Protein AF-A0A7X8VIE4-F1 (afdb_monomer_lite)

Secondary structure (DSSP, 8-state):
-HHHHHHHHHHHHHHHHHHHHHHHHHHTTSHHHH--TTTHHHHHHHHHHHHHHHHHHHHHHHHHHTSTHHHHHHHHHHHHHHHHHHHHTT-HHHHHHHHHHHHHHHHHHHHHHHHHHHHHHHHHHHHHHHHHHTTTS-SSHHHHHHHHHHHHHHHHHHHHHHTT--EEEEE--SS--GGGTTTS--EEEEEEP-HHHHHHHH-TTSTT-SSEEEEETTEEEEEEE--PPPSTTTT-TT--HHHHHHHHHHHHSSPEEEEE-TTT--EEEEETTEEEEESSHHHHHHHHHHHH-TT---------HHHHHHHHHHHHHHTTS--HHHHHHHHHHHHHHHHT--------------S----------------HHHHHHHHHHHHHHHHHHHHHHHHHHHHHHHHHHHHHHHHHHHHHHHHHHHHHHHHHHHHHHHS-EEEEEEEEE-EE---HHHHHTTTEEEEE----EEEEEEEEHHHHHHHHH-GGGEEEEEE--SS--SEEEEEEEEEEE-SS-GGGEEEEEEE-SEEEEEEEEPPTT-TTS-------

Sequence (552 aa):
MFLAYLFTLTSLSDRVVEFFRSLWREIGSGLLLLGGMDGWQEIVTNTLDIIVTAVAFYFLLKVLSDTRAWQLIKGLLFIALFAVVCSLLGMQTINYILVNSISVLAIGVVVLFQPELRRALEAVGRSSFSLVNNVADSASGTDALNIAMIEAIAVACENMTRSMTGALIIIERRTPLGELLDGGTPVILDANLTAPMLEQIFYKNSPLHDGAVLIRNGRIHAARCHIPLSDTFYLRKDFGTRHRAAIGASEIGDAIGIVCSEERGSISVTREGKIYTLHNADALRTVLLQILGGGEDKKETKKSGWSRFWSRFRKSIAAGQGGDKIEEMLMREAEQARQAAAPSPVISEAVVDDPAAVAASVAPGMDDLDDPEVQEILAHSTQRVGSRARRRRLERSRVNLQDAVERRKRRRWGLKIASLALAVLVWFFVQLRLNPIVNHTFSGLQVRRGNIEELTRRGMTLTISEQLMTVTIRARSSTINKMREHPDWVVATMTLPENLEPGNHSVELSFTVQNINPSAWQLQSQSPRRTIATIAKISDDDDKNSYPGQVD

Foldseek 3Di:
DVVVVLVVLVCPLVVVVVVVVVLVVVVVLLQLQQLDQVGVVVNVVLVVLLVVLLVVLLVVCVVCVPDPNVVVVVVVVVLVVVLVVCVVVVVVVVVVVSSVVVVVVVVVVCVVCVVVVVVVVVVVVLVVVVVVVVVPPPDDDQLVLLLQLLVQVLLLLQVCLVVLFKAKEKEDDSDDPVVLVPPVQKDFDQAQRGSVVRNQQRPPPDSQNQDHFYDYSRTRGITRRHADFDPVPPPDPPDDRSRRRQLRSQCVDQMKMWIQHSVNSWIWIYHNSDIDIDDGSVSSSVVSCVVRVVPDPPPPPPPDVVNVVVVVVVVVVVVPDDDPVVVVVVVVVVVVVVVVDDDDDDDDDDDDDDDDDDDDDDDDDDDDDDDVVVVVVVVVPPPPPVVVVVVVVVVVVVVVVVVVVVVVVVVSVVSSVVSSVVSVVVSSVVCCVPWNWDKDKDWQADEDEPPVVVCVVQQKDKDWDPDIKIWIKIFIPVVVVVCVVVVVQWHWYWDDDPDDDAAKDWIAIDIGGPSGDPSGMDTDDIPPGTTIMGMDGHDPPPPDDDDDDDDD

pLDDT: mean 70.94, std 20.23, range [24.78, 97.31]

Radius of gyration: 41.74 Å; chains: 1; bounding box: 133×92×103 Å

Structure (mmCIF, N/CA/C/O backbone):
data_AF-A0A7X8VIE4-F1
#
_entry.id   AF-A0A7X8VIE4-F1
#
loop_
_atom_site.group_PDB
_atom_site.id
_atom_site.type_symbol
_atom_site.label_atom_id
_atom_site.label_alt_id
_atom_site.label_comp_id
_atom_site.label_asym_id
_atom_site.label_entity_id
_atom_site.label_seq_id
_atom_site.pdbx_PDB_ins_code
_atom_site.Cartn_x
_atom_site.Cartn_y
_atom_site.Cartn_z
_atom_site.occupancy
_atom_site.B_iso_or_equiv
_atom_site.auth_seq_id
_atom_site.auth_comp_id
_atom_site.auth_asym_id
_atom_site.auth_atom_id
_atom_site.pdbx_PDB_model_num
ATOM 1 N N . MET A 1 1 ? 17.583 30.303 -10.423 1.00 40.94 1 MET A N 1
ATOM 2 C CA . MET A 1 1 ? 17.248 28.900 -10.078 1.00 40.94 1 MET A CA 1
ATOM 3 C C . MET A 1 1 ? 15.777 28.572 -10.355 1.00 40.94 1 MET A C 1
ATOM 5 O O . MET A 1 1 ? 15.533 27.762 -11.236 1.00 40.94 1 MET A O 1
ATOM 9 N N . PHE A 1 2 ? 14.803 29.241 -9.720 1.00 33.94 2 PHE A N 1
ATOM 10 C CA . PHE A 1 2 ? 13.361 28.972 -9.917 1.00 33.94 2 PHE A CA 1
ATOM 11 C C . PHE A 1 2 ? 12.897 29.049 -11.391 1.00 33.94 2 PHE A C 1
ATOM 13 O O . PHE A 1 2 ? 12.253 28.132 -11.882 1.00 33.94 2 PHE A O 1
ATOM 20 N N . LEU A 1 3 ? 13.321 30.076 -12.141 1.00 33.62 3 LEU A N 1
ATOM 21 C CA . LEU A 1 3 ? 13.029 30.210 -13.582 1.00 33.62 3 LEU A CA 1
ATOM 22 C C . LEU A 1 3 ? 13.607 29.074 -14.450 1.00 33.62 3 LEU A C 1
ATOM 24 O O . LEU A 1 3 ? 12.978 28.670 -15.423 1.00 33.62 3 LEU A O 1
ATOM 28 N N . ALA A 1 4 ? 14.761 28.510 -14.079 1.00 42.09 4 ALA A N 1
ATOM 29 C CA . ALA A 1 4 ? 15.320 27.344 -14.769 1.00 42.09 4 ALA A CA 1
ATOM 30 C C . ALA A 1 4 ? 14.492 26.075 -14.487 1.00 42.09 4 ALA A C 1
ATOM 32 O O . ALA A 1 4 ? 14.311 25.245 -15.373 1.00 42.09 4 ALA A O 1
ATOM 33 N N . TYR A 1 5 ? 13.925 25.970 -13.279 1.00 50.16 5 TYR A N 1
ATOM 34 C CA . TYR A 1 5 ? 13.006 24.896 -12.897 1.00 50.16 5 TYR A CA 1
ATOM 35 C C . TYR A 1 5 ? 11.654 25.001 -13.635 1.00 50.16 5 TYR A C 1
ATOM 37 O O . TYR A 1 5 ? 11.119 23.989 -14.091 1.00 50.16 5 TYR A O 1
ATOM 45 N N . LEU A 1 6 ? 11.143 26.222 -13.856 1.00 42.03 6 LEU A N 1
ATOM 46 C CA . LEU A 1 6 ? 9.985 26.462 -14.733 1.00 42.03 6 LEU A CA 1
ATOM 47 C C . LEU A 1 6 ? 10.256 26.032 -16.184 1.00 42.03 6 LEU A C 1
ATOM 49 O O . LEU A 1 6 ? 9.421 25.357 -16.780 1.00 42.03 6 LEU A O 1
ATOM 53 N N . PHE A 1 7 ? 11.430 26.349 -16.740 1.00 41.34 7 PHE A N 1
ATOM 54 C CA . PHE A 1 7 ? 11.780 25.950 -18.111 1.00 41.34 7 PHE A CA 1
ATOM 55 C C . PHE A 1 7 ? 11.956 24.426 -18.266 1.00 41.34 7 PHE A C 1
ATOM 57 O O . PHE A 1 7 ? 11.708 23.865 -19.332 1.00 41.34 7 PHE A O 1
ATOM 64 N N . THR A 1 8 ? 12.322 23.710 -17.194 1.00 50.97 8 THR A N 1
ATOM 65 C CA . THR A 1 8 ? 12.294 22.238 -17.210 1.00 50.97 8 THR A CA 1
ATOM 66 C C . THR A 1 8 ? 10.881 21.650 -17.153 1.00 50.97 8 THR A C 1
ATOM 68 O O . THR A 1 8 ? 10.685 20.547 -17.664 1.00 50.97 8 THR A O 1
ATOM 71 N N . LEU A 1 9 ? 9.891 22.369 -16.608 1.00 46.22 9 LEU A N 1
ATOM 72 C CA . LEU A 1 9 ? 8.503 21.900 -16.490 1.00 46.22 9 LEU A CA 1
ATOM 73 C C . LEU A 1 9 ? 7.712 21.997 -17.801 1.00 46.22 9 LEU A C 1
ATOM 75 O O . LEU A 1 9 ? 6.973 21.067 -18.113 1.00 46.22 9 LEU A O 1
ATOM 79 N N . THR A 1 10 ? 7.914 23.036 -18.618 1.00 49.12 10 THR A N 1
ATOM 80 C CA . THR A 1 10 ? 7.364 23.073 -19.990 1.00 49.12 10 THR A CA 1
ATOM 81 C C . THR A 1 10 ? 7.904 21.926 -20.841 1.00 49.12 10 THR A C 1
ATOM 83 O O . THR A 1 10 ? 7.147 21.295 -21.565 1.00 49.12 10 THR A O 1
ATOM 86 N N . SER A 1 11 ? 9.179 21.557 -20.671 1.00 57.66 11 SER A N 1
ATOM 87 C CA . SER A 1 11 ? 9.745 20.379 -21.344 1.00 57.66 11 SER A CA 1
ATOM 88 C C . SER A 1 11 ? 9.223 19.032 -20.814 1.00 57.66 11 SER A C 1
ATOM 90 O O . SER A 1 11 ? 9.602 17.991 -21.341 1.00 57.66 11 SER A O 1
ATOM 92 N N . LEU A 1 12 ? 8.404 18.998 -19.754 1.00 58.00 12 LEU A N 1
ATOM 93 C CA . LEU A 1 12 ? 7.997 17.747 -19.106 1.00 58.00 12 LEU A CA 1
ATOM 94 C C . LEU A 1 12 ? 6.869 17.040 -19.874 1.00 58.00 12 LEU A C 1
ATOM 96 O O . LEU A 1 12 ? 6.922 15.819 -20.002 1.00 58.00 12 LEU A O 1
ATOM 100 N N . SER A 1 13 ? 5.923 17.777 -20.475 1.00 59.91 13 SER A N 1
ATOM 101 C CA . SER A 1 13 ? 4.966 17.200 -21.438 1.00 59.91 13 SER A CA 1
ATOM 102 C C . SER A 1 13 ? 5.693 16.580 -22.626 1.00 59.91 13 SER A C 1
ATOM 104 O O . SER A 1 13 ? 5.422 15.441 -23.001 1.00 59.91 13 SER A O 1
ATOM 106 N N . ASP A 1 14 ? 6.671 17.304 -23.163 1.00 68.00 14 ASP A N 1
ATOM 107 C CA . ASP A 1 14 ? 7.366 16.927 -24.389 1.00 68.00 14 ASP A CA 1
ATOM 108 C C . ASP A 1 14 ? 8.272 15.719 -24.143 1.00 68.00 14 ASP A C 1
ATOM 110 O O . ASP A 1 14 ? 8.217 14.758 -24.904 1.00 68.00 14 ASP A O 1
ATOM 114 N N . ARG A 1 15 ? 8.990 15.682 -23.009 1.00 67.44 15 ARG A N 1
ATOM 115 C CA . ARG A 1 15 ? 9.735 14.496 -22.545 1.00 67.44 15 ARG A CA 1
ATOM 116 C C . ARG A 1 15 ? 8.838 13.283 -22.324 1.00 67.44 15 ARG A C 1
ATOM 118 O O . ARG A 1 15 ? 9.277 12.170 -22.588 1.00 67.44 15 ARG A O 1
ATOM 125 N N . VAL A 1 16 ? 7.611 13.457 -21.825 1.00 67.56 16 VAL A N 1
ATOM 126 C CA . VAL A 1 16 ? 6.662 12.344 -21.641 1.00 67.56 16 VAL A CA 1
ATOM 127 C C . VAL A 1 16 ? 6.166 11.831 -22.995 1.00 67.56 16 VAL A C 1
ATOM 129 O O . VAL A 1 16 ? 6.156 10.622 -23.220 1.00 67.56 16 VAL A O 1
ATOM 132 N N . VAL A 1 17 ? 5.816 12.720 -23.929 1.00 71.38 17 VAL A N 1
ATOM 133 C CA . VAL A 1 17 ? 5.428 12.341 -25.299 1.00 71.38 17 VAL A CA 1
ATOM 134 C C . VAL A 1 17 ? 6.590 11.669 -26.035 1.00 71.38 17 VAL A C 1
ATOM 136 O O . VAL A 1 17 ? 6.397 10.644 -26.688 1.00 71.38 17 VAL A O 1
ATOM 139 N N . GLU A 1 18 ? 7.803 12.201 -25.909 1.00 75.44 18 GLU A N 1
ATOM 140 C CA . GLU A 1 18 ? 9.015 11.645 -26.505 1.00 75.44 18 GLU A CA 1
ATOM 141 C C . GLU A 1 18 ? 9.394 10.296 -25.880 1.00 75.44 18 GLU A C 1
ATOM 143 O O . GLU A 1 18 ? 9.727 9.373 -26.619 1.00 75.44 18 GLU A O 1
ATOM 148 N N . PHE A 1 19 ? 9.225 10.130 -24.563 1.00 75.69 19 PHE A N 1
ATOM 149 C CA . PHE A 1 19 ? 9.341 8.842 -23.875 1.00 75.69 19 PHE A CA 1
ATOM 150 C C . PHE A 1 19 ? 8.334 7.816 -24.405 1.00 75.69 19 PHE A C 1
ATOM 152 O O . PHE A 1 19 ? 8.716 6.688 -24.695 1.00 75.69 19 PHE A O 1
ATOM 159 N N . PHE A 1 20 ? 7.060 8.176 -24.591 1.00 75.81 20 PHE A N 1
ATOM 160 C CA . PHE A 1 20 ? 6.083 7.243 -25.167 1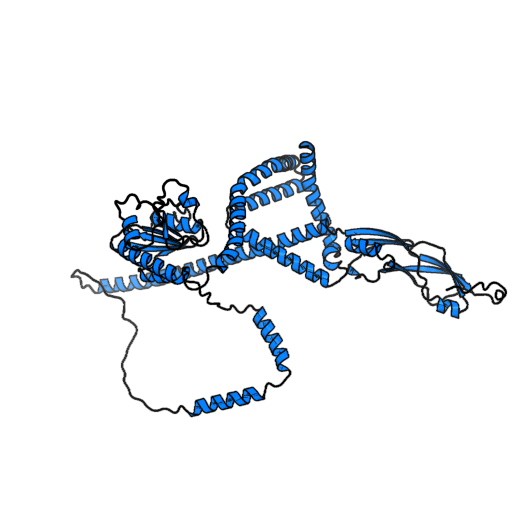.00 75.81 20 PHE A CA 1
ATOM 161 C C . PHE A 1 20 ? 6.388 6.909 -26.638 1.00 75.81 20 PHE A C 1
ATOM 163 O O . PHE A 1 20 ? 6.191 5.768 -27.060 1.00 75.81 20 PHE A O 1
ATOM 170 N N . ARG A 1 21 ? 6.928 7.859 -27.415 1.00 78.75 21 ARG A N 1
ATOM 171 C CA . ARG A 1 21 ? 7.398 7.616 -28.791 1.00 78.75 21 ARG A CA 1
ATOM 172 C C . ARG A 1 21 ? 8.641 6.722 -28.837 1.00 78.75 21 ARG A C 1
ATOM 174 O O . ARG A 1 21 ? 8.696 5.831 -29.686 1.00 78.75 21 ARG A O 1
ATOM 181 N N . SER A 1 22 ? 9.623 6.921 -27.953 1.00 75.00 22 SER A N 1
ATOM 182 C CA . SER A 1 22 ? 10.805 6.053 -27.871 1.00 75.00 22 SER A CA 1
ATOM 183 C C . SER A 1 22 ? 10.416 4.655 -27.400 1.00 75.00 22 SER A C 1
ATOM 185 O O . SER A 1 22 ? 10.789 3.683 -28.048 1.00 75.00 22 SER A O 1
ATOM 187 N N . LEU A 1 23 ? 9.561 4.558 -26.377 1.00 78.31 23 LEU A N 1
ATOM 188 C CA . LEU A 1 23 ? 8.975 3.318 -25.874 1.00 78.31 23 LEU A CA 1
ATOM 189 C C . LEU A 1 23 ? 8.296 2.521 -26.989 1.00 78.31 23 LEU A C 1
ATOM 191 O O . LEU A 1 23 ? 8.624 1.353 -27.184 1.00 78.31 23 LEU A O 1
ATOM 195 N N . TRP A 1 24 ? 7.431 3.150 -27.789 1.00 79.06 24 TRP A N 1
ATOM 196 C CA . TRP A 1 24 ? 6.781 2.475 -28.915 1.00 79.06 24 TRP A CA 1
ATOM 197 C C . TRP A 1 24 ? 7.786 1.987 -29.972 1.00 79.06 24 TRP A C 1
ATOM 199 O O . TRP A 1 24 ? 7.726 0.840 -30.420 1.00 79.06 24 TRP A O 1
ATOM 209 N N . ARG A 1 25 ? 8.756 2.837 -30.335 1.00 79.56 25 ARG A N 1
ATOM 210 C CA . ARG A 1 25 ? 9.812 2.525 -31.313 1.00 79.56 25 ARG A CA 1
ATOM 211 C C . ARG A 1 25 ? 10.747 1.405 -30.847 1.00 79.56 25 ARG A C 1
ATOM 213 O O . ARG A 1 25 ? 11.226 0.631 -31.672 1.00 79.56 25 ARG A O 1
ATOM 220 N N . GLU A 1 26 ? 11.035 1.321 -29.553 1.00 76.38 26 GLU A N 1
ATOM 221 C CA . GLU A 1 26 ? 11.948 0.322 -28.993 1.00 76.38 26 GLU A CA 1
ATOM 222 C C . GLU A 1 26 ? 11.246 -1.008 -28.694 1.00 76.38 26 GLU A C 1
ATOM 224 O O . GLU A 1 26 ? 11.820 -2.053 -29.005 1.00 76.38 26 GLU A O 1
ATOM 229 N N . ILE A 1 27 ? 9.979 -0.997 -28.253 1.00 76.19 27 ILE A N 1
ATOM 230 C CA . ILE A 1 27 ? 9.123 -2.201 -28.232 1.00 76.19 27 ILE A CA 1
ATOM 231 C C . ILE A 1 27 ? 9.052 -2.815 -29.634 1.00 76.19 27 ILE A C 1
ATOM 233 O O . ILE A 1 27 ? 9.310 -4.007 -29.793 1.00 76.19 27 ILE A O 1
ATOM 237 N N . GLY A 1 28 ? 8.793 -1.995 -30.661 1.00 70.00 28 GLY A N 1
ATOM 238 C CA . GLY A 1 28 ? 8.747 -2.444 -32.055 1.00 70.00 28 GLY A CA 1
ATOM 239 C C . GLY A 1 28 ? 10.067 -3.014 -32.589 1.00 70.00 28 GLY A C 1
ATOM 240 O O . GLY A 1 28 ? 10.053 -3.753 -33.567 1.00 70.00 28 GLY A O 1
ATOM 241 N N . SER A 1 29 ? 11.204 -2.716 -31.948 1.00 70.00 29 SER A N 1
ATOM 242 C CA . SER A 1 29 ? 12.507 -3.282 -32.324 1.00 70.00 29 SER A CA 1
ATOM 243 C C . SER A 1 29 ? 12.803 -4.649 -31.697 1.00 70.00 29 SER A C 1
ATOM 245 O O . SER A 1 29 ? 13.762 -5.298 -32.100 1.00 70.00 29 SER A O 1
ATOM 247 N N . GLY A 1 30 ? 12.034 -5.092 -30.696 1.00 69.56 30 GLY A N 1
ATOM 248 C CA . GLY A 1 30 ? 12.246 -6.364 -29.990 1.00 69.56 30 GLY A CA 1
ATOM 249 C C . GLY A 1 30 ? 13.482 -6.416 -29.074 1.00 69.56 30 GLY A C 1
ATOM 250 O O . GLY A 1 30 ? 13.456 -7.129 -28.072 1.00 69.56 30 GLY A O 1
ATOM 251 N N . LEU A 1 31 ? 14.522 -5.616 -29.340 1.00 74.25 31 LEU A N 1
ATOM 252 C CA . LEU A 1 31 ? 15.793 -5.577 -28.602 1.00 74.25 31 LEU A CA 1
ATOM 253 C C . LEU A 1 31 ? 15.658 -5.342 -27.083 1.00 74.25 31 LEU A C 1
ATOM 255 O O . LEU A 1 31 ? 16.495 -5.825 -26.327 1.00 74.25 31 LEU A O 1
ATOM 259 N N . LEU A 1 32 ? 14.624 -4.642 -26.605 1.00 72.56 32 LEU A N 1
ATOM 260 C CA . LEU A 1 32 ? 14.410 -4.470 -25.156 1.00 72.56 32 LEU A CA 1
ATOM 261 C C . LEU A 1 32 ? 13.876 -5.728 -24.455 1.00 72.56 32 LEU A C 1
ATOM 263 O O . LEU A 1 32 ? 14.146 -5.919 -23.274 1.00 72.56 32 LEU A O 1
ATOM 267 N N . LEU A 1 33 ? 13.111 -6.571 -25.157 1.00 67.19 33 LEU A N 1
ATOM 268 C CA . LEU A 1 33 ? 12.454 -7.754 -24.580 1.00 67.19 33 LEU A CA 1
ATOM 269 C C . LEU A 1 33 ? 13.197 -9.058 -24.896 1.00 67.19 33 LEU A C 1
ATOM 271 O O . LEU A 1 33 ? 13.183 -9.983 -24.090 1.00 67.19 33 LEU A O 1
ATOM 275 N N . LEU A 1 34 ? 13.832 -9.128 -26.069 1.00 66.31 34 LEU A N 1
ATOM 276 C CA . LEU A 1 34 ? 14.487 -10.322 -26.615 1.00 66.31 34 LEU A CA 1
ATOM 277 C C . LEU A 1 34 ? 15.972 -10.095 -26.935 1.00 66.31 34 LEU A C 1
ATOM 279 O O . LEU A 1 34 ? 16.652 -11.027 -27.366 1.00 66.31 34 LEU A O 1
ATOM 283 N N . GLY A 1 35 ? 16.495 -8.883 -26.722 1.00 61.41 35 GLY A N 1
ATOM 284 C CA . GLY A 1 35 ? 17.881 -8.533 -27.043 1.00 61.41 35 GLY A CA 1
ATOM 285 C C . GLY A 1 35 ? 18.916 -8.979 -26.009 1.00 61.41 35 GLY A C 1
ATOM 286 O O . GLY A 1 35 ? 19.925 -8.300 -25.799 1.00 61.41 35 GLY A O 1
ATOM 287 N N . GLY A 1 36 ? 18.635 -10.092 -25.330 1.00 64.94 36 GLY A N 1
ATOM 288 C CA . GLY A 1 36 ? 19.499 -10.703 -24.330 1.00 64.94 36 GLY A CA 1
ATOM 289 C C . GLY A 1 36 ? 20.732 -11.349 -24.954 1.00 64.94 36 GLY A C 1
ATOM 290 O O . GLY A 1 36 ? 20.599 -12.101 -25.920 1.00 64.94 36 GLY A O 1
ATOM 291 N N . MET A 1 37 ? 21.916 -11.105 -24.386 1.00 62.81 37 MET A N 1
ATOM 292 C CA . MET A 1 37 ? 23.126 -11.842 -24.773 1.00 62.81 37 MET A CA 1
ATOM 293 C C . MET A 1 37 ? 22.989 -13.310 -24.368 1.00 62.81 37 MET A C 1
ATOM 295 O O . MET A 1 37 ? 23.193 -14.195 -25.194 1.00 62.81 37 MET A O 1
ATOM 299 N N . ASP A 1 38 ? 22.509 -13.546 -23.144 1.00 64.88 38 ASP A N 1
ATOM 300 C CA . ASP A 1 38 ? 22.413 -14.874 -22.523 1.00 64.88 38 ASP A CA 1
ATOM 301 C C . ASP A 1 38 ? 21.061 -15.572 -22.813 1.00 64.88 38 ASP A C 1
ATOM 303 O O . ASP A 1 38 ? 20.610 -16.465 -22.086 1.00 64.88 38 ASP A O 1
ATOM 307 N N . GLY A 1 39 ? 20.375 -15.135 -23.879 1.00 71.31 39 GLY A N 1
ATOM 308 C CA . GLY A 1 39 ? 19.131 -15.713 -24.393 1.00 71.31 39 GLY A CA 1
ATOM 309 C C . GLY A 1 39 ? 18.031 -15.856 -23.336 1.00 71.31 39 GLY A C 1
ATOM 310 O O . GLY A 1 39 ? 17.412 -14.879 -22.916 1.00 71.31 39 GLY A O 1
ATOM 311 N N . TRP A 1 40 ? 17.768 -17.096 -22.918 1.00 75.75 40 TRP A N 1
ATOM 312 C CA . TRP A 1 40 ? 16.692 -17.437 -21.983 1.00 75.75 40 TRP A CA 1
ATOM 313 C C . TRP A 1 40 ? 16.916 -16.938 -20.551 1.00 75.75 40 TRP A C 1
ATOM 315 O O . TRP A 1 40 ? 15.936 -16.679 -19.852 1.00 75.75 40 TRP A O 1
ATOM 325 N N . GLN A 1 41 ? 18.168 -16.792 -20.101 1.00 80.50 41 GLN A N 1
ATOM 326 C CA . GLN A 1 41 ? 18.449 -16.399 -18.714 1.00 80.50 41 GLN A CA 1
ATOM 327 C C . GLN A 1 41 ? 17.958 -14.975 -18.428 1.00 80.50 41 GLN A C 1
ATOM 329 O O . GLN A 1 41 ? 17.265 -14.757 -17.435 1.00 80.50 41 GLN A O 1
ATOM 334 N N . GLU A 1 42 ? 18.217 -14.036 -19.344 1.00 77.31 42 GLU A N 1
ATOM 335 C CA . GLU A 1 42 ? 17.720 -12.659 -19.242 1.00 77.31 42 GLU A CA 1
ATOM 336 C C . GLU A 1 42 ? 16.187 -12.579 -19.291 1.00 77.31 42 GLU A C 1
ATOM 338 O O . GLU A 1 42 ? 15.583 -11.780 -18.580 1.00 77.31 42 GLU A O 1
ATOM 343 N N . ILE A 1 43 ? 15.524 -13.424 -20.088 1.00 81.25 43 ILE A N 1
ATOM 344 C CA . ILE A 1 43 ? 14.054 -13.464 -20.136 1.00 81.25 43 ILE A CA 1
ATOM 345 C C . ILE A 1 43 ? 13.493 -13.896 -18.773 1.00 81.25 43 ILE A C 1
ATOM 347 O O . ILE A 1 43 ? 12.524 -13.305 -18.288 1.00 81.25 43 ILE A O 1
ATOM 351 N N . VAL A 1 44 ? 14.114 -14.885 -18.122 1.00 86.38 44 VAL A N 1
ATOM 352 C CA . VAL A 1 44 ? 13.705 -15.359 -16.790 1.00 86.38 44 VAL A CA 1
ATOM 353 C C . VAL A 1 44 ? 13.955 -14.300 -15.714 1.00 86.38 44 VAL A C 1
ATOM 355 O O . VAL A 1 44 ? 13.049 -14.044 -14.920 1.00 86.38 44 VAL A O 1
ATOM 358 N N . THR A 1 45 ? 15.124 -13.650 -15.689 1.00 85.88 45 THR A N 1
ATOM 359 C CA . THR A 1 45 ? 15.421 -12.607 -14.689 1.00 85.88 45 THR A CA 1
ATOM 360 C C . THR A 1 45 ? 14.529 -11.381 -14.863 1.00 85.88 45 THR A C 1
ATOM 362 O O . THR A 1 45 ? 13.938 -10.933 -13.883 1.00 85.88 45 THR A O 1
ATOM 365 N N . ASN A 1 46 ? 14.322 -10.904 -16.096 1.00 85.94 46 ASN A N 1
ATOM 366 C CA . ASN A 1 46 ? 13.406 -9.798 -16.392 1.00 85.94 46 ASN A CA 1
ATOM 367 C C . ASN A 1 46 ? 11.952 -10.137 -16.019 1.00 85.94 46 ASN A C 1
ATOM 369 O O . ASN A 1 46 ? 11.247 -9.314 -15.437 1.00 85.94 46 ASN A O 1
ATOM 373 N N . THR A 1 47 ? 11.498 -11.364 -16.300 1.00 88.06 47 THR A N 1
ATOM 374 C CA . THR A 1 47 ? 10.152 -11.817 -15.907 1.00 88.06 47 THR A CA 1
ATOM 375 C C . THR A 1 47 ? 10.003 -11.866 -14.385 1.00 88.06 47 THR A C 1
ATOM 377 O O . THR A 1 47 ? 8.978 -11.438 -13.853 1.00 88.06 47 THR A O 1
ATOM 380 N N . LEU A 1 48 ? 11.019 -12.361 -13.672 1.00 91.06 48 LEU A N 1
ATOM 381 C CA . LEU A 1 48 ? 11.027 -12.417 -12.212 1.00 91.06 48 LEU A CA 1
ATOM 382 C C . LEU A 1 48 ? 11.017 -11.011 -11.600 1.00 91.06 48 LEU A C 1
ATOM 384 O O . LEU A 1 48 ? 10.226 -10.765 -10.692 1.00 91.06 48 LEU A O 1
ATOM 388 N N . ASP A 1 49 ? 11.817 -10.086 -12.129 1.00 89.81 49 ASP A N 1
ATOM 389 C CA . ASP A 1 49 ? 11.868 -8.685 -11.698 1.00 89.81 49 ASP A CA 1
ATOM 390 C C . ASP A 1 49 ? 10.511 -7.975 -11.874 1.00 89.81 49 ASP A C 1
ATOM 392 O O . ASP A 1 49 ? 9.973 -7.395 -10.926 1.00 89.81 49 ASP A O 1
ATOM 396 N N . ILE A 1 50 ? 9.868 -8.130 -13.040 1.00 91.62 50 ILE A N 1
ATOM 397 C CA . ILE A 1 50 ? 8.511 -7.610 -13.284 1.00 91.62 50 ILE A CA 1
ATOM 398 C C . ILE A 1 50 ? 7.498 -8.225 -12.305 1.00 91.62 50 ILE A C 1
ATOM 400 O O . ILE A 1 50 ? 6.640 -7.507 -11.788 1.00 91.62 50 ILE A O 1
ATOM 404 N N . ILE A 1 51 ? 7.579 -9.530 -12.011 1.00 92.75 51 ILE A N 1
ATOM 405 C CA . ILE A 1 51 ? 6.676 -10.199 -11.056 1.00 92.75 51 ILE A CA 1
ATOM 406 C C . ILE A 1 51 ? 6.889 -9.677 -9.630 1.00 92.75 51 ILE A C 1
ATOM 408 O O . ILE A 1 51 ? 5.910 -9.346 -8.958 1.00 92.75 51 ILE A O 1
ATOM 412 N N . VAL A 1 52 ? 8.136 -9.578 -9.162 1.00 93.25 52 VAL A N 1
ATOM 413 C CA . VAL A 1 52 ? 8.473 -9.063 -7.824 1.00 93.25 52 VAL A CA 1
ATOM 414 C C . VAL A 1 52 ? 8.010 -7.612 -7.686 1.00 93.25 52 VAL A C 1
ATOM 416 O O . VAL A 1 52 ? 7.304 -7.273 -6.733 1.00 93.25 52 VAL A O 1
ATOM 419 N N . THR A 1 53 ? 8.295 -6.782 -8.689 1.00 93.00 53 THR A N 1
ATOM 420 C CA . THR A 1 53 ? 7.861 -5.383 -8.757 1.00 93.00 53 THR A CA 1
ATOM 421 C C . THR A 1 53 ? 6.329 -5.262 -8.795 1.00 93.00 53 THR A C 1
ATOM 423 O O . THR A 1 53 ? 5.752 -4.441 -8.079 1.00 93.00 53 THR A O 1
ATOM 426 N N . ALA A 1 54 ? 5.624 -6.129 -9.533 1.00 93.69 54 ALA A N 1
ATOM 427 C CA . ALA A 1 54 ? 4.158 -6.171 -9.555 1.00 93.69 54 ALA A CA 1
ATOM 428 C C . ALA A 1 54 ? 3.547 -6.612 -8.218 1.00 93.69 54 ALA A C 1
ATOM 430 O O . ALA A 1 54 ? 2.485 -6.111 -7.838 1.00 93.69 54 ALA A O 1
ATOM 431 N N . VAL A 1 55 ? 4.202 -7.514 -7.479 1.00 91.44 55 VAL A N 1
ATOM 432 C CA . VAL A 1 55 ? 3.794 -7.899 -6.119 1.00 91.44 55 VAL A CA 1
ATOM 433 C C . VAL A 1 55 ? 4.004 -6.738 -5.143 1.00 91.44 55 VAL A C 1
ATOM 435 O O . VAL A 1 55 ? 3.093 -6.437 -4.368 1.00 91.44 55 VAL A O 1
ATOM 438 N N . ALA A 1 56 ? 5.136 -6.032 -5.218 1.00 89.00 56 ALA A N 1
ATOM 439 C CA . ALA A 1 56 ? 5.398 -4.842 -4.408 1.00 89.00 56 ALA A CA 1
ATOM 440 C C . ALA A 1 56 ? 4.351 -3.740 -4.661 1.00 89.00 56 ALA A C 1
ATOM 442 O O . ALA A 1 56 ? 3.698 -3.275 -3.721 1.00 89.00 56 ALA A O 1
ATOM 443 N N . PHE A 1 57 ? 4.088 -3.400 -5.930 1.00 90.94 57 PHE A N 1
ATOM 444 C CA . PHE A 1 57 ? 3.029 -2.451 -6.287 1.00 90.94 57 PHE A CA 1
ATOM 445 C C . PHE A 1 57 ? 1.630 -2.943 -5.906 1.00 90.94 57 PHE A C 1
ATOM 447 O O . PHE A 1 57 ? 0.791 -2.126 -5.534 1.00 90.94 57 PHE A O 1
ATOM 454 N N . TYR A 1 58 ? 1.352 -4.249 -5.938 1.00 90.06 58 TYR A N 1
ATOM 455 C CA . TYR A 1 58 ? 0.069 -4.784 -5.474 1.00 90.06 58 TYR A CA 1
ATOM 456 C C . TYR A 1 58 ? -0.134 -4.541 -3.976 1.00 90.06 58 TYR A C 1
ATOM 458 O O . TYR A 1 58 ? -1.219 -4.118 -3.575 1.00 90.06 58 TYR A O 1
ATOM 466 N N . PHE A 1 59 ? 0.889 -4.763 -3.143 1.00 83.38 59 PHE A N 1
ATOM 467 C CA . PHE A 1 59 ? 0.804 -4.455 -1.713 1.00 83.38 59 PHE A CA 1
ATOM 468 C C . PHE A 1 59 ? 0.671 -2.949 -1.458 1.00 83.38 59 PHE A C 1
ATOM 470 O O . PHE A 1 59 ? -0.213 -2.556 -0.695 1.00 83.38 59 PHE A O 1
ATOM 477 N N . LEU A 1 60 ? 1.456 -2.114 -2.146 1.00 82.81 60 LEU A N 1
ATOM 478 C CA . LEU A 1 60 ? 1.376 -0.654 -2.041 1.00 82.81 60 LEU A CA 1
ATOM 479 C C . LEU A 1 60 ? -0.020 -0.131 -2.423 1.00 82.81 60 LEU A C 1
ATOM 481 O O . LEU A 1 60 ? -0.672 0.553 -1.634 1.00 82.81 60 LEU A O 1
ATOM 485 N N . LEU A 1 61 ? -0.524 -0.510 -3.602 1.00 83.75 61 LEU A N 1
ATOM 486 C CA . LEU A 1 61 ? -1.853 -0.109 -4.066 1.00 83.75 61 LEU A CA 1
ATOM 487 C C . LEU A 1 61 ? -2.964 -0.676 -3.181 1.00 83.75 61 LEU A C 1
ATOM 489 O O . LEU A 1 61 ? -3.949 0.018 -2.953 1.00 83.75 61 LEU A O 1
ATOM 493 N N . LYS A 1 62 ? -2.822 -1.893 -2.638 1.00 80.56 62 LYS A N 1
ATOM 494 C CA . LYS A 1 62 ? -3.788 -2.456 -1.684 1.00 80.56 62 LYS A CA 1
ATOM 495 C C . LYS A 1 62 ? -3.905 -1.574 -0.438 1.00 80.56 62 LYS A C 1
ATOM 497 O O . LYS A 1 62 ? -5.028 -1.236 -0.075 1.00 80.56 62 LYS A O 1
ATOM 502 N N . VAL A 1 63 ? -2.782 -1.176 0.172 1.00 69.75 63 VAL A N 1
ATOM 503 C CA . VAL A 1 63 ? -2.765 -0.282 1.349 1.00 69.75 63 VAL A CA 1
ATOM 504 C C . VAL A 1 63 ? -3.402 1.072 1.023 1.00 69.75 63 VAL A C 1
ATOM 506 O O . VAL A 1 63 ? -4.208 1.568 1.803 1.00 69.75 63 VAL A O 1
ATOM 509 N N . LEU A 1 64 ? -3.110 1.644 -0.149 1.00 73.19 64 LEU A N 1
ATOM 510 C CA . LEU A 1 64 ? -3.682 2.927 -0.573 1.00 73.19 64 LEU A CA 1
ATOM 511 C C . LEU A 1 64 ? -5.172 2.842 -0.962 1.00 73.19 64 LEU A C 1
ATOM 513 O O . LEU A 1 64 ? -5.893 3.824 -0.821 1.00 73.19 64 LEU A O 1
ATOM 517 N N . SER A 1 65 ? -5.656 1.695 -1.452 1.00 71.50 65 SER A N 1
ATOM 518 C CA . SER A 1 65 ? -6.985 1.568 -2.085 1.00 71.50 65 SER A CA 1
ATOM 519 C C . SER A 1 65 ? -8.194 1.689 -1.153 1.00 71.50 65 SER A C 1
ATOM 521 O O . SER A 1 65 ? -9.314 1.916 -1.630 1.00 71.50 65 SER A O 1
ATOM 523 N N . ASP A 1 66 ? -7.962 1.548 0.151 1.00 63.94 66 ASP A N 1
ATOM 524 C CA . ASP A 1 66 ? -8.976 1.668 1.200 1.00 63.94 66 ASP A CA 1
ATOM 525 C C . ASP A 1 66 ? -8.832 2.983 2.007 1.00 63.94 66 ASP A C 1
ATOM 527 O O . ASP A 1 66 ? -9.574 3.200 2.963 1.00 63.94 66 ASP A O 1
ATOM 531 N N . THR A 1 67 ? -7.938 3.902 1.604 1.00 73.50 67 THR A N 1
ATOM 532 C CA . THR A 1 67 ? -7.781 5.236 2.222 1.00 73.50 67 THR A CA 1
ATOM 533 C C . THR A 1 67 ? -8.324 6.368 1.336 1.00 73.50 67 THR A C 1
ATOM 535 O O . THR A 1 67 ? -8.614 6.189 0.148 1.00 73.50 67 THR A O 1
ATOM 538 N N . ARG A 1 68 ? -8.438 7.581 1.905 1.00 71.25 68 ARG A N 1
ATOM 539 C CA . ARG A 1 68 ? -8.839 8.798 1.170 1.00 71.25 68 ARG A CA 1
ATOM 540 C C . ARG A 1 68 ? -7.867 9.136 0.024 1.00 71.25 68 ARG A C 1
ATOM 542 O O . ARG A 1 68 ? -8.308 9.655 -1.003 1.00 71.25 68 ARG A O 1
ATOM 549 N N . ALA A 1 69 ? -6.594 8.735 0.126 1.00 74.44 69 ALA A N 1
ATOM 550 C CA . ALA A 1 69 ? -5.595 8.890 -0.936 1.00 74.44 69 ALA A CA 1
ATOM 551 C C . ALA A 1 69 ? -6.041 8.302 -2.284 1.00 74.44 69 ALA A C 1
ATOM 553 O O . ALA A 1 69 ? -5.729 8.867 -3.329 1.00 74.44 69 ALA A O 1
ATOM 554 N N . TRP A 1 70 ? -6.818 7.211 -2.298 1.00 80.62 70 TRP A N 1
ATOM 555 C CA . TRP A 1 70 ? -7.299 6.613 -3.549 1.00 80.62 70 TRP A CA 1
ATOM 556 C C . TRP A 1 70 ? -8.239 7.530 -4.346 1.00 80.62 70 TRP A C 1
ATOM 558 O O . TRP A 1 70 ? -8.300 7.440 -5.573 1.00 80.62 70 TRP A O 1
ATOM 568 N N . GLN A 1 71 ? -8.967 8.425 -3.672 1.00 79.12 71 GLN A N 1
ATOM 569 C CA . GLN A 1 71 ? -9.785 9.442 -4.338 1.00 79.12 71 GLN A CA 1
ATOM 570 C C . GLN A 1 71 ? -8.905 10.567 -4.897 1.00 79.12 71 GLN A C 1
ATOM 572 O O . GLN A 1 71 ? -9.083 10.956 -6.051 1.00 79.12 71 GLN A O 1
ATOM 577 N N . LEU A 1 72 ? -7.902 11.016 -4.132 1.00 82.56 72 LEU A N 1
ATOM 578 C CA . LEU A 1 72 ? -6.938 12.035 -4.566 1.00 82.56 72 LEU A CA 1
ATOM 579 C C . LEU A 1 72 ? -6.120 11.575 -5.783 1.00 82.56 72 LEU A C 1
ATOM 581 O O . LEU A 1 72 ? -6.014 12.314 -6.757 1.00 82.56 72 LEU A O 1
ATOM 585 N N . ILE A 1 73 ? -5.624 10.332 -5.783 1.00 84.06 73 ILE A N 1
ATOM 586 C CA . ILE A 1 73 ? -4.892 9.732 -6.914 1.00 84.06 73 ILE A CA 1
ATOM 587 C C . ILE A 1 73 ? -5.753 9.727 -8.186 1.00 84.06 73 ILE A C 1
ATOM 589 O O . ILE A 1 73 ? -5.259 10.046 -9.265 1.00 84.06 73 ILE A O 1
ATOM 593 N N . LYS A 1 74 ? -7.052 9.419 -8.076 1.00 84.25 74 LYS A N 1
ATOM 594 C CA . LYS A 1 74 ? -7.981 9.482 -9.217 1.00 84.25 74 LYS A CA 1
ATOM 595 C C . LYS A 1 74 ? -8.216 10.906 -9.713 1.00 84.25 74 LYS A C 1
ATOM 597 O O . LYS A 1 74 ? -8.265 11.103 -10.922 1.00 84.25 74 LYS A O 1
ATOM 602 N N . GLY A 1 75 ? -8.351 11.876 -8.807 1.00 88.56 75 GLY A N 1
ATOM 603 C CA . GLY A 1 75 ? -8.469 13.291 -9.166 1.00 88.56 75 GLY A CA 1
ATOM 604 C C . GLY A 1 75 ? -7.227 13.796 -9.902 1.00 88.56 75 GLY A C 1
ATOM 605 O O . GLY A 1 75 ? -7.341 14.383 -10.974 1.00 88.56 75 GLY A O 1
ATOM 606 N N . LEU A 1 76 ? -6.036 13.476 -9.388 1.00 86.56 76 LEU A N 1
ATOM 607 C CA . LEU A 1 76 ? -4.762 13.826 -10.016 1.00 86.56 76 LEU A CA 1
ATOM 608 C C . LEU A 1 76 ? -4.599 13.163 -11.394 1.00 86.56 76 LEU A C 1
ATOM 610 O O . LEU A 1 76 ? -4.211 13.830 -12.350 1.00 86.56 76 LEU A O 1
ATOM 614 N N . LEU A 1 77 ? -4.957 11.880 -11.525 1.00 86.62 77 LEU A N 1
ATOM 615 C CA . LEU A 1 77 ? -4.940 11.163 -12.804 1.00 86.62 77 LEU A CA 1
ATOM 616 C C . LEU A 1 77 ? -5.921 11.768 -13.822 1.00 86.62 77 LEU A C 1
ATOM 618 O O . LEU A 1 77 ? -5.595 11.859 -15.002 1.00 86.62 77 LEU A O 1
ATOM 622 N N . PHE A 1 78 ? -7.104 12.203 -13.377 1.00 90.31 78 PHE A N 1
ATOM 623 C CA . PHE A 1 78 ? -8.082 12.881 -14.229 1.00 90.31 78 PHE A CA 1
ATOM 624 C C . PHE A 1 78 ? -7.557 14.233 -14.735 1.00 90.31 78 PHE A C 1
ATOM 626 O O . PHE A 1 78 ? -7.639 14.503 -15.931 1.00 90.31 78 PHE A O 1
ATOM 633 N N . ILE A 1 79 ? -6.948 15.043 -13.860 1.00 86.81 79 ILE A N 1
ATOM 634 C CA . ILE A 1 79 ? -6.311 16.318 -14.237 1.00 86.81 79 ILE A CA 1
ATOM 635 C C . ILE A 1 79 ? -5.158 16.080 -15.226 1.00 86.81 79 ILE A C 1
ATOM 637 O O . ILE A 1 79 ? -5.057 16.783 -16.229 1.00 86.81 79 ILE A O 1
ATOM 641 N N . ALA A 1 80 ? -4.323 15.062 -14.993 1.00 83.06 80 ALA A N 1
ATOM 642 C CA . ALA A 1 80 ? -3.231 14.705 -15.897 1.00 83.06 80 ALA A CA 1
ATOM 643 C C . ALA A 1 80 ? -3.738 14.255 -17.281 1.00 83.06 80 ALA A C 1
ATOM 645 O O . ALA A 1 80 ? -3.214 14.694 -18.303 1.00 83.06 80 ALA A O 1
ATOM 646 N N . LEU A 1 81 ? -4.791 13.429 -17.331 1.00 85.06 81 LEU A N 1
ATOM 647 C CA . LEU A 1 81 ? -5.415 13.009 -18.58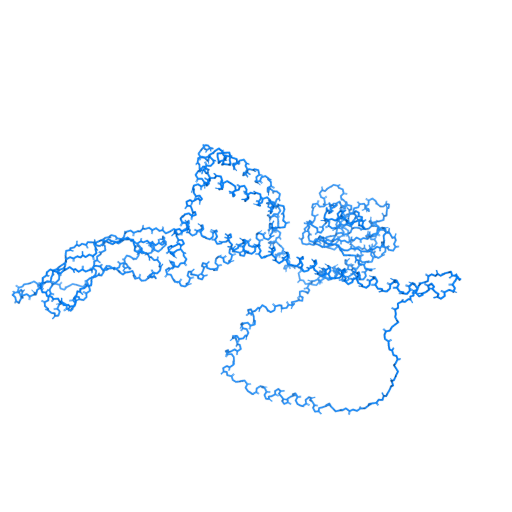9 1.00 85.06 81 LEU A CA 1
ATOM 648 C C . LEU A 1 81 ? -6.033 14.200 -19.338 1.00 85.06 81 LEU A C 1
ATOM 650 O O . LEU A 1 81 ? -5.858 14.318 -20.548 1.00 85.06 81 LEU A O 1
ATOM 654 N N . PHE A 1 82 ? -6.705 15.105 -18.622 1.00 86.25 82 PHE A N 1
ATOM 655 C CA . PHE A 1 82 ? -7.256 16.334 -19.193 1.00 86.25 82 PHE A CA 1
ATOM 656 C C . PHE A 1 82 ? -6.159 17.233 -19.787 1.00 86.25 82 PHE A C 1
ATOM 658 O O . PHE A 1 82 ? -6.311 17.715 -20.907 1.00 86.25 82 PHE A O 1
ATOM 665 N N . ALA A 1 83 ? -5.015 17.379 -19.107 1.00 81.31 83 ALA A N 1
ATOM 666 C CA . ALA A 1 83 ? -3.863 18.115 -19.632 1.00 81.31 83 ALA A CA 1
ATOM 667 C C . ALA A 1 83 ? -3.325 17.515 -20.945 1.00 81.31 83 ALA A C 1
ATOM 669 O O . ALA A 1 83 ? -3.069 18.254 -21.897 1.00 81.31 83 ALA A O 1
ATOM 670 N N . VAL A 1 84 ? -3.222 16.182 -21.035 1.00 79.75 84 VAL A N 1
ATOM 671 C CA . VAL A 1 84 ? -2.830 15.492 -22.279 1.00 79.75 84 VAL A CA 1
ATOM 672 C C . VAL A 1 84 ? -3.843 15.751 -23.398 1.00 79.75 84 VAL A C 1
ATOM 674 O O . VAL A 1 84 ? -3.439 16.075 -24.511 1.00 79.75 84 VAL A O 1
ATOM 677 N N . VAL A 1 85 ? -5.149 15.681 -23.119 1.00 84.69 85 VAL A N 1
ATOM 678 C CA . VAL A 1 85 ? -6.198 15.979 -24.113 1.00 84.69 85 VAL A CA 1
ATOM 679 C C . VAL A 1 85 ? -6.109 17.429 -24.604 1.00 84.69 85 VAL A C 1
ATOM 681 O O . VAL A 1 85 ? -6.115 17.659 -25.811 1.00 84.69 85 VAL A O 1
ATOM 684 N N . CYS A 1 86 ? -5.953 18.407 -23.709 1.00 85.19 86 CYS A N 1
ATOM 685 C CA . CYS A 1 86 ? -5.784 19.813 -24.091 1.00 85.19 86 CYS A CA 1
ATOM 686 C C . CYS A 1 86 ? -4.514 20.060 -24.920 1.00 85.19 86 CYS A C 1
ATOM 688 O O . CYS A 1 86 ? -4.543 20.873 -25.843 1.00 85.19 86 CYS A O 1
ATOM 690 N N . SER A 1 87 ? -3.421 19.347 -24.627 1.00 76.94 87 SER A N 1
ATOM 691 C CA . SER A 1 87 ? -2.183 19.395 -25.413 1.00 76.94 87 SER A CA 1
ATOM 692 C C . SER A 1 87 ? -2.378 18.813 -26.821 1.00 76.94 87 SER A C 1
ATOM 694 O O . SER A 1 87 ? -2.022 19.467 -27.801 1.00 76.94 87 SER A O 1
ATOM 696 N N . LEU A 1 88 ? -3.031 17.650 -26.945 1.00 77.38 88 LEU A N 1
ATOM 697 C CA . LEU A 1 88 ? -3.351 17.021 -28.236 1.00 77.38 88 LEU A CA 1
ATOM 698 C C . LEU A 1 88 ? -4.304 17.866 -29.098 1.00 77.38 88 LEU A C 1
ATOM 700 O O . LEU A 1 88 ? -4.181 17.869 -30.319 1.00 77.38 88 LEU A O 1
ATOM 704 N N . LEU A 1 89 ? -5.225 18.603 -28.470 1.00 86.25 89 LEU A N 1
ATOM 705 C CA . LEU A 1 89 ? -6.123 19.555 -29.134 1.00 86.25 89 LEU A CA 1
ATOM 706 C C . LEU A 1 89 ? -5.467 20.920 -29.431 1.00 86.25 89 LEU A C 1
ATOM 708 O O . LEU A 1 89 ? -6.131 21.811 -29.957 1.00 86.25 89 LEU A O 1
ATOM 712 N N . GLY A 1 90 ? -4.193 21.124 -29.076 1.00 84.94 90 GLY A N 1
ATOM 713 C CA . GLY A 1 90 ? -3.473 22.379 -29.318 1.00 84.94 90 GLY A CA 1
ATOM 714 C C . GLY A 1 90 ? -3.970 23.576 -28.495 1.00 84.94 90 GLY A C 1
ATOM 715 O O . GLY A 1 90 ? -3.730 24.722 -28.874 1.00 84.94 90 GLY A O 1
ATOM 716 N N . MET A 1 91 ? -4.663 23.350 -27.372 1.00 88.94 91 MET A N 1
ATOM 717 C CA . MET A 1 91 ? -5.292 24.405 -26.563 1.00 88.94 91 MET A CA 1
ATOM 718 C C . MET A 1 91 ? -4.261 25.193 -25.738 1.00 88.94 91 MET A C 1
ATOM 720 O O . MET A 1 91 ? -4.101 24.968 -24.536 1.00 88.94 91 MET A O 1
ATOM 724 N N . GLN A 1 92 ? -3.574 26.141 -26.380 1.00 85.56 92 GLN A N 1
ATOM 725 C CA . GLN A 1 92 ? -2.438 26.886 -25.815 1.00 85.56 92 GLN A CA 1
ATOM 726 C C . GLN A 1 92 ? -2.734 27.523 -24.445 1.00 85.56 92 GLN A C 1
ATOM 728 O O . GLN A 1 92 ? -1.976 27.307 -23.500 1.00 85.56 92 GLN A O 1
ATOM 733 N N . THR A 1 93 ? -3.854 28.241 -24.296 1.00 89.94 93 THR A N 1
ATOM 734 C CA . THR A 1 93 ? -4.212 28.935 -23.043 1.00 89.94 93 THR A CA 1
ATOM 735 C C . THR A 1 93 ? -4.449 27.972 -21.879 1.00 89.94 93 THR A C 1
ATOM 737 O O . THR A 1 93 ? -3.948 28.196 -20.778 1.00 89.94 93 THR A O 1
ATOM 740 N N . ILE A 1 94 ? -5.180 26.873 -22.110 1.00 87.88 94 ILE A N 1
ATOM 741 C CA . ILE A 1 94 ? -5.447 25.876 -21.061 1.00 87.88 94 ILE A CA 1
ATOM 742 C C . ILE A 1 94 ? -4.161 25.124 -20.712 1.00 87.88 94 ILE A C 1
ATOM 744 O O . ILE A 1 94 ? -3.879 24.932 -19.532 1.00 87.88 94 ILE A O 1
ATOM 748 N N . ASN A 1 95 ? -3.346 24.764 -21.709 1.00 83.19 95 ASN A N 1
ATOM 749 C CA . ASN A 1 95 ? -2.052 24.127 -21.478 1.00 83.19 95 ASN A CA 1
ATOM 750 C C . ASN A 1 95 ? -1.134 25.018 -20.618 1.00 83.19 95 ASN A C 1
ATOM 752 O O . ASN A 1 95 ? -0.580 24.551 -19.627 1.00 83.19 95 ASN A O 1
ATOM 756 N N . TYR A 1 96 ? -1.049 26.319 -20.921 1.00 84.75 96 TYR A N 1
ATOM 757 C CA . TYR A 1 96 ? -0.284 27.285 -20.124 1.00 84.75 96 TYR A CA 1
ATOM 758 C C . TYR A 1 96 ? -0.765 27.356 -18.664 1.00 84.75 96 TYR A C 1
ATOM 760 O O . TYR A 1 96 ? 0.050 27.298 -17.741 1.00 84.75 96 TYR A O 1
ATOM 768 N N . ILE A 1 97 ? -2.080 27.436 -18.431 1.00 89.50 97 ILE A N 1
ATOM 769 C CA . ILE A 1 97 ? -2.643 27.462 -17.071 1.00 89.50 97 ILE A CA 1
ATOM 770 C C . ILE A 1 97 ? -2.338 26.152 -16.330 1.00 89.50 97 ILE A C 1
ATOM 772 O O . ILE A 1 97 ? -1.869 26.194 -15.191 1.00 89.50 97 ILE A O 1
ATOM 776 N N . LEU A 1 98 ? -2.564 24.994 -16.962 1.00 84.94 98 LEU A N 1
ATOM 777 C CA . LEU A 1 98 ? -2.338 23.682 -16.348 1.00 84.94 98 LEU A CA 1
ATOM 778 C C . LEU A 1 98 ? -0.860 23.453 -16.010 1.00 84.94 98 LEU A C 1
ATOM 780 O O . LEU A 1 98 ? -0.563 23.114 -14.867 1.00 84.94 98 LEU A O 1
ATOM 784 N N . VAL A 1 99 ? 0.066 23.695 -16.946 1.00 77.50 99 VAL A N 1
ATOM 785 C CA . VAL A 1 99 ? 1.513 23.498 -16.729 1.00 77.50 99 VAL A CA 1
ATOM 786 C C . VAL A 1 99 ? 2.029 24.364 -15.579 1.00 77.50 99 VAL A C 1
ATOM 788 O O . VAL A 1 99 ? 2.727 23.859 -14.701 1.00 77.50 99 VAL A O 1
ATOM 791 N N . ASN A 1 100 ? 1.635 25.639 -15.515 1.00 83.81 100 ASN A N 1
ATOM 792 C CA . ASN A 1 100 ? 2.036 26.511 -14.408 1.00 83.81 100 ASN A CA 1
ATOM 793 C C . ASN A 1 100 ? 1.401 26.081 -13.071 1.00 83.81 100 ASN A C 1
ATOM 795 O O . ASN A 1 100 ? 2.077 26.073 -12.038 1.00 83.81 100 ASN A O 1
ATOM 799 N N . SER A 1 101 ? 0.137 25.642 -13.092 1.00 85.25 101 SER A N 1
ATOM 800 C CA . SER A 1 101 ? -0.587 25.178 -11.897 1.00 85.25 101 SER A CA 1
ATOM 801 C C . SER A 1 101 ? -0.020 23.888 -11.297 1.00 85.25 101 SER A C 1
ATOM 803 O O . SER A 1 101 ? -0.167 23.684 -10.093 1.00 85.25 101 SER A O 1
ATOM 805 N N . ILE A 1 102 ? 0.661 23.033 -12.077 1.00 81.38 102 ILE A N 1
ATOM 806 C CA . ILE A 1 102 ? 1.297 21.798 -11.570 1.00 81.38 102 ILE A CA 1
ATOM 807 C C . ILE A 1 102 ? 2.264 22.095 -10.414 1.00 81.38 102 ILE A C 1
ATOM 809 O O . ILE A 1 102 ? 2.323 21.319 -9.464 1.00 81.38 102 ILE A O 1
ATOM 813 N N . SER A 1 103 ? 2.983 23.221 -10.452 1.00 78.56 103 SER A N 1
ATOM 814 C CA . SER A 1 103 ? 3.931 23.601 -9.393 1.00 78.56 103 SER A CA 1
ATOM 815 C C . SER A 1 103 ? 3.244 23.836 -8.037 1.00 78.56 103 SER A C 1
ATOM 817 O O . SER A 1 103 ? 3.656 23.278 -7.020 1.00 78.56 103 SER A O 1
ATOM 819 N N . VAL A 1 104 ? 2.142 24.591 -8.035 1.00 87.00 104 VAL A N 1
ATOM 820 C CA . VAL A 1 104 ? 1.307 24.855 -6.853 1.00 87.00 104 VAL A CA 1
ATOM 821 C C . VAL A 1 104 ? 0.579 23.582 -6.410 1.00 87.00 104 VAL A C 1
ATOM 823 O O . VAL A 1 104 ? 0.535 23.269 -5.220 1.00 87.00 104 VAL A O 1
ATOM 826 N N . LEU A 1 105 ? 0.063 22.805 -7.368 1.00 85.31 105 LEU A N 1
ATOM 827 C CA . LEU A 1 105 ? -0.620 21.539 -7.111 1.00 85.31 105 LEU A CA 1
ATOM 828 C C . LEU A 1 105 ? 0.312 20.506 -6.462 1.00 85.31 105 LEU A C 1
ATOM 830 O O . LEU A 1 105 ? -0.129 19.786 -5.576 1.00 85.31 105 LEU A O 1
ATOM 834 N N . ALA A 1 106 ? 1.592 20.450 -6.843 1.00 84.06 106 ALA A N 1
ATOM 835 C CA . ALA A 1 106 ? 2.568 19.543 -6.241 1.00 84.06 106 ALA A CA 1
ATOM 836 C C . ALA A 1 106 ? 2.793 19.841 -4.749 1.00 84.06 106 ALA A C 1
ATOM 838 O O . ALA A 1 106 ? 2.784 18.919 -3.934 1.00 84.06 106 ALA A O 1
ATOM 839 N N . ILE A 1 107 ? 2.915 21.121 -4.375 1.00 87.88 107 ILE A N 1
ATOM 840 C CA . ILE A 1 107 ? 3.005 21.544 -2.967 1.00 87.88 107 ILE A CA 1
ATOM 841 C C . ILE A 1 107 ? 1.712 21.173 -2.227 1.00 87.88 107 ILE A C 1
ATOM 843 O O . ILE A 1 107 ? 1.765 20.559 -1.161 1.00 87.88 107 ILE A O 1
ATOM 847 N N . GLY A 1 108 ? 0.551 21.471 -2.823 1.00 87.69 108 GLY A N 1
ATOM 848 C CA . GLY A 1 108 ? -0.754 21.102 -2.270 1.00 87.69 108 GLY A CA 1
ATOM 849 C C . GLY A 1 108 ? -0.904 19.593 -2.048 1.00 87.69 108 GLY A C 1
ATOM 850 O O . GLY A 1 108 ? -1.380 19.178 -0.997 1.00 87.69 108 GLY A O 1
ATOM 851 N N . VAL A 1 109 ? -0.438 18.763 -2.985 1.00 86.00 109 VAL A N 1
ATOM 852 C CA . VAL A 1 109 ? -0.418 17.299 -2.854 1.00 86.00 109 VAL A CA 1
ATOM 853 C C . VAL A 1 109 ? 0.470 16.862 -1.689 1.00 86.00 109 VAL A C 1
ATOM 855 O O . VAL A 1 109 ? 0.015 16.063 -0.880 1.00 86.00 109 VAL A O 1
ATOM 858 N N . VAL A 1 110 ? 1.691 17.390 -1.539 1.00 86.56 110 VAL A N 1
ATOM 859 C CA . VAL A 1 110 ? 2.571 17.010 -0.414 1.00 86.56 110 VAL A CA 1
ATOM 860 C C . VAL A 1 110 ? 1.938 17.352 0.938 1.00 86.56 110 VAL A C 1
ATOM 862 O O . VAL A 1 110 ? 1.939 16.509 1.833 1.00 86.56 110 VAL A O 1
ATOM 865 N N . VAL A 1 111 ? 1.342 18.542 1.076 1.00 89.25 111 VAL A N 1
ATOM 866 C CA . VAL A 1 111 ? 0.650 18.959 2.310 1.00 89.25 111 VAL A CA 1
ATOM 867 C C . VAL A 1 111 ? -0.586 18.090 2.576 1.00 89.25 111 VAL A C 1
ATOM 869 O O . VAL A 1 111 ? -0.771 17.612 3.693 1.00 89.25 111 VAL A O 1
ATOM 872 N N . LEU A 1 112 ? -1.405 17.818 1.554 1.00 84.62 112 LEU A N 1
ATOM 873 C CA . LEU A 1 112 ? -2.600 16.974 1.685 1.00 84.62 112 LEU A CA 1
ATOM 874 C C . LEU A 1 112 ? -2.278 15.511 2.016 1.00 84.62 112 LEU A C 1
ATOM 876 O O . LEU A 1 112 ? -3.072 14.876 2.697 1.00 84.62 112 LEU A O 1
ATOM 880 N N . PHE A 1 113 ? -1.145 14.981 1.546 1.00 83.00 113 PHE A N 1
ATOM 881 C CA . PHE A 1 113 ? -0.698 13.607 1.811 1.00 83.00 113 PHE A CA 1
ATOM 882 C C . PHE A 1 113 ? 0.181 13.476 3.067 1.00 83.00 113 PHE A C 1
ATOM 884 O O . PHE A 1 113 ? 0.577 12.361 3.413 1.00 83.00 113 PHE A O 1
ATOM 891 N N . GLN A 1 114 ? 0.504 14.570 3.765 1.00 87.50 114 GLN A N 1
ATOM 892 C CA . GLN A 1 114 ? 1.325 14.535 4.980 1.00 87.50 114 GLN A CA 1
ATOM 893 C C . GLN A 1 114 ? 0.773 13.568 6.059 1.00 87.50 114 GLN A C 1
ATOM 895 O O . GLN A 1 114 ? 1.573 12.803 6.612 1.00 87.50 114 GLN A O 1
ATOM 900 N N . PRO A 1 115 ? -0.550 13.507 6.342 1.00 76.88 115 PRO A N 1
ATOM 901 C CA . PRO A 1 115 ? -1.108 12.544 7.297 1.00 76.88 115 PRO A CA 1
ATOM 902 C C . PRO A 1 115 ? -0.978 11.089 6.822 1.00 76.88 115 PRO A C 1
ATOM 904 O O . PRO A 1 115 ? -0.653 10.199 7.609 1.00 76.88 115 PRO A O 1
ATOM 907 N N . GLU A 1 116 ? -1.199 10.824 5.534 1.00 79.81 116 GLU A N 1
ATOM 908 C CA . GLU A 1 116 ? -1.084 9.493 4.936 1.00 79.81 116 GLU A CA 1
ATOM 909 C C . GLU A 1 116 ? 0.361 8.991 4.901 1.00 79.81 116 GLU A C 1
ATOM 911 O O . GLU A 1 116 ? 0.598 7.826 5.220 1.00 79.81 116 GLU A O 1
ATOM 916 N N . LEU A 1 117 ? 1.328 9.851 4.563 1.00 79.00 117 LEU A N 1
ATOM 917 C CA . LEU A 1 117 ? 2.756 9.518 4.591 1.00 79.00 117 LEU A CA 1
ATOM 918 C C . LEU A 1 117 ? 3.204 9.155 6.009 1.00 79.00 117 LEU A C 1
ATOM 920 O O . LEU A 1 117 ? 3.863 8.131 6.195 1.00 79.00 117 LEU A O 1
ATOM 924 N N . ARG A 1 118 ? 2.774 9.931 7.015 1.00 77.62 118 ARG A N 1
ATOM 925 C CA . ARG A 1 118 ? 2.995 9.610 8.431 1.00 77.62 118 ARG A CA 1
ATOM 926 C C . ARG A 1 118 ? 2.422 8.231 8.781 1.00 77.62 118 ARG A C 1
ATOM 928 O O . ARG A 1 118 ? 3.166 7.367 9.237 1.00 77.62 118 ARG A O 1
ATOM 935 N N . ARG A 1 119 ? 1.136 7.982 8.500 1.00 67.69 119 ARG A N 1
ATOM 936 C CA . ARG A 1 119 ? 0.478 6.690 8.791 1.00 67.69 119 ARG A CA 1
ATOM 937 C C . ARG A 1 119 ? 1.120 5.509 8.055 1.00 67.69 119 ARG A C 1
ATOM 939 O O . ARG A 1 119 ? 1.177 4.412 8.606 1.00 67.69 119 ARG A O 1
ATOM 946 N N . ALA A 1 120 ? 1.606 5.709 6.830 1.00 67.50 120 ALA A N 1
ATOM 947 C CA . ALA A 1 120 ? 2.289 4.676 6.055 1.00 67.50 120 ALA A CA 1
ATOM 948 C C . ALA A 1 120 ? 3.660 4.320 6.652 1.00 67.50 120 ALA A C 1
ATOM 950 O O . ALA A 1 120 ? 3.955 3.138 6.827 1.00 67.50 120 ALA A O 1
ATOM 951 N N . LEU A 1 121 ? 4.469 5.322 7.017 1.00 71.38 121 LEU A N 1
ATOM 952 C CA . LEU A 1 121 ? 5.759 5.115 7.685 1.00 71.38 121 LEU A CA 1
ATOM 953 C C . LEU A 1 121 ? 5.584 4.446 9.053 1.00 71.38 121 LEU A C 1
ATOM 955 O O . LEU A 1 121 ? 6.289 3.487 9.361 1.00 71.38 121 LEU A O 1
ATOM 959 N N . GLU A 1 122 ? 4.592 4.881 9.832 1.00 67.88 122 GLU A N 1
ATOM 960 C CA . GLU A 1 122 ? 4.215 4.235 11.089 1.00 67.88 122 GLU A CA 1
ATOM 961 C C . GLU A 1 122 ? 3.816 2.761 10.886 1.00 67.88 122 GLU A C 1
ATOM 963 O O . GLU A 1 122 ? 4.278 1.889 11.621 1.00 67.88 122 GLU A O 1
ATOM 968 N N . ALA A 1 123 ? 2.995 2.448 9.877 1.00 61.69 123 ALA A N 1
ATOM 969 C CA . ALA A 1 123 ? 2.584 1.074 9.579 1.00 61.69 123 ALA A CA 1
ATOM 970 C C . ALA A 1 123 ? 3.761 0.175 9.156 1.00 61.69 123 ALA A C 1
ATOM 972 O O . ALA A 1 123 ? 3.838 -0.977 9.588 1.00 61.69 123 ALA A O 1
ATOM 973 N N . VAL A 1 124 ? 4.692 0.695 8.347 1.00 63.19 124 VAL A N 1
ATOM 974 C CA . VAL A 1 124 ? 5.898 -0.038 7.932 1.00 63.19 124 VAL A CA 1
ATOM 975 C C . VAL A 1 124 ? 6.831 -0.266 9.127 1.00 63.19 124 VAL A C 1
ATOM 977 O O . VAL A 1 124 ? 7.212 -1.410 9.379 1.00 63.19 124 VAL A O 1
ATOM 980 N N . GLY A 1 125 ? 7.121 0.771 9.922 1.00 60.94 125 GLY A N 1
ATOM 981 C CA . GLY A 1 125 ? 7.965 0.665 11.119 1.00 60.94 125 GLY A CA 1
ATOM 982 C C . GLY A 1 125 ? 7.435 -0.332 12.158 1.00 60.94 125 GLY A C 1
ATOM 983 O O . GLY A 1 125 ? 8.201 -1.145 12.677 1.00 60.94 125 GLY A O 1
ATOM 984 N N . ARG A 1 126 ? 6.113 -0.353 12.390 1.00 57.75 126 ARG A N 1
ATOM 985 C CA . ARG A 1 126 ? 5.442 -1.318 13.288 1.00 57.75 126 ARG A CA 1
ATOM 986 C C . ARG A 1 126 ? 5.636 -2.777 12.846 1.00 57.75 126 ARG A C 1
ATOM 988 O O . ARG A 1 126 ? 5.753 -3.660 13.694 1.00 57.75 126 ARG A O 1
ATOM 995 N N . SER A 1 127 ? 5.699 -3.046 11.538 1.00 52.09 127 SER A N 1
ATOM 996 C CA . SER A 1 127 ? 5.811 -4.419 11.017 1.00 52.09 127 SER A CA 1
ATOM 997 C C . SER A 1 127 ? 7.180 -5.075 11.251 1.00 52.09 127 SER A C 1
ATOM 999 O O . SER A 1 127 ? 7.239 -6.289 11.438 1.00 52.09 127 SER A O 1
ATOM 1001 N N . SER A 1 128 ? 8.262 -4.288 11.301 1.00 51.25 128 SER A N 1
ATOM 1002 C CA . SER A 1 128 ? 9.629 -4.810 11.461 1.00 51.25 128 SER A CA 1
ATOM 1003 C C . SER A 1 128 ? 9.956 -5.194 12.913 1.00 51.25 128 SER A C 1
ATOM 1005 O O . SER A 1 128 ? 10.599 -6.211 13.159 1.00 51.25 128 SER A O 1
ATOM 1007 N N . PHE A 1 129 ? 9.454 -4.436 13.897 1.00 46.56 129 PHE A N 1
ATOM 1008 C CA . PHE A 1 129 ? 9.718 -4.705 15.320 1.00 46.56 129 PHE A CA 1
ATOM 1009 C C . PHE A 1 129 ? 8.868 -5.841 15.913 1.00 46.56 129 PHE A C 1
ATOM 1011 O O . PHE A 1 129 ? 9.327 -6.542 16.814 1.00 46.56 129 PHE A O 1
ATOM 1018 N N . SER A 1 130 ? 7.664 -6.094 15.383 1.00 47.72 130 SER A N 1
ATOM 1019 C CA . SER A 1 130 ? 6.814 -7.196 15.867 1.00 47.72 130 SER A CA 1
ATOM 1020 C C . SER A 1 130 ? 7.408 -8.587 15.611 1.00 47.72 130 SER A C 1
ATOM 1022 O O . SER A 1 130 ? 7.073 -9.514 16.342 1.00 47.72 130 SER A O 1
ATOM 1024 N N . LEU A 1 131 ? 8.265 -8.759 14.598 1.00 49.12 131 LEU A N 1
ATOM 1025 C CA . LEU A 1 131 ? 8.921 -10.046 14.335 1.00 49.12 131 LEU A CA 1
ATOM 1026 C C . LEU A 1 131 ? 10.114 -10.316 15.261 1.00 49.12 131 LEU A C 1
ATOM 1028 O O . LEU A 1 131 ? 10.481 -11.474 15.425 1.00 49.12 131 LEU A O 1
ATOM 1032 N N . VAL A 1 132 ? 10.696 -9.281 15.875 1.00 50.84 132 VAL A N 1
ATOM 1033 C CA . VAL A 1 132 ? 11.854 -9.426 16.771 1.00 50.84 132 VAL A CA 1
ATOM 1034 C C . VAL A 1 132 ? 11.403 -9.683 18.213 1.00 50.84 132 VAL A C 1
ATOM 1036 O O . VAL A 1 132 ? 11.910 -10.605 18.844 1.00 50.84 132 VAL A O 1
ATOM 1039 N N . ASN A 1 133 ? 10.392 -8.963 18.716 1.00 44.00 133 ASN A N 1
ATOM 1040 C CA . ASN A 1 133 ? 9.916 -9.170 20.093 1.00 44.00 133 ASN A CA 1
ATOM 1041 C C . ASN A 1 133 ? 9.102 -10.466 20.283 1.00 44.00 133 ASN A C 1
ATOM 1043 O O . ASN A 1 133 ? 9.178 -11.077 21.344 1.00 44.00 133 ASN A O 1
ATOM 1047 N N . ASN A 1 134 ? 8.372 -10.947 19.269 1.00 43.06 134 ASN A N 1
ATOM 1048 C CA . ASN A 1 134 ? 7.524 -12.144 19.420 1.00 43.06 134 ASN A CA 1
ATOM 1049 C C . ASN A 1 134 ? 8.306 -13.474 19.512 1.00 43.06 134 ASN A C 1
ATOM 1051 O O . ASN A 1 134 ? 7.707 -14.517 19.780 1.00 43.06 134 ASN A O 1
ATOM 1055 N N . VAL A 1 135 ? 9.628 -13.453 19.308 1.00 44.66 135 VAL A N 1
ATOM 1056 C CA . VAL A 1 135 ? 10.511 -14.623 19.475 1.00 44.66 135 VAL A CA 1
ATOM 1057 C C . VAL A 1 135 ? 10.958 -14.803 20.937 1.00 44.66 135 VAL A C 1
ATOM 1059 O O . VAL A 1 135 ? 11.388 -15.893 21.297 1.00 44.66 135 VAL A O 1
ATOM 1062 N N . ALA A 1 136 ? 10.815 -13.782 21.794 1.00 43.16 136 ALA A N 1
ATOM 1063 C CA . ALA A 1 136 ? 11.251 -13.838 23.194 1.00 43.16 136 ALA A CA 1
ATOM 1064 C C . ALA A 1 136 ? 10.206 -14.435 24.164 1.00 43.16 136 ALA A C 1
ATOM 1066 O O . ALA A 1 136 ? 10.586 -15.172 25.068 1.00 43.16 136 ALA A O 1
ATOM 1067 N N . ASP A 1 137 ? 8.908 -14.176 23.954 1.00 44.88 137 ASP A N 1
ATOM 1068 C CA . ASP A 1 137 ? 7.837 -14.494 24.929 1.00 44.88 137 ASP A CA 1
ATOM 1069 C C . ASP A 1 137 ? 6.932 -15.687 24.537 1.00 44.88 137 ASP A C 1
ATOM 1071 O O . ASP A 1 137 ? 5.875 -15.918 25.131 1.00 44.88 137 ASP A O 1
ATOM 1075 N N . SER A 1 138 ? 7.314 -16.472 23.526 1.00 40.16 138 SER A N 1
ATOM 1076 C CA . SER A 1 138 ? 6.481 -17.563 22.993 1.00 40.16 138 SER A CA 1
ATOM 1077 C C . SER A 1 138 ? 6.780 -18.935 23.620 1.00 40.16 138 SER A C 1
ATOM 1079 O O . SER A 1 138 ? 7.386 -19.779 22.964 1.00 40.16 138 SER A O 1
ATOM 1081 N N . ALA A 1 139 ? 6.302 -19.175 24.851 1.00 41.84 139 ALA A N 1
ATOM 1082 C CA . ALA A 1 139 ? 5.782 -20.481 25.310 1.00 41.84 139 ALA A CA 1
ATOM 1083 C C . ALA A 1 139 ? 5.236 -20.418 26.758 1.00 41.84 139 ALA A C 1
ATOM 1085 O O . ALA A 1 139 ? 5.993 -20.187 27.696 1.00 41.84 139 ALA A O 1
ATOM 1086 N N . SER A 1 140 ? 3.950 -20.754 26.943 1.00 48.31 140 SER A N 1
ATOM 1087 C CA . SER A 1 140 ? 3.210 -21.037 28.203 1.00 48.31 140 SER A CA 1
ATOM 1088 C C . SER A 1 140 ? 2.520 -19.896 28.978 1.00 48.31 140 SER A C 1
ATOM 1090 O O . SER A 1 140 ? 1.416 -20.122 29.469 1.00 48.31 140 SER A O 1
ATOM 1092 N N . GLY A 1 141 ? 3.081 -18.687 29.087 1.00 54.47 141 GLY A N 1
ATOM 1093 C CA . GLY A 1 141 ? 2.493 -17.641 29.952 1.00 54.47 141 GLY A CA 1
ATOM 1094 C C . GLY A 1 141 ? 1.278 -16.896 29.371 1.00 54.47 141 GLY A C 1
ATOM 1095 O O . GLY A 1 141 ? 0.349 -16.526 30.091 1.00 54.47 141 GLY A O 1
ATOM 1096 N N . THR A 1 142 ? 1.274 -16.669 28.058 1.00 62.06 142 THR A N 1
ATOM 1097 C CA . THR A 1 142 ? 0.359 -15.738 27.373 1.00 62.06 142 THR A CA 1
ATOM 1098 C C . THR A 1 142 ? -1.071 -16.263 27.246 1.00 62.06 142 THR A C 1
ATOM 1100 O O . THR A 1 142 ? -2.021 -15.487 27.359 1.00 62.06 142 THR A O 1
ATOM 1103 N N . ASP A 1 143 ? -1.249 -17.573 27.066 1.00 69.44 143 ASP A N 1
ATOM 1104 C CA . ASP A 1 143 ? -2.576 -18.178 26.896 1.00 69.44 143 ASP A CA 1
ATOM 1105 C C . ASP A 1 143 ? -3.379 -18.184 28.201 1.00 69.44 143 ASP A C 1
ATOM 1107 O O . ASP A 1 143 ? -4.559 -17.837 28.198 1.00 69.44 143 ASP A O 1
ATOM 1111 N N . ALA A 1 144 ? -2.735 -18.479 29.336 1.00 74.88 144 ALA A N 1
ATOM 1112 C CA . ALA A 1 144 ? -3.374 -18.429 30.652 1.00 74.88 144 ALA A CA 1
ATOM 1113 C C . ALA A 1 144 ? -3.870 -17.011 30.996 1.00 74.88 144 ALA A C 1
ATOM 1115 O O . ALA A 1 144 ? -4.994 -16.837 31.473 1.00 74.88 144 ALA A O 1
ATOM 1116 N N . LEU A 1 145 ? -3.061 -15.991 30.688 1.00 77.00 145 LEU A N 1
ATOM 1117 C CA . LEU A 1 145 ? -3.413 -14.581 30.865 1.00 77.00 145 LEU A CA 1
ATOM 1118 C C . LEU A 1 145 ? -4.579 -14.169 29.949 1.00 77.00 145 LEU A C 1
ATOM 1120 O O . LEU A 1 145 ? -5.512 -13.505 30.406 1.00 77.00 145 LEU A O 1
ATOM 1124 N N . ASN A 1 146 ? -4.581 -14.613 28.687 1.00 84.38 146 ASN A N 1
ATOM 1125 C CA . ASN A 1 146 ? -5.694 -14.377 27.765 1.00 84.38 146 ASN A CA 1
ATOM 1126 C C . ASN A 1 146 ? -6.997 -15.041 28.240 1.00 84.38 146 ASN A C 1
ATOM 1128 O O . ASN A 1 146 ? -8.045 -14.399 28.204 1.00 84.38 146 ASN A O 1
ATOM 1132 N N . ILE A 1 147 ? -6.947 -16.288 28.718 1.00 87.31 147 ILE A N 1
ATOM 1133 C CA . ILE A 1 147 ? -8.120 -17.007 29.241 1.00 87.31 147 ILE A CA 1
ATOM 1134 C C . ILE A 1 147 ? -8.691 -16.286 30.470 1.00 87.31 147 ILE A C 1
ATOM 1136 O O . ILE A 1 147 ? -9.888 -16.001 30.504 1.00 87.31 147 ILE A O 1
ATOM 1140 N N . ALA A 1 148 ? -7.844 -15.915 31.437 1.00 89.12 148 ALA A N 1
ATOM 1141 C CA . ALA A 1 148 ? -8.268 -15.181 32.631 1.00 89.12 148 ALA A CA 1
ATOM 1142 C C . ALA A 1 148 ? -8.892 -13.813 32.290 1.00 89.12 148 ALA A C 1
ATOM 1144 O O . ALA A 1 148 ? -9.923 -13.441 32.853 1.00 89.12 148 ALA A O 1
ATOM 1145 N N . MET A 1 149 ? -8.311 -13.089 31.324 1.00 92.50 149 MET A N 1
ATOM 1146 C CA . MET A 1 149 ? -8.863 -11.828 30.821 1.00 92.50 149 MET A CA 1
ATOM 1147 C C . MET A 1 149 ? -10.250 -12.025 30.192 1.00 92.50 149 MET A C 1
ATOM 1149 O O . MET A 1 149 ? -11.171 -11.264 30.485 1.00 92.50 149 MET A O 1
ATOM 1153 N N . ILE A 1 150 ? -10.409 -13.031 29.326 1.00 93.88 150 ILE A N 1
ATOM 1154 C CA . ILE A 1 150 ? -11.679 -13.312 28.640 1.00 93.88 150 ILE A CA 1
ATOM 1155 C C . ILE A 1 150 ? -12.773 -13.667 29.648 1.00 93.88 150 ILE A C 1
ATOM 1157 O O . ILE A 1 150 ? -13.888 -13.160 29.528 1.00 93.88 150 ILE A O 1
ATOM 1161 N N . GLU A 1 151 ? -12.452 -14.484 30.651 1.00 93.81 151 GLU A N 1
ATOM 1162 C CA . GLU A 1 151 ? -13.408 -14.900 31.675 1.00 93.81 151 GLU A CA 1
ATOM 1163 C C . GLU A 1 151 ? -13.882 -13.713 32.525 1.00 93.81 151 GLU A C 1
ATOM 1165 O O . GLU A 1 151 ? -15.083 -13.486 32.667 1.00 93.81 151 GLU A O 1
ATOM 1170 N N . ALA A 1 152 ? -12.954 -12.881 33.006 1.00 95.12 152 ALA A N 1
ATOM 1171 C CA . ALA A 1 152 ? -13.288 -11.686 33.777 1.00 95.12 152 ALA A CA 1
ATOM 1172 C C . ALA A 1 152 ? -14.113 -10.660 32.973 1.00 95.12 152 ALA A C 1
ATOM 1174 O O . ALA A 1 152 ? -15.027 -10.045 33.524 1.00 95.12 152 ALA A O 1
ATOM 1175 N N . ILE A 1 153 ? -13.847 -10.499 31.670 1.00 96.56 153 ILE A N 1
ATOM 1176 C CA . ILE A 1 153 ? -14.680 -9.665 30.787 1.00 96.56 153 ILE A CA 1
ATOM 1177 C C . ILE A 1 153 ? -16.075 -10.279 30.613 1.00 96.56 153 ILE A C 1
ATOM 1179 O O . ILE A 1 153 ? -17.065 -9.548 30.660 1.00 96.56 153 ILE A O 1
ATOM 1183 N N . ALA A 1 154 ? -16.177 -11.596 30.413 1.00 96.06 154 ALA A N 1
ATOM 1184 C CA . ALA A 1 154 ? -17.451 -12.271 30.188 1.00 96.06 154 ALA A CA 1
ATOM 1185 C C . ALA A 1 154 ? -18.379 -12.197 31.407 1.00 96.06 154 ALA A C 1
ATOM 1187 O O . ALA A 1 154 ? -19.536 -11.804 31.252 1.00 96.06 154 ALA A O 1
ATOM 1188 N N . VAL A 1 155 ? -17.860 -12.485 32.607 1.00 96.50 155 VAL A N 1
ATOM 1189 C CA . VAL A 1 155 ? -18.603 -12.362 33.875 1.00 96.50 155 VAL A CA 1
ATOM 1190 C C . VAL A 1 155 ? -19.078 -10.923 34.093 1.00 96.50 155 VAL A C 1
ATOM 1192 O O . VAL A 1 155 ? -20.262 -10.704 34.346 1.00 96.50 155 VAL A O 1
ATOM 1195 N N . ALA A 1 156 ? -18.198 -9.931 33.907 1.00 96.62 156 ALA A N 1
ATOM 1196 C CA . ALA A 1 156 ? -18.577 -8.525 34.043 1.00 96.62 156 ALA A CA 1
ATOM 1197 C C . ALA A 1 156 ? -19.678 -8.128 33.047 1.00 96.62 156 ALA A C 1
ATOM 1199 O O . ALA A 1 156 ? -20.636 -7.451 33.413 1.00 96.62 156 ALA A O 1
ATOM 1200 N N . CYS A 1 157 ? -19.581 -8.561 31.785 1.00 96.75 157 CYS A N 1
ATOM 1201 C CA . CYS A 1 157 ? -20.607 -8.280 30.779 1.00 96.75 157 CYS A CA 1
ATOM 1202 C C . CYS A 1 157 ? -21.950 -8.945 31.117 1.00 96.75 157 CYS A C 1
ATOM 1204 O O . CYS A 1 157 ? -22.994 -8.340 30.880 1.00 96.75 157 CYS A O 1
ATOM 1206 N N . GLU A 1 158 ? -21.953 -10.147 31.697 1.00 96.06 158 GLU A N 1
ATOM 1207 C CA . GLU A 1 158 ? -23.170 -10.819 32.171 1.00 96.06 158 GLU A CA 1
ATOM 1208 C C . GLU A 1 158 ? -23.850 -10.039 33.312 1.00 96.06 158 GLU A C 1
ATOM 1210 O O . GLU A 1 158 ? -25.051 -9.766 33.263 1.00 96.06 158 GLU A O 1
ATOM 1215 N N . ASN A 1 159 ? -23.077 -9.602 34.308 1.00 96.06 159 ASN A N 1
ATOM 1216 C CA . ASN A 1 159 ? -23.591 -8.827 35.440 1.00 96.06 159 ASN A CA 1
ATOM 1217 C C . ASN A 1 159 ? -24.060 -7.422 35.021 1.00 96.06 159 ASN A C 1
ATOM 1219 O O . ASN A 1 159 ? -25.121 -6.952 35.450 1.00 96.06 159 ASN A O 1
ATOM 1223 N N . MET A 1 160 ? -23.317 -6.754 34.134 1.00 95.44 160 MET A N 1
ATOM 1224 C CA . MET A 1 160 ? -23.688 -5.440 33.602 1.00 95.44 160 MET A CA 1
ATOM 1225 C C . MET A 1 160 ? -24.928 -5.509 32.706 1.00 95.44 160 MET A C 1
ATOM 1227 O O . MET A 1 160 ? -25.791 -4.642 32.806 1.00 95.44 160 MET A O 1
ATOM 1231 N N . THR A 1 161 ? -25.087 -6.551 31.885 1.00 94.50 161 THR A N 1
ATOM 1232 C CA . THR A 1 161 ? -26.316 -6.726 31.091 1.00 94.50 161 THR A CA 1
ATOM 1233 C C . THR A 1 161 ? -27.529 -7.055 31.958 1.00 94.50 161 THR A C 1
ATOM 1235 O O . THR A 1 161 ? -28.572 -6.430 31.772 1.00 94.50 161 THR A O 1
ATOM 1238 N N . ARG A 1 162 ? -27.391 -7.928 32.968 1.00 93.38 162 ARG A N 1
ATOM 1239 C CA . ARG A 1 162 ? -28.456 -8.224 33.948 1.00 93.38 162 ARG A CA 1
ATOM 1240 C C . ARG A 1 162 ? -28.918 -6.981 34.725 1.00 93.38 162 ARG A C 1
ATOM 1242 O O . ARG A 1 162 ? -30.096 -6.867 35.044 1.00 93.38 162 ARG A O 1
ATOM 1249 N N . SER A 1 163 ? -28.009 -6.046 35.007 1.00 93.38 163 SER A N 1
ATOM 1250 C CA . SER A 1 163 ? -28.294 -4.773 35.696 1.00 93.38 163 SER A CA 1
ATOM 1251 C C . SER A 1 163 ? -28.632 -3.598 34.762 1.00 93.38 163 SER A C 1
ATOM 1253 O O . SER A 1 163 ? -28.816 -2.473 35.235 1.00 93.38 163 SER A O 1
ATOM 1255 N N . MET A 1 164 ? -28.722 -3.826 33.444 1.00 93.31 164 MET A N 1
ATOM 1256 C CA . MET A 1 164 ? -28.941 -2.785 32.426 1.00 93.31 164 MET A CA 1
ATOM 1257 C C . MET A 1 164 ? -27.930 -1.625 32.548 1.00 93.31 164 MET A C 1
ATOM 1259 O O . MET A 1 164 ? -28.273 -0.438 32.500 1.00 93.31 164 MET A O 1
ATOM 1263 N N . THR A 1 165 ? -26.663 -1.978 32.754 1.00 94.31 165 THR A N 1
ATOM 1264 C CA . THR A 1 165 ? -25.519 -1.071 32.888 1.00 94.31 165 THR A CA 1
ATOM 1265 C C . THR A 1 165 ? -24.761 -0.993 31.564 1.00 94.31 165 THR A C 1
ATOM 1267 O O . THR A 1 165 ? -24.329 -2.004 31.009 1.00 94.31 165 THR A O 1
ATOM 1270 N N . GLY A 1 166 ? -24.624 0.223 31.031 1.00 94.12 166 GLY A N 1
ATOM 1271 C CA . GLY A 1 166 ? -23.961 0.471 29.753 1.00 94.12 166 GLY A CA 1
ATOM 1272 C C . GLY A 1 166 ? -22.444 0.407 29.880 1.00 94.12 166 GLY A C 1
ATOM 1273 O O . GLY A 1 166 ? -21.861 1.178 30.637 1.00 94.12 166 GLY A O 1
ATOM 1274 N N . ALA A 1 167 ? -21.804 -0.460 29.098 1.00 96.12 167 ALA A N 1
ATOM 1275 C CA . ALA A 1 167 ? -20.354 -0.651 29.128 1.00 96.12 167 ALA A CA 1
ATOM 1276 C C . ALA A 1 167 ? -19.739 -0.570 27.730 1.00 96.12 167 ALA A C 1
ATOM 1278 O O . ALA A 1 167 ? -20.377 -0.945 26.743 1.00 96.12 167 ALA A O 1
ATOM 1279 N N . LEU A 1 168 ? -18.494 -0.098 27.656 1.00 96.81 168 LEU A N 1
ATOM 1280 C CA . LEU A 1 168 ? -17.707 -0.006 26.427 1.00 96.81 168 LEU A CA 1
ATOM 1281 C C . LEU A 1 168 ? -16.252 -0.388 26.718 1.00 96.81 168 LEU A C 1
ATOM 1283 O O . LEU A 1 168 ? -15.479 0.406 27.246 1.00 96.81 168 LEU A O 1
ATOM 1287 N N . ILE A 1 169 ? -15.879 -1.612 26.371 1.00 97.25 169 ILE A N 1
ATOM 1288 C CA . ILE A 1 169 ? -14.554 -2.178 26.629 1.00 97.25 169 ILE A CA 1
ATOM 1289 C C . ILE A 1 169 ? -13.827 -2.326 25.293 1.00 97.25 169 ILE A C 1
ATOM 1291 O O . ILE A 1 169 ? -14.351 -2.955 24.377 1.00 97.25 169 ILE A O 1
ATOM 1295 N N . ILE A 1 170 ? -12.624 -1.770 25.172 1.00 96.31 170 ILE A N 1
ATOM 1296 C CA . ILE A 1 170 ? -11.757 -1.918 24.001 1.00 96.31 170 ILE A CA 1
ATOM 1297 C C . ILE A 1 170 ? -10.531 -2.740 24.380 1.00 96.31 170 ILE A C 1
ATOM 1299 O O . ILE A 1 170 ? -9.773 -2.360 25.269 1.00 96.31 170 ILE A O 1
ATOM 1303 N N . ILE A 1 171 ? -10.311 -3.842 23.669 1.00 94.81 171 ILE A N 1
ATOM 1304 C CA . ILE A 1 171 ? -9.102 -4.659 23.779 1.00 94.81 171 ILE A CA 1
ATOM 1305 C C . ILE A 1 171 ? -8.131 -4.221 22.682 1.00 94.81 171 ILE A C 1
ATOM 1307 O O . ILE A 1 171 ? -8.398 -4.404 21.487 1.00 94.81 171 ILE A O 1
ATOM 1311 N N . GLU A 1 172 ? -7.004 -3.643 23.095 1.00 88.44 172 GLU A N 1
ATOM 1312 C CA . GLU A 1 172 ? -5.874 -3.354 22.219 1.00 88.44 172 GLU A CA 1
ATOM 1313 C C . GLU A 1 172 ? -5.232 -4.660 21.727 1.00 88.44 172 GLU A C 1
ATOM 1315 O O . GLU A 1 172 ? -5.175 -5.655 22.451 1.00 88.44 172 GLU A O 1
ATOM 1320 N N . ARG A 1 173 ? -4.775 -4.675 20.470 1.00 86.00 173 ARG A N 1
ATOM 1321 C CA . ARG A 1 173 ? -4.136 -5.848 19.854 1.00 86.00 173 ARG A CA 1
ATOM 1322 C C . ARG A 1 173 ? -2.764 -5.480 19.302 1.00 86.00 173 ARG A C 1
ATOM 1324 O O . ARG A 1 173 ? -1.882 -5.137 20.073 1.00 86.00 173 ARG A O 1
ATOM 1331 N N . ARG A 1 174 ? -2.552 -5.559 17.986 1.00 75.50 174 ARG A N 1
ATOM 1332 C CA . ARG A 1 174 ? -1.238 -5.263 17.377 1.00 75.50 174 ARG A CA 1
ATOM 1333 C C . ARG A 1 174 ? -1.070 -3.780 17.067 1.00 75.50 174 ARG A C 1
ATOM 1335 O O . ARG A 1 174 ? 0.050 -3.294 16.960 1.00 75.50 174 ARG A O 1
ATOM 1342 N N . THR A 1 175 ? -2.182 -3.073 16.886 1.00 72.81 175 THR A N 1
ATOM 1343 C CA . THR A 1 175 ? -2.208 -1.623 16.690 1.00 72.81 175 THR A CA 1
ATOM 1344 C C . THR A 1 175 ? -2.315 -0.941 18.057 1.00 72.81 175 THR A C 1
ATOM 1346 O O . THR A 1 175 ? -3.368 -1.076 18.683 1.00 72.81 175 THR A O 1
ATOM 1349 N N . PRO A 1 176 ? -1.285 -0.215 18.533 1.00 73.81 176 PRO A N 1
ATOM 1350 C CA . PRO A 1 176 ? -1.386 0.524 19.784 1.00 73.81 176 PRO A CA 1
ATOM 1351 C C . PRO A 1 176 ? -2.368 1.689 19.632 1.00 73.81 176 PRO A C 1
ATOM 1353 O O . PRO A 1 176 ? -2.258 2.478 18.693 1.00 73.81 176 PRO A O 1
ATOM 1356 N N . LEU A 1 177 ? -3.309 1.825 20.565 1.00 79.88 177 LEU A N 1
ATOM 1357 C CA . LEU A 1 177 ? -4.342 2.864 20.569 1.00 79.88 177 LEU A CA 1
ATOM 1358 C C . LEU A 1 177 ? -3.907 4.097 21.381 1.00 79.88 177 LEU A C 1
ATOM 1360 O O . LEU A 1 177 ? -4.689 4.663 22.141 1.00 79.88 177 LEU A O 1
ATOM 1364 N N . GLY A 1 178 ? -2.643 4.511 21.227 1.00 71.81 178 GLY A N 1
ATOM 1365 C CA . GLY A 1 178 ? -2.062 5.647 21.959 1.00 71.81 178 GLY A CA 1
ATOM 1366 C C . GLY A 1 178 ? -2.831 6.957 21.762 1.00 71.81 178 GLY A C 1
ATOM 1367 O O . GLY A 1 178 ? -3.052 7.676 22.727 1.00 71.81 178 GLY A O 1
ATOM 1368 N N . GLU A 1 179 ? -3.360 7.191 20.558 1.00 72.38 179 GLU A N 1
ATOM 1369 C CA . GLU A 1 179 ? -4.171 8.373 20.215 1.00 72.38 179 GLU A CA 1
ATOM 1370 C C . GLU A 1 179 ? -5.438 8.524 21.087 1.00 72.38 179 GLU A C 1
ATOM 1372 O O . GLU A 1 179 ? -5.972 9.623 21.218 1.00 72.38 179 GLU A O 1
ATOM 1377 N N . LEU A 1 180 ? -5.927 7.441 21.714 1.00 77.00 180 LEU A N 1
ATOM 1378 C CA . LEU A 1 180 ? -7.059 7.492 22.652 1.00 77.00 180 LEU A CA 1
ATOM 1379 C C . LEU A 1 180 ? -6.667 7.997 24.053 1.00 77.00 180 LEU A C 1
ATOM 1381 O O . LEU A 1 180 ? -7.555 8.243 24.868 1.00 77.00 180 LEU A O 1
ATOM 1385 N N . LEU A 1 181 ? -5.367 8.114 24.346 1.00 76.00 181 LEU A N 1
ATOM 1386 C CA . LEU A 1 181 ? -4.814 8.580 25.623 1.00 76.00 181 LEU A CA 1
ATOM 1387 C C . LEU A 1 181 ? -4.505 10.086 25.605 1.00 76.00 181 LEU A C 1
ATOM 1389 O O . LEU A 1 181 ? -4.667 10.754 26.624 1.00 76.00 181 LEU A O 1
ATOM 1393 N N . ASP A 1 182 ? -4.137 10.632 24.442 1.00 65.88 182 ASP A N 1
ATOM 1394 C CA . ASP A 1 182 ? -3.669 12.019 24.277 1.00 65.88 182 ASP A CA 1
ATOM 1395 C C . ASP A 1 182 ? -4.746 13.089 24.571 1.00 65.88 182 ASP A C 1
ATOM 1397 O O . ASP A 1 182 ? -4.435 14.259 24.787 1.00 65.88 182 ASP A O 1
ATOM 1401 N N . GLY A 1 183 ? -6.028 12.709 24.603 1.00 62.56 183 GLY A N 1
ATOM 1402 C CA . GLY A 1 183 ? -7.171 13.624 24.723 1.00 62.56 183 GLY A CA 1
ATOM 1403 C C . GLY A 1 183 ? -7.432 14.238 26.108 1.00 62.56 183 GLY A C 1
ATOM 1404 O O . GLY A 1 183 ? -8.524 14.767 26.316 1.00 62.56 183 GLY A O 1
ATOM 1405 N N . GLY A 1 184 ? -6.519 14.109 27.081 1.00 61.75 184 GLY A N 1
ATOM 1406 C CA . GLY A 1 184 ? -6.571 14.741 28.421 1.00 61.75 184 GLY A CA 1
ATOM 1407 C C . GLY A 1 184 ? -7.734 14.344 29.354 1.00 61.75 184 GLY A C 1
ATOM 1408 O O . GLY A 1 184 ? -7.731 14.676 30.534 1.00 61.75 184 GLY A O 1
ATOM 1409 N N . THR A 1 185 ? -8.725 13.630 28.826 1.00 75.94 185 THR A N 1
ATOM 1410 C CA . THR A 1 185 ? -9.912 13.088 29.507 1.00 75.94 185 THR A CA 1
ATOM 1411 C C . THR A 1 185 ? -9.706 11.681 30.107 1.00 75.94 185 THR A C 1
ATOM 1413 O O . THR A 1 185 ? -10.314 11.401 31.143 1.00 75.94 185 THR A O 1
ATOM 1416 N N . PRO A 1 186 ? -8.895 10.780 29.502 1.00 86.94 186 PRO A N 1
ATOM 1417 C CA . PRO A 1 186 ? -8.668 9.436 30.033 1.00 86.94 186 PRO A CA 1
ATOM 1418 C C . PRO A 1 186 ? -7.980 9.441 31.399 1.00 86.94 186 PRO A C 1
ATOM 1420 O O . PRO A 1 186 ? -7.047 10.205 31.639 1.00 86.94 186 PRO A O 1
ATOM 1423 N N . VAL A 1 187 ? -8.387 8.519 32.268 1.00 90.00 187 VAL A N 1
ATOM 1424 C CA . VAL A 1 187 ? -7.732 8.270 33.557 1.00 90.00 187 VAL A CA 1
ATOM 1425 C C . VAL A 1 187 ? -6.881 7.013 33.424 1.00 90.00 187 VAL A C 1
ATOM 1427 O O . VAL A 1 187 ? -7.418 5.925 33.211 1.00 90.00 187 VAL A O 1
ATOM 1430 N N . ILE A 1 188 ? -5.560 7.159 33.535 1.00 90.12 188 ILE A N 1
ATOM 1431 C CA . ILE A 1 188 ? -4.618 6.032 33.545 1.00 90.12 188 ILE A CA 1
ATOM 1432 C C . ILE A 1 188 ? -4.750 5.309 34.890 1.00 90.12 188 ILE A C 1
ATOM 1434 O O . ILE A 1 188 ? -4.687 5.942 35.942 1.00 90.12 188 ILE A O 1
ATOM 1438 N N . LEU A 1 189 ? -4.954 3.992 34.845 1.00 88.94 189 LEU A N 1
ATOM 1439 C CA . LEU A 1 189 ? -5.170 3.147 36.026 1.00 88.94 189 LEU A CA 1
ATOM 1440 C C . LEU A 1 189 ? -4.086 2.076 36.187 1.00 88.94 189 LEU A C 1
ATOM 1442 O O . LEU A 1 189 ? -3.716 1.762 37.313 1.00 88.94 189 LEU A O 1
ATOM 1446 N N . ASP A 1 190 ? -3.628 1.497 35.070 1.00 87.06 190 ASP A N 1
ATOM 1447 C CA . ASP A 1 190 ? -2.757 0.310 35.005 1.00 87.06 190 ASP A CA 1
ATOM 1448 C C . ASP A 1 190 ? -3.082 -0.776 36.056 1.00 87.06 190 ASP A C 1
ATOM 1450 O O . ASP A 1 190 ? -2.220 -1.287 36.774 1.00 87.06 190 ASP A O 1
ATOM 1454 N N . ALA A 1 191 ? -4.366 -1.122 36.161 1.00 91.38 191 ALA A N 1
ATOM 1455 C CA . ALA A 1 191 ? -4.885 -2.055 37.153 1.00 91.38 191 ALA A CA 1
ATOM 1456 C C . ALA A 1 191 ? -4.985 -3.489 36.606 1.00 91.38 191 ALA A C 1
ATOM 1458 O O . ALA A 1 191 ? -5.206 -3.715 35.412 1.00 91.38 191 ALA A O 1
ATOM 1459 N N . ASN A 1 192 ? -4.895 -4.479 37.498 1.00 91.06 192 ASN A N 1
ATOM 1460 C CA . ASN A 1 192 ? -5.226 -5.863 37.156 1.00 91.06 192 ASN A CA 1
ATOM 1461 C C . ASN A 1 192 ? -6.697 -5.954 36.720 1.00 91.06 192 ASN A C 1
ATOM 1463 O O . ASN A 1 192 ? -7.580 -5.379 37.359 1.00 91.06 192 ASN A O 1
ATOM 1467 N N . LEU A 1 193 ? -6.964 -6.692 35.644 1.00 93.88 193 LEU A N 1
ATOM 1468 C CA . LEU A 1 193 ? -8.318 -6.862 35.137 1.00 93.88 193 LEU A CA 1
ATOM 1469 C C . LEU A 1 193 ? -9.067 -7.936 35.940 1.00 93.88 193 LEU A C 1
ATOM 1471 O O . LEU A 1 193 ? -8.674 -9.099 35.966 1.00 93.88 193 LEU A O 1
ATOM 1475 N N . THR A 1 194 ? -10.166 -7.538 36.578 1.00 94.44 194 THR A N 1
ATOM 1476 C CA . THR A 1 194 ? -11.098 -8.425 37.289 1.00 94.44 194 THR A CA 1
ATOM 1477 C C . THR A 1 194 ? -12.535 -7.992 36.997 1.00 94.44 194 THR A C 1
ATOM 1479 O O . THR A 1 194 ? -12.776 -6.823 36.680 1.00 94.44 194 THR A O 1
ATOM 1482 N N . ALA A 1 195 ? -13.501 -8.910 37.108 1.00 96.06 195 ALA A N 1
ATOM 1483 C CA . ALA A 1 195 ? -14.901 -8.579 36.839 1.00 96.06 195 ALA A CA 1
ATOM 1484 C C . ALA A 1 195 ? -15.448 -7.454 37.752 1.00 96.06 195 ALA A C 1
ATOM 1486 O O . ALA A 1 195 ? -15.967 -6.476 37.209 1.00 96.06 195 ALA A O 1
ATOM 1487 N N . PRO A 1 196 ? -15.222 -7.470 39.088 1.00 96.31 196 PRO A N 1
ATOM 1488 C CA . PRO A 1 196 ? -15.673 -6.385 39.964 1.00 96.31 196 PRO A CA 1
ATOM 1489 C C . PRO A 1 196 ? -15.040 -5.027 39.636 1.00 96.31 196 PRO A C 1
ATOM 1491 O O . PRO A 1 196 ? -15.686 -3.996 39.798 1.00 96.31 196 PRO A O 1
ATOM 1494 N N . MET A 1 197 ? -13.794 -4.999 39.141 1.00 95.06 197 MET A N 1
ATOM 1495 C CA . MET A 1 197 ? -13.141 -3.749 38.734 1.00 95.06 197 MET A CA 1
ATOM 1496 C C . MET A 1 197 ? -13.797 -3.152 37.481 1.00 95.06 197 MET A C 1
ATOM 1498 O O . MET A 1 197 ? -14.011 -1.943 37.417 1.00 95.06 197 MET A O 1
ATOM 1502 N N . LEU A 1 198 ? -14.161 -3.985 36.499 1.00 96.19 198 LEU A N 1
ATOM 1503 C CA . LEU A 1 198 ? -14.905 -3.537 35.316 1.00 96.19 198 LEU A CA 1
ATOM 1504 C C . LEU A 1 198 ? -16.304 -3.028 35.697 1.00 96.19 198 LEU A C 1
ATOM 1506 O O . LEU A 1 198 ? -16.695 -1.945 35.264 1.00 96.19 198 LEU A O 1
ATOM 1510 N N . GLU A 1 199 ? -17.024 -3.761 36.548 1.00 95.88 199 GLU A N 1
ATOM 1511 C CA . GLU A 1 199 ? -18.342 -3.361 37.059 1.00 95.88 199 GLU A CA 1
ATOM 1512 C C . GLU A 1 199 ? -18.281 -2.023 37.822 1.00 95.88 199 GLU A C 1
ATOM 1514 O O . GLU A 1 199 ? -19.102 -1.137 37.582 1.00 95.88 199 GLU A O 1
ATOM 1519 N N . GLN A 1 200 ? -17.264 -1.823 38.668 1.00 95.25 200 GLN A N 1
ATOM 1520 C CA . GLN A 1 200 ? -17.059 -0.576 39.414 1.00 95.25 200 GLN A CA 1
ATOM 1521 C C . GLN A 1 200 ? -16.702 0.618 38.511 1.00 95.25 200 GLN A C 1
ATOM 1523 O O . GLN A 1 200 ? -17.103 1.750 38.797 1.00 95.25 200 GLN A O 1
ATOM 1528 N N . ILE A 1 201 ? -15.969 0.396 37.412 1.00 95.62 201 ILE A N 1
ATOM 1529 C CA . ILE A 1 201 ? -15.680 1.454 36.433 1.00 95.62 201 ILE A CA 1
ATOM 1530 C C . ILE A 1 201 ? -16.968 1.910 35.735 1.00 95.62 201 ILE A C 1
ATOM 1532 O O . ILE A 1 201 ? -17.197 3.114 35.638 1.00 95.62 201 ILE A O 1
ATOM 1536 N N . PHE A 1 202 ? -17.819 0.977 35.294 1.00 96.31 202 PHE A N 1
ATOM 1537 C CA . PHE A 1 202 ? -19.064 1.290 34.575 1.00 96.31 202 PHE A CA 1
ATOM 1538 C C . PHE A 1 202 ? -20.274 1.589 35.477 1.00 96.31 202 PHE A C 1
ATOM 1540 O O . PHE A 1 202 ? -21.367 1.851 34.971 1.00 96.31 202 PHE A O 1
ATOM 1547 N N . TYR A 1 203 ? -20.101 1.607 36.801 1.00 94.62 203 TYR A N 1
ATOM 1548 C CA . TYR A 1 203 ? -21.155 1.999 37.734 1.00 94.62 203 TYR A CA 1
ATOM 1549 C C . TYR A 1 203 ? -21.674 3.414 37.424 1.00 94.62 203 TYR A C 1
ATOM 1551 O O . TYR A 1 203 ? -20.898 4.364 37.368 1.00 94.62 203 TYR A O 1
ATOM 1559 N N . LYS A 1 204 ? -22.995 3.574 37.261 1.00 86.88 204 LYS A N 1
ATOM 1560 C CA . LYS A 1 204 ? -23.637 4.770 36.664 1.00 86.88 204 LYS A CA 1
ATOM 1561 C C . LYS A 1 204 ? -23.327 6.114 37.347 1.00 86.88 204 LYS A C 1
ATOM 1563 O O . LYS A 1 204 ? -23.475 7.153 36.718 1.00 86.88 204 LYS A O 1
ATOM 1568 N N . ASN A 1 205 ? -22.878 6.105 38.604 1.00 87.62 205 ASN A N 1
ATOM 1569 C CA . ASN A 1 205 ? -22.506 7.316 39.352 1.00 87.62 205 ASN A CA 1
ATOM 1570 C C . ASN A 1 205 ? -20.978 7.485 39.526 1.00 87.62 205 ASN A C 1
ATOM 1572 O O . ASN A 1 205 ? -20.530 8.395 40.218 1.00 87.62 205 ASN A O 1
ATOM 1576 N N . SER A 1 206 ? -20.165 6.605 38.933 1.00 90.19 206 SER A N 1
ATOM 1577 C CA . SER A 1 206 ? -18.698 6.665 38.966 1.00 90.19 206 SER A CA 1
ATOM 1578 C C . SER A 1 206 ? -18.174 7.702 37.964 1.00 90.19 206 SER A C 1
ATOM 1580 O O . SER A 1 206 ? -18.572 7.650 36.801 1.00 90.19 206 SER A O 1
ATOM 1582 N N . PRO A 1 207 ? -17.223 8.591 38.312 1.00 88.75 207 PRO A N 1
ATOM 1583 C CA . PRO A 1 207 ? -16.601 9.506 37.345 1.00 88.75 207 PRO A CA 1
ATOM 1584 C C . PRO A 1 207 ? -15.893 8.825 36.154 1.00 88.75 207 PRO A C 1
ATOM 1586 O O . PRO A 1 207 ? -15.507 9.506 35.206 1.00 88.75 207 PRO A O 1
ATOM 1589 N N . LEU A 1 208 ? -15.705 7.499 36.201 1.00 91.50 208 LEU A N 1
ATOM 1590 C CA . LEU A 1 208 ? -15.028 6.703 35.173 1.00 91.50 208 LEU A CA 1
ATOM 1591 C C . LEU A 1 208 ? -15.975 6.055 34.140 1.00 91.50 208 LEU A C 1
ATOM 1593 O O . LEU A 1 208 ? -15.487 5.564 33.122 1.00 91.50 208 LEU A O 1
ATOM 1597 N N . HIS A 1 209 ? -17.296 6.051 34.372 1.00 90.56 209 HIS A N 1
ATOM 1598 C CA . HIS A 1 209 ? -18.262 5.294 33.552 1.00 90.56 209 HIS A CA 1
ATOM 1599 C C . HIS A 1 209 ? -18.571 5.926 32.179 1.00 90.56 209 HIS A C 1
ATOM 1601 O O . HIS A 1 209 ? -19.135 5.275 31.289 1.00 90.56 209 HIS A O 1
ATOM 1607 N N . ASP A 1 210 ? -18.236 7.207 32.020 1.00 86.94 210 ASP A N 1
ATOM 1608 C CA . ASP A 1 210 ? -18.512 8.003 30.826 1.00 86.94 210 ASP A CA 1
ATOM 1609 C C . ASP A 1 210 ? -17.349 7.920 29.829 1.00 86.94 210 ASP A C 1
ATOM 1611 O O . ASP A 1 210 ? -16.432 8.742 29.813 1.00 86.94 210 ASP A O 1
ATOM 1615 N N . GLY A 1 211 ? -17.352 6.856 29.028 1.00 90.88 211 GLY A N 1
ATOM 1616 C CA . GLY A 1 211 ? -16.361 6.610 27.986 1.00 90.88 211 GLY A CA 1
ATOM 1617 C C . GLY A 1 211 ? -16.073 5.124 27.812 1.00 90.88 211 GLY A C 1
ATOM 1618 O O . GLY A 1 211 ? -16.896 4.268 28.144 1.00 90.88 211 GLY A O 1
ATOM 1619 N N . ALA A 1 212 ? -14.896 4.824 27.270 1.00 94.50 212 ALA A N 1
ATOM 1620 C CA . ALA A 1 212 ? -14.399 3.466 27.117 1.00 94.50 212 ALA A CA 1
ATOM 1621 C C . ALA A 1 212 ? -13.345 3.093 28.168 1.00 94.50 212 ALA A C 1
ATOM 1623 O O . ALA A 1 212 ? -12.595 3.942 28.653 1.00 94.50 212 ALA A O 1
ATOM 1624 N N . VAL A 1 213 ? -13.238 1.795 28.446 1.00 96.38 213 VAL A N 1
ATOM 1625 C CA . VAL A 1 213 ? -12.077 1.186 29.105 1.00 96.38 213 VAL A CA 1
ATOM 1626 C C . VAL A 1 213 ? -11.135 0.637 28.042 1.00 96.38 213 VAL A C 1
ATOM 1628 O O . VAL A 1 213 ? -11.568 -0.123 27.177 1.00 96.38 213 VAL A O 1
ATOM 1631 N N . LEU A 1 214 ? -9.853 0.993 28.120 1.00 94.25 214 LEU A N 1
ATOM 1632 C CA . LEU A 1 214 ? -8.792 0.453 27.275 1.00 94.25 214 LEU A CA 1
ATOM 1633 C C . LEU A 1 214 ? -8.037 -0.651 28.024 1.00 94.25 214 LEU A C 1
ATOM 1635 O O . LEU A 1 214 ? -7.392 -0.402 29.044 1.00 94.25 214 LEU A O 1
ATOM 1639 N N . ILE A 1 215 ? -8.088 -1.865 27.481 1.00 94.50 215 ILE A N 1
ATOM 1640 C CA . ILE A 1 215 ? -7.339 -3.028 27.955 1.00 94.50 215 ILE A CA 1
ATOM 1641 C C . ILE A 1 215 ? -6.104 -3.208 27.074 1.00 94.50 215 ILE A C 1
ATOM 1643 O O . ILE A 1 215 ? -6.223 -3.298 25.852 1.00 94.50 215 ILE A O 1
ATOM 1647 N N . ARG A 1 216 ? -4.928 -3.310 27.697 1.00 86.12 216 ARG A N 1
ATOM 1648 C CA . ARG A 1 216 ? -3.642 -3.595 27.042 1.00 86.12 216 ARG A CA 1
ATOM 1649 C C . ARG A 1 216 ? -2.942 -4.707 27.819 1.00 86.12 216 ARG A C 1
ATOM 1651 O O . ARG A 1 216 ? -2.866 -4.638 29.040 1.00 86.12 216 ARG A O 1
ATOM 1658 N N . ASN A 1 217 ? -2.446 -5.732 27.125 1.00 83.62 217 ASN A N 1
ATOM 1659 C CA . ASN A 1 217 ? -1.691 -6.852 27.714 1.00 83.62 217 ASN A CA 1
ATOM 1660 C C . ASN A 1 217 ? -2.380 -7.502 28.941 1.00 83.62 217 ASN A C 1
ATOM 1662 O O . ASN A 1 217 ? -1.735 -7.791 29.945 1.00 83.62 217 ASN A O 1
ATOM 1666 N N . GLY A 1 218 ? -3.708 -7.679 28.890 1.00 86.12 218 GLY A N 1
ATOM 1667 C CA . GLY A 1 218 ? -4.508 -8.250 29.987 1.00 86.12 218 GLY A CA 1
ATOM 1668 C C . GLY A 1 218 ? -4.759 -7.337 31.193 1.00 86.12 218 GLY A C 1
ATOM 1669 O O . GLY A 1 218 ? -5.376 -7.777 32.160 1.00 86.12 218 GLY A O 1
ATOM 1670 N N . ARG A 1 219 ? -4.315 -6.075 31.156 1.00 90.56 219 ARG A N 1
ATOM 1671 C CA . ARG A 1 219 ? -4.494 -5.084 32.229 1.00 90.56 219 ARG A CA 1
ATOM 1672 C C . ARG A 1 219 ? -5.428 -3.960 31.788 1.00 90.56 219 ARG A C 1
ATOM 1674 O O . ARG A 1 219 ? -5.489 -3.615 30.607 1.00 90.56 219 ARG A O 1
ATOM 1681 N N . ILE A 1 220 ? -6.139 -3.367 32.743 1.00 94.69 220 ILE A N 1
ATOM 1682 C CA . ILE A 1 220 ? -6.933 -2.150 32.540 1.00 94.69 220 ILE A CA 1
ATOM 1683 C C . ILE A 1 220 ? -5.951 -0.979 32.502 1.00 94.69 220 ILE A C 1
ATOM 1685 O O . ILE A 1 220 ? -5.501 -0.505 33.541 1.00 94.69 220 ILE A O 1
ATOM 1689 N N . HIS A 1 221 ? -5.593 -0.526 31.302 1.00 92.38 221 HIS A N 1
ATOM 1690 C CA . HIS A 1 221 ? -4.596 0.526 31.133 1.00 92.38 221 HIS A CA 1
ATOM 1691 C C . HIS A 1 221 ? -5.178 1.902 31.478 1.00 92.38 221 HIS A C 1
ATOM 1693 O O . HIS A 1 221 ? -4.597 2.639 32.275 1.00 92.38 221 HIS A O 1
ATOM 1699 N N . ALA A 1 222 ? -6.354 2.217 30.929 1.00 92.88 222 ALA A N 1
ATOM 1700 C CA . ALA A 1 222 ? -7.060 3.467 31.181 1.00 92.88 222 ALA A CA 1
ATOM 1701 C C . ALA A 1 222 ? -8.586 3.287 31.147 1.00 92.88 222 ALA A C 1
ATOM 1703 O O . ALA A 1 222 ? -9.106 2.382 30.491 1.00 92.88 222 ALA A O 1
ATOM 1704 N N . ALA A 1 223 ? -9.296 4.177 31.835 1.00 94.25 223 ALA A N 1
ATOM 1705 C CA . ALA A 1 223 ? -10.745 4.348 31.755 1.00 94.25 223 ALA A CA 1
ATOM 1706 C C . ALA A 1 223 ? -11.086 5.752 31.227 1.00 94.25 223 ALA A C 1
ATOM 1708 O O . ALA A 1 223 ? -10.201 6.598 31.076 1.00 94.25 223 ALA A O 1
ATOM 1709 N N . ARG A 1 224 ? -12.373 6.015 30.961 1.00 93.12 224 ARG A N 1
ATOM 1710 C CA . ARG A 1 224 ? -12.857 7.299 30.422 1.00 93.12 224 ARG A CA 1
ATOM 1711 C C . ARG A 1 224 ? -12.225 7.689 29.069 1.00 93.12 224 ARG A C 1
ATOM 1713 O O . ARG A 1 224 ? -12.102 8.865 28.733 1.00 93.12 224 ARG A O 1
ATOM 1720 N N . CYS A 1 225 ? -11.811 6.702 28.273 1.00 91.38 225 CYS A N 1
ATOM 1721 C CA . CYS A 1 225 ? -11.243 6.932 26.947 1.00 91.38 225 CYS A CA 1
ATOM 1722 C C . CYS A 1 225 ? -12.335 7.410 25.979 1.00 91.38 225 CYS A C 1
ATOM 1724 O O . CYS A 1 225 ? -13.307 6.692 25.731 1.00 91.38 225 CYS A O 1
ATOM 1726 N N . HIS A 1 226 ? -12.175 8.607 25.412 1.00 90.44 226 HIS A N 1
ATOM 1727 C CA . HIS A 1 226 ? -13.067 9.114 24.371 1.00 90.44 226 HIS A CA 1
ATOM 1728 C C . HIS A 1 226 ? -12.693 8.502 23.015 1.00 90.44 226 HIS A C 1
ATOM 1730 O O . HIS A 1 226 ? -11.537 8.554 22.602 1.00 90.44 226 HIS A O 1
ATOM 1736 N N . ILE A 1 227 ? -13.675 7.957 22.294 1.00 89.75 227 ILE A N 1
ATOM 1737 C CA . ILE A 1 227 ? -13.463 7.284 21.006 1.00 89.75 227 ILE A CA 1
ATOM 1738 C C . ILE A 1 227 ? -14.291 7.986 19.927 1.00 89.75 227 ILE A C 1
ATOM 1740 O O . ILE A 1 227 ? -15.488 8.198 20.140 1.00 89.75 227 ILE A O 1
ATOM 1744 N N . PRO A 1 228 ? -13.710 8.329 18.760 1.00 86.56 228 PRO A N 1
ATOM 1745 C CA . PRO A 1 228 ? -14.476 8.921 17.672 1.00 86.56 228 PRO A CA 1
ATOM 1746 C C . PRO A 1 228 ? -15.553 7.947 17.180 1.00 86.56 228 PRO A C 1
ATOM 1748 O O . PRO A 1 228 ? -15.322 6.750 17.002 1.00 86.56 228 PRO A O 1
ATOM 1751 N N . LEU A 1 229 ? -16.759 8.473 16.975 1.00 88.56 229 LEU A N 1
ATOM 1752 C CA . LEU A 1 229 ? -17.914 7.684 16.559 1.00 88.56 229 LEU A CA 1
ATOM 1753 C C . LEU A 1 229 ? -17.821 7.346 15.069 1.00 88.56 229 LEU A C 1
ATOM 1755 O O . LEU A 1 229 ? -17.537 8.219 14.256 1.00 88.56 229 LEU A O 1
ATOM 1759 N N . SER A 1 230 ? -18.155 6.109 14.696 1.00 82.44 230 SER A N 1
ATOM 1760 C CA . SER A 1 230 ? -18.264 5.741 13.281 1.00 82.44 230 SER A CA 1
ATOM 1761 C C . SER A 1 230 ? -19.380 6.525 12.571 1.00 82.44 230 SER A C 1
ATOM 1763 O O . SER A 1 230 ? -20.524 6.597 13.055 1.00 82.44 230 SER A O 1
ATOM 1765 N N . ASP A 1 231 ? -19.057 7.069 11.396 1.00 73.19 231 ASP A N 1
ATOM 1766 C CA . ASP A 1 231 ? -20.005 7.681 10.453 1.00 73.19 231 ASP A CA 1
ATOM 1767 C C . ASP A 1 231 ? -20.744 6.624 9.619 1.00 73.19 231 ASP A C 1
ATOM 1769 O O . ASP A 1 231 ? -21.903 6.808 9.240 1.00 73.19 231 ASP A O 1
ATOM 1773 N N . THR A 1 232 ? -20.104 5.471 9.387 1.00 62.38 232 THR A N 1
ATOM 1774 C CA . THR A 1 232 ? -20.569 4.378 8.516 1.00 62.38 232 THR A CA 1
ATOM 1775 C C . THR A 1 232 ? -21.933 3.806 8.938 1.00 62.38 232 THR A C 1
ATOM 1777 O O . THR A 1 232 ? -22.622 3.170 8.139 1.00 62.38 232 THR A O 1
ATOM 1780 N N . PHE A 1 233 ? -22.342 4.036 10.192 1.00 60.06 233 PHE A N 1
ATOM 1781 C CA . PHE A 1 233 ? -23.530 3.447 10.819 1.00 60.06 233 PHE A CA 1
ATOM 1782 C C . PHE A 1 233 ? -24.651 4.430 11.204 1.00 60.06 233 PHE A C 1
ATOM 1784 O O . PHE A 1 233 ? -25.637 3.994 11.797 1.00 60.06 233 PHE A O 1
ATOM 1791 N N . TYR A 1 234 ? -24.578 5.711 10.814 1.00 50.12 234 TYR A N 1
ATOM 1792 C CA . TYR A 1 234 ? -25.600 6.735 11.142 1.00 50.12 234 TYR A CA 1
ATOM 1793 C C . TYR A 1 234 ? -27.041 6.352 10.708 1.00 50.12 234 TYR A C 1
ATOM 1795 O O . TYR A 1 234 ? -28.024 6.895 11.204 1.00 50.12 234 TYR A O 1
ATOM 1803 N N . LEU A 1 235 ? -27.180 5.393 9.784 1.00 47.47 235 LEU A N 1
ATOM 1804 C CA . LEU A 1 235 ? -28.445 4.954 9.182 1.00 47.47 235 LEU A CA 1
ATOM 1805 C C . LEU A 1 235 ? -29.208 3.853 9.949 1.00 47.47 235 LEU A C 1
ATOM 1807 O O . LEU A 1 235 ? -30.350 3.572 9.585 1.00 47.47 235 LEU A O 1
ATOM 1811 N N . ARG A 1 236 ? -28.637 3.215 10.984 1.00 58.66 236 ARG A N 1
ATOM 1812 C CA . ARG A 1 236 ? -29.387 2.268 11.839 1.00 58.66 236 ARG A CA 1
ATOM 1813 C C . ARG A 1 236 ? -29.732 2.908 13.178 1.00 58.66 236 ARG A C 1
ATOM 1815 O O . ARG A 1 236 ? -28.882 2.999 14.056 1.00 58.66 236 ARG A O 1
ATOM 1822 N N . LYS A 1 237 ? -31.009 3.271 13.340 1.00 62.31 237 LYS A N 1
ATOM 1823 C CA . LYS A 1 237 ? -31.574 3.855 14.573 1.00 62.31 237 LYS A CA 1
ATOM 1824 C C . LYS A 1 237 ? -31.465 2.948 15.809 1.00 62.31 237 LYS A C 1
ATOM 1826 O O . LYS A 1 237 ? -31.657 3.424 16.917 1.00 62.31 237 LYS A O 1
ATOM 1831 N N . ASP A 1 238 ? -31.152 1.668 15.625 1.00 73.56 238 ASP A N 1
ATOM 1832 C CA . ASP A 1 238 ? -31.142 0.664 16.694 1.00 73.56 238 ASP A CA 1
ATOM 1833 C C . ASP A 1 238 ? -29.897 0.724 17.604 1.00 73.56 238 ASP A C 1
ATOM 1835 O O . ASP A 1 238 ? -29.868 0.043 18.625 1.00 73.56 238 ASP A O 1
ATOM 1839 N N . PHE A 1 239 ? -28.860 1.496 17.247 1.00 82.56 239 PHE A N 1
ATOM 1840 C CA . PHE A 1 239 ? -27.558 1.479 17.926 1.00 82.56 239 PHE A CA 1
ATOM 1841 C C . PHE A 1 239 ? -27.171 2.837 18.536 1.00 82.56 239 PHE A C 1
ATOM 1843 O O . PHE A 1 239 ? -26.883 3.796 17.820 1.00 82.56 239 PHE A O 1
ATOM 1850 N N . GLY A 1 240 ? -27.088 2.884 19.871 1.00 87.75 240 GLY A N 1
ATOM 1851 C CA . GLY A 1 240 ? -26.657 4.063 20.636 1.00 87.75 240 GLY A CA 1
ATOM 1852 C C . GLY A 1 240 ? -25.166 4.423 20.505 1.00 87.75 240 GLY A C 1
ATOM 1853 O O . GLY A 1 240 ? -24.376 3.728 19.858 1.00 87.75 240 GLY A O 1
ATOM 1854 N N . THR A 1 241 ? -24.755 5.505 21.170 1.00 89.75 241 THR A N 1
ATOM 1855 C CA . THR A 1 241 ? -23.407 6.108 21.074 1.00 89.75 241 THR A CA 1
ATOM 1856 C C . THR A 1 241 ? -22.269 5.128 21.373 1.00 89.75 241 THR A C 1
ATOM 1858 O O . THR A 1 241 ? -21.347 5.027 20.564 1.00 89.75 241 THR A O 1
ATOM 1861 N N . ARG A 1 242 ? -22.357 4.332 22.451 1.00 92.81 242 ARG A N 1
ATOM 1862 C CA . ARG A 1 242 ? -21.342 3.314 22.806 1.00 92.81 242 ARG A CA 1
ATOM 1863 C C . ARG A 1 242 ? -21.117 2.274 21.697 1.00 92.81 242 ARG A C 1
ATOM 1865 O O . ARG A 1 242 ? -19.981 1.881 21.445 1.00 92.81 242 ARG A O 1
ATOM 1872 N N . HIS A 1 243 ? -22.163 1.890 20.961 1.00 92.75 243 HIS A N 1
ATOM 1873 C CA . HIS A 1 243 ? -22.042 0.983 19.811 1.00 92.75 243 HIS A CA 1
ATOM 1874 C C . HIS A 1 243 ? -21.294 1.649 18.647 1.00 92.75 243 HIS A C 1
ATOM 1876 O O . HIS A 1 243 ? -20.408 1.041 18.049 1.00 92.75 243 HIS A O 1
ATOM 1882 N N . ARG A 1 244 ? -21.604 2.919 18.349 1.00 90.62 244 ARG A N 1
ATOM 1883 C CA . ARG A 1 244 ? -20.907 3.697 17.309 1.00 90.62 244 ARG A CA 1
ATOM 1884 C C . ARG A 1 244 ? -19.437 3.953 17.653 1.00 90.62 244 ARG A C 1
ATOM 1886 O O . ARG A 1 244 ? -18.602 3.911 16.752 1.00 90.62 244 ARG A O 1
ATOM 1893 N N . ALA A 1 245 ? -19.130 4.174 18.931 1.00 92.38 245 ALA A N 1
ATOM 1894 C CA . ALA A 1 245 ? -17.771 4.288 19.453 1.00 92.38 245 ALA A CA 1
ATOM 1895 C C . ALA A 1 245 ? -16.993 2.970 19.288 1.00 92.38 245 ALA A C 1
ATOM 1897 O O . ALA A 1 245 ? -15.905 2.965 18.720 1.00 92.38 245 ALA A O 1
ATOM 1898 N N . ALA A 1 246 ? -17.576 1.831 19.680 1.00 93.06 246 ALA A N 1
ATOM 1899 C CA . ALA A 1 246 ? -16.954 0.518 19.493 1.00 93.06 246 ALA A CA 1
ATOM 1900 C C . ALA A 1 246 ? -16.673 0.189 18.016 1.00 93.06 246 ALA A C 1
ATOM 1902 O O . ALA A 1 246 ? -15.652 -0.427 17.702 1.00 93.06 246 ALA A O 1
ATOM 1903 N N . ILE A 1 247 ? -17.557 0.593 17.095 1.00 91.19 247 ILE A N 1
ATOM 1904 C CA . ILE A 1 247 ? -17.308 0.443 15.655 1.00 91.19 247 ILE A CA 1
ATOM 1905 C C . ILE A 1 247 ? -16.124 1.329 15.247 1.00 91.19 247 ILE A C 1
ATOM 1907 O O . ILE A 1 247 ? -15.190 0.801 14.648 1.00 91.19 247 ILE A O 1
ATOM 1911 N N . GLY A 1 248 ? -16.112 2.608 15.644 1.00 88.75 248 GLY A N 1
ATOM 1912 C CA . GLY A 1 248 ? -15.029 3.555 15.347 1.00 88.75 248 GLY A CA 1
ATOM 1913 C C . GLY A 1 248 ? -13.654 3.087 15.842 1.00 88.75 248 GLY A C 1
ATOM 1914 O O . GLY A 1 248 ? -12.693 3.094 15.075 1.00 88.75 248 GLY A O 1
ATOM 1915 N N . ALA A 1 249 ? -13.563 2.547 17.063 1.00 89.00 249 ALA A N 1
ATOM 1916 C CA . ALA A 1 249 ? -12.340 1.911 17.575 1.00 89.00 249 ALA A CA 1
ATOM 1917 C C . ALA A 1 249 ? -11.808 0.813 16.631 1.00 89.00 249 ALA A C 1
ATOM 1919 O O . ALA A 1 249 ? -10.610 0.739 16.353 1.00 89.00 249 ALA A O 1
ATOM 1920 N N . SER A 1 250 ? -12.718 -0.008 16.096 1.00 88.69 250 SER A N 1
ATOM 1921 C CA . SER A 1 250 ? -12.415 -1.099 15.157 1.00 88.69 250 SER A CA 1
ATOM 1922 C C . SER A 1 250 ? -12.250 -0.662 13.688 1.00 88.69 250 SER A C 1
ATOM 1924 O O . SER A 1 250 ? -12.010 -1.511 12.825 1.00 88.69 250 SER A O 1
ATOM 1926 N N . GLU A 1 251 ? -12.424 0.632 13.389 1.00 84.31 251 GLU A N 1
ATOM 1927 C CA . GLU A 1 251 ? -12.116 1.270 12.098 1.00 84.31 251 GLU A CA 1
ATOM 1928 C C . GLU A 1 251 ? -10.731 1.951 12.123 1.00 84.31 251 GLU A C 1
ATOM 1930 O O . GLU A 1 251 ? -10.052 1.985 11.096 1.00 84.31 251 GLU A O 1
ATOM 1935 N N . ILE A 1 252 ? -10.288 2.457 13.284 1.00 79.62 252 ILE A N 1
ATOM 1936 C CA . ILE A 1 252 ? -8.962 3.081 13.474 1.00 79.62 252 ILE A CA 1
ATOM 1937 C C . ILE A 1 252 ? -7.838 2.032 13.472 1.00 79.62 252 ILE A C 1
ATOM 1939 O O . ILE A 1 252 ? -6.798 2.243 12.845 1.00 79.62 252 ILE A O 1
ATOM 1943 N N . GLY A 1 253 ? -8.046 0.901 14.157 1.00 76.00 253 GLY A N 1
ATOM 1944 C CA . GLY A 1 253 ? -7.050 -0.163 14.325 1.00 76.00 253 GLY A CA 1
ATOM 1945 C C . GLY A 1 253 ? -7.656 -1.569 14.359 1.00 76.00 253 GLY A C 1
ATOM 1946 O O . GLY A 1 253 ? -8.851 -1.758 14.149 1.00 76.00 253 GLY A O 1
ATOM 1947 N N . ASP A 1 254 ? -6.834 -2.584 14.647 1.00 83.00 254 ASP A N 1
ATOM 1948 C CA . ASP A 1 254 ? -7.268 -3.993 14.712 1.00 83.00 254 ASP A CA 1
ATOM 1949 C C . ASP A 1 254 ? -7.854 -4.431 16.071 1.00 83.00 254 ASP A C 1
ATOM 1951 O O . ASP A 1 254 ? -7.892 -5.628 16.382 1.00 83.00 254 ASP A O 1
ATOM 1955 N N . ALA A 1 255 ? -8.310 -3.452 16.857 1.00 90.31 255 ALA A N 1
ATOM 1956 C CA . ALA A 1 255 ? -8.879 -3.610 18.188 1.00 90.31 255 ALA A CA 1
ATOM 1957 C C . ALA A 1 255 ? -10.260 -4.285 18.180 1.00 90.31 255 ALA A C 1
ATOM 1959 O O . ALA A 1 255 ? -11.003 -4.235 17.194 1.00 90.31 255 ALA A O 1
ATOM 1960 N N . ILE A 1 256 ? -10.603 -4.905 19.311 1.00 94.94 256 ILE A N 1
ATOM 1961 C CA . ILE A 1 256 ? -11.929 -5.485 19.556 1.00 94.94 256 ILE A CA 1
ATOM 1962 C C . ILE A 1 256 ? -12.680 -4.541 20.485 1.00 94.94 256 ILE A C 1
ATOM 1964 O O . ILE A 1 256 ? -12.198 -4.271 21.583 1.00 94.94 256 ILE A O 1
ATOM 1968 N N . GLY A 1 257 ? -13.854 -4.070 20.076 1.00 95.44 257 GLY A N 1
ATOM 1969 C CA . GLY A 1 257 ? -14.782 -3.413 20.990 1.00 95.44 257 GLY A CA 1
ATOM 1970 C C . GLY A 1 257 ? -15.808 -4.404 21.528 1.00 95.44 257 GLY A C 1
ATOM 1971 O O . GLY A 1 257 ? -16.242 -5.310 20.822 1.00 95.44 257 GLY A O 1
ATOM 1972 N N . ILE A 1 258 ? -16.209 -4.234 22.779 1.00 97.31 258 ILE A N 1
ATOM 1973 C CA . ILE A 1 258 ? -17.257 -5.004 23.447 1.00 97.31 258 ILE A CA 1
ATOM 1974 C C . ILE A 1 258 ? -18.198 -3.992 24.093 1.00 97.31 258 ILE A C 1
ATOM 1976 O O . ILE A 1 258 ? -17.755 -3.058 24.761 1.00 97.31 258 ILE A O 1
ATOM 1980 N N . VAL A 1 259 ? -19.496 -4.155 23.861 1.00 96.12 259 VAL A N 1
ATOM 1981 C CA . VAL A 1 259 ? -20.534 -3.215 24.285 1.00 96.12 259 VAL A CA 1
ATOM 1982 C C . VAL A 1 259 ? -21.624 -3.964 25.028 1.00 96.12 259 VAL A C 1
ATOM 1984 O O . VAL A 1 259 ? -22.163 -4.935 24.499 1.00 96.12 259 VAL A O 1
ATOM 1987 N N . CYS A 1 260 ? -21.979 -3.478 26.215 1.00 95.88 260 CYS A N 1
ATOM 1988 C CA . CYS A 1 260 ? -23.211 -3.865 26.902 1.00 95.88 260 CYS A CA 1
ATOM 1989 C C . CYS A 1 260 ? -24.243 -2.751 26.702 1.00 95.88 260 CYS A C 1
ATOM 1991 O O . CYS A 1 260 ? -23.954 -1.583 26.973 1.00 95.88 260 CYS A O 1
ATOM 1993 N N . SER A 1 261 ? -25.429 -3.091 26.194 1.00 92.88 261 SER A N 1
ATOM 1994 C CA . SER A 1 261 ? -26.505 -2.124 25.960 1.00 92.88 261 SER A CA 1
ATOM 1995 C C . SER A 1 261 ? -27.266 -1.808 27.250 1.00 92.88 261 SER A C 1
ATOM 1997 O O . SER A 1 261 ? -27.924 -2.682 27.808 1.00 92.88 261 SER A O 1
ATOM 1999 N N . GLU A 1 262 ? -27.264 -0.539 27.663 1.00 91.19 262 GLU A N 1
ATOM 2000 C CA . GLU A 1 262 ? -28.086 -0.040 28.783 1.00 91.19 262 GLU A CA 1
ATOM 2001 C C . GLU A 1 262 ? -29.596 -0.016 28.487 1.00 91.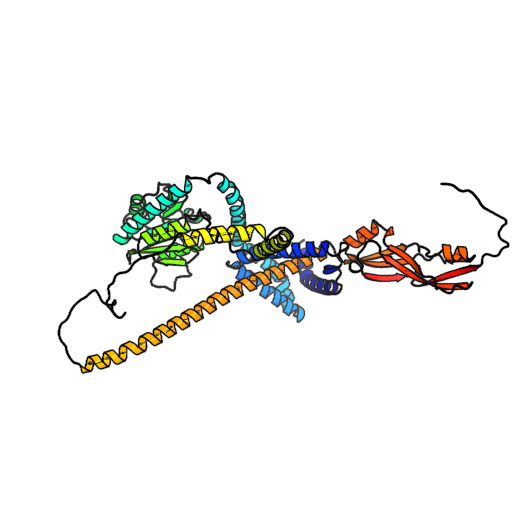19 262 GLU A C 1
ATOM 2003 O O . GLU A 1 262 ? -30.401 0.022 29.410 1.00 91.19 262 GLU A O 1
ATOM 2008 N N . GLU A 1 263 ? -29.983 -0.059 27.208 1.00 89.31 263 GLU A N 1
ATOM 2009 C CA . GLU A 1 263 ? -31.383 -0.052 26.757 1.00 89.31 263 GLU A CA 1
ATOM 2010 C C . GLU A 1 263 ? -31.969 -1.461 26.601 1.00 89.31 263 GLU A C 1
ATOM 2012 O O . GLU A 1 263 ? -33.170 -1.652 26.769 1.00 89.31 263 GLU A O 1
ATOM 2017 N N . ARG A 1 264 ? -31.145 -2.443 26.202 1.00 89.31 264 ARG A N 1
ATOM 2018 C CA . ARG A 1 264 ? -31.609 -3.779 25.774 1.00 89.31 264 ARG A CA 1
ATOM 2019 C C . ARG A 1 264 ? -30.974 -4.952 26.520 1.00 89.31 264 ARG A C 1
ATOM 2021 O O . ARG A 1 264 ? -31.337 -6.086 26.230 1.00 89.31 264 ARG A O 1
ATOM 2028 N N . GLY A 1 265 ? -29.992 -4.718 27.394 1.00 89.31 265 GLY A N 1
ATOM 2029 C CA . GLY A 1 265 ? -29.273 -5.793 28.089 1.00 89.31 265 GLY A CA 1
ATOM 2030 C C . GLY A 1 265 ? -28.527 -6.744 27.144 1.00 89.31 265 GLY A C 1
ATOM 2031 O O . GLY A 1 265 ? -28.226 -7.873 27.509 1.00 89.31 265 GLY A O 1
ATOM 2032 N N . SER A 1 266 ? -28.247 -6.326 25.907 1.00 91.81 266 SER A N 1
ATOM 2033 C CA . SER A 1 266 ? -27.570 -7.154 24.909 1.00 91.81 266 SER A CA 1
ATOM 2034 C C . SER A 1 266 ? -26.064 -6.903 24.892 1.00 91.81 266 SER A C 1
ATOM 2036 O O . SER A 1 266 ? -25.604 -5.763 25.005 1.00 91.81 266 SER A O 1
ATOM 2038 N N . ILE A 1 267 ? -25.295 -7.975 24.697 1.00 95.69 267 ILE A N 1
ATOM 2039 C CA . ILE A 1 267 ? -23.852 -7.914 24.443 1.00 95.69 267 ILE A CA 1
ATOM 2040 C C . ILE A 1 267 ? -23.636 -7.765 22.933 1.00 95.69 267 ILE A C 1
ATOM 2042 O O . ILE A 1 267 ? -24.269 -8.455 22.133 1.00 95.69 267 ILE A O 1
ATOM 2046 N N . SER A 1 268 ? -22.727 -6.891 22.510 1.00 94.62 268 SER A N 1
ATOM 2047 C CA . SER A 1 268 ? -22.263 -6.814 21.121 1.00 94.62 268 SER A CA 1
ATOM 2048 C C . SER A 1 268 ? -20.743 -6.706 21.045 1.00 94.62 268 SER A C 1
ATOM 2050 O O . SER A 1 268 ? -20.126 -6.029 21.859 1.00 94.62 268 SER A O 1
ATOM 2052 N N . VAL A 1 269 ? -20.144 -7.336 20.036 1.00 95.31 269 VAL A N 1
ATOM 2053 C CA . VAL A 1 269 ? -18.701 -7.290 19.755 1.00 95.31 269 VAL A CA 1
ATOM 2054 C C . VAL A 1 269 ? -18.460 -6.587 18.425 1.00 95.31 269 VAL A C 1
ATOM 2056 O O . VAL A 1 269 ? -19.150 -6.863 17.441 1.00 95.31 269 VAL A O 1
ATOM 2059 N N . THR A 1 270 ? -17.466 -5.704 18.369 1.00 92.31 270 THR A N 1
ATOM 2060 C CA . THR A 1 270 ? -17.017 -5.037 17.147 1.00 92.31 270 THR A CA 1
ATOM 2061 C C . THR A 1 270 ? -15.623 -5.482 16.732 1.00 92.31 270 THR A C 1
ATOM 2063 O O . THR A 1 270 ? -14.738 -5.705 17.558 1.00 92.31 270 THR A O 1
ATOM 2066 N N . ARG A 1 271 ? -15.432 -5.629 15.419 1.00 88.31 271 ARG A N 1
ATOM 2067 C CA . ARG A 1 271 ? -14.147 -5.965 14.796 1.00 88.31 271 ARG A CA 1
ATOM 2068 C C . ARG A 1 271 ? -14.175 -5.582 13.317 1.00 88.31 271 ARG A C 1
ATOM 2070 O O . ARG A 1 271 ? -15.125 -5.935 12.616 1.00 88.31 271 ARG A O 1
ATOM 2077 N N . GLU A 1 272 ? -13.107 -4.947 12.830 1.00 84.50 272 GLU A N 1
ATOM 2078 C CA . GLU A 1 272 ? -12.926 -4.576 11.412 1.00 84.50 272 GLU A CA 1
ATOM 2079 C C . GLU A 1 272 ? -14.135 -3.794 10.844 1.00 84.50 272 GLU A C 1
ATOM 2081 O O . GLU A 1 272 ? -14.693 -4.159 9.801 1.00 84.50 272 GLU A O 1
ATOM 2086 N N . GLY A 1 273 ? -14.591 -2.765 11.571 1.00 82.50 273 GLY A N 1
ATOM 2087 C CA . GLY A 1 273 ? -15.717 -1.900 11.187 1.00 82.50 273 GLY A CA 1
ATOM 2088 C C . GLY A 1 273 ? -17.094 -2.580 11.153 1.00 82.50 273 GLY A C 1
ATOM 2089 O O . GLY A 1 273 ? -18.022 -2.082 10.517 1.00 82.50 273 GLY A O 1
ATOM 2090 N N . LYS A 1 274 ? -17.249 -3.745 11.793 1.00 85.69 274 LYS A N 1
ATOM 2091 C CA . LYS A 1 274 ? -18.520 -4.486 11.883 1.00 85.69 274 LYS A CA 1
ATOM 2092 C C . LYS A 1 274 ? -18.901 -4.707 13.333 1.00 85.69 274 LYS A C 1
ATOM 2094 O O . LYS A 1 274 ? -18.022 -4.840 14.177 1.00 85.69 274 LYS A O 1
ATOM 2099 N N . ILE A 1 275 ? -20.201 -4.837 13.579 1.00 89.19 275 ILE A N 1
ATOM 2100 C CA . ILE A 1 275 ? -20.777 -5.197 14.872 1.00 89.19 275 ILE A CA 1
ATOM 2101 C C . ILE A 1 275 ? -21.542 -6.522 14.776 1.00 89.19 275 ILE A C 1
ATOM 2103 O O . ILE A 1 275 ? -22.247 -6.770 13.795 1.00 89.19 275 ILE A O 1
ATOM 2107 N N . TYR A 1 276 ? -21.393 -7.357 15.800 1.00 90.88 276 TYR A N 1
ATOM 2108 C CA . TYR A 1 276 ? -22.061 -8.644 15.963 1.00 90.88 276 TYR A CA 1
ATOM 2109 C C . TYR A 1 276 ? -22.733 -8.661 17.336 1.00 90.88 276 TYR A C 1
ATOM 2111 O O . TYR A 1 276 ? -22.052 -8.625 18.358 1.00 90.88 276 TYR A O 1
ATOM 2119 N N . THR A 1 277 ? -24.063 -8.692 17.367 1.00 90.62 277 THR A N 1
ATOM 2120 C CA . THR A 1 277 ? -24.823 -8.842 18.615 1.00 90.62 277 THR A CA 1
ATOM 2121 C C . THR A 1 277 ? -24.856 -10.312 19.016 1.00 90.62 277 THR A C 1
ATOM 2123 O O . THR A 1 277 ? -25.059 -11.181 18.167 1.00 90.62 277 THR A O 1
ATOM 2126 N N . LEU A 1 278 ? -24.623 -10.580 20.298 1.00 90.56 278 LEU A N 1
ATOM 2127 C CA . LEU A 1 278 ? -24.519 -11.908 20.891 1.00 90.56 278 LEU A CA 1
ATOM 2128 C C . LEU A 1 278 ? -25.701 -12.156 21.834 1.00 90.56 278 LEU A C 1
ATOM 2130 O O . LEU A 1 278 ? -26.260 -11.220 22.404 1.00 90.56 278 LEU A O 1
ATOM 2134 N N . HIS A 1 279 ? -26.080 -13.425 21.991 1.00 81.50 279 HIS A N 1
ATOM 2135 C CA . HIS A 1 279 ? -27.252 -13.813 22.782 1.00 81.50 279 HIS A CA 1
ATOM 2136 C C . HIS A 1 279 ? -26.966 -13.942 24.286 1.00 81.50 279 HIS A C 1
ATOM 2138 O O . HIS A 1 279 ? -27.866 -13.714 25.087 1.00 81.50 279 HIS A O 1
ATOM 2144 N N . ASN A 1 280 ? -25.741 -14.308 24.674 1.00 88.31 280 ASN A N 1
ATOM 2145 C CA . ASN A 1 280 ? -25.333 -14.529 26.063 1.00 88.31 280 ASN A CA 1
ATOM 2146 C C . ASN A 1 280 ? -23.815 -14.323 26.254 1.00 88.31 280 ASN A C 1
ATOM 2148 O O . ASN A 1 280 ? -23.068 -14.132 25.287 1.00 88.31 280 ASN A O 1
ATOM 2152 N N . ALA A 1 281 ? -23.356 -14.386 27.508 1.00 90.56 281 ALA A N 1
ATOM 2153 C CA . ALA A 1 281 ? -21.941 -14.279 27.861 1.00 90.56 281 ALA A CA 1
ATOM 2154 C C . ALA A 1 281 ? -21.094 -15.462 27.343 1.00 90.56 281 ALA A C 1
ATOM 2156 O O . ALA A 1 281 ? -19.934 -15.269 26.995 1.00 90.56 281 ALA A O 1
ATOM 2157 N N . ASP A 1 282 ? -21.659 -16.660 27.175 1.00 90.56 282 ASP A N 1
ATOM 2158 C CA . ASP A 1 282 ? -20.911 -17.821 26.654 1.00 90.56 282 ASP A CA 1
ATOM 2159 C C . ASP A 1 282 ? -20.588 -17.704 25.160 1.00 90.56 282 ASP A C 1
ATOM 2161 O O . ASP A 1 282 ? -19.507 -18.098 24.708 1.00 90.56 282 ASP A O 1
ATOM 2165 N N . ALA A 1 283 ? -21.483 -17.084 24.385 1.00 90.62 283 ALA A N 1
ATOM 2166 C CA . ALA A 1 283 ? -21.180 -16.669 23.023 1.00 90.62 283 ALA A CA 1
ATOM 2167 C C . ALA A 1 283 ? -20.060 -15.616 23.001 1.00 90.62 283 ALA A C 1
ATOM 2169 O O . ALA A 1 283 ? -19.203 -15.672 22.120 1.00 90.62 283 ALA A O 1
ATOM 2170 N N . LEU A 1 284 ? -20.009 -14.699 23.980 1.00 93.00 284 LEU A N 1
ATOM 2171 C CA . LEU A 1 284 ? -18.895 -13.753 24.124 1.00 93.00 284 LEU A CA 1
ATOM 2172 C C . LEU A 1 284 ? -17.583 -14.486 24.446 1.00 93.00 284 LEU A C 1
ATOM 2174 O O . LEU A 1 284 ? -16.606 -14.265 23.732 1.00 93.00 284 LEU A O 1
ATOM 2178 N N . ARG A 1 285 ? -17.566 -15.401 25.430 1.00 92.56 285 ARG A N 1
ATOM 2179 C CA . ARG A 1 285 ? -16.402 -16.253 25.752 1.00 92.56 285 ARG A CA 1
ATOM 2180 C C . ARG A 1 285 ? -15.883 -16.961 24.503 1.00 92.56 285 ARG A C 1
ATOM 2182 O O . ARG A 1 285 ? -14.713 -16.828 24.158 1.00 92.56 285 ARG A O 1
ATOM 2189 N N . THR A 1 286 ? -16.768 -17.644 23.777 1.00 89.31 286 THR A N 1
ATOM 2190 C CA . THR A 1 286 ? -16.422 -18.428 22.580 1.00 89.31 286 THR A CA 1
ATOM 2191 C C . THR A 1 286 ? -15.863 -17.547 21.460 1.00 89.31 286 THR A C 1
ATOM 2193 O O . THR A 1 286 ? -14.836 -17.875 20.864 1.00 89.31 286 THR A O 1
ATOM 2196 N N . VAL A 1 287 ? -16.494 -16.399 21.188 1.00 90.06 287 VAL A N 1
ATOM 2197 C CA . VAL A 1 287 ? -16.030 -15.446 20.168 1.00 90.06 287 VAL A CA 1
ATOM 2198 C C . VAL A 1 287 ? -14.683 -14.831 20.554 1.00 90.06 287 VAL A C 1
ATOM 2200 O O . VAL A 1 287 ? -13.801 -14.732 19.703 1.00 90.06 287 VAL A O 1
ATOM 2203 N N . LEU A 1 288 ? -14.478 -14.449 21.817 1.00 90.62 288 LEU A N 1
ATOM 2204 C CA . LEU A 1 288 ? -13.200 -13.893 22.263 1.00 90.62 288 LEU A CA 1
ATOM 2205 C C . LEU A 1 288 ? -12.084 -14.943 22.253 1.00 90.62 288 LEU A C 1
ATOM 2207 O O . LEU A 1 288 ? -11.006 -14.646 21.742 1.00 90.62 288 LEU A O 1
ATOM 2211 N N . LEU A 1 289 ? -12.344 -16.176 22.702 1.00 88.25 289 LEU A N 1
ATOM 2212 C CA . LEU A 1 289 ? -11.397 -17.294 22.597 1.00 88.25 289 LEU A CA 1
ATOM 2213 C C . LEU A 1 289 ? -11.004 -17.555 21.137 1.00 88.25 289 LEU A C 1
ATOM 2215 O O . LEU A 1 289 ? -9.822 -17.695 20.842 1.00 88.25 289 LEU A O 1
ATOM 2219 N N . GLN A 1 290 ? -11.954 -17.517 20.197 1.00 86.50 290 GLN A N 1
ATOM 2220 C CA . GLN A 1 290 ? -11.655 -17.679 18.771 1.00 86.50 290 GLN A CA 1
ATOM 2221 C C . GLN A 1 290 ? -10.820 -16.521 18.182 1.00 86.50 290 GLN A C 1
ATOM 2223 O O . GLN A 1 290 ? -10.068 -16.727 17.229 1.00 86.50 290 GLN A O 1
ATOM 2228 N N . ILE A 1 291 ? -10.956 -15.292 18.694 1.00 85.38 291 ILE A N 1
ATOM 2229 C CA . ILE A 1 291 ? -10.243 -14.113 18.165 1.00 85.38 291 ILE A CA 1
ATOM 2230 C C . ILE A 1 291 ? -8.872 -13.900 18.839 1.00 85.38 291 ILE A C 1
ATOM 2232 O O . ILE A 1 291 ? -7.960 -13.362 18.197 1.00 85.38 291 ILE A O 1
ATOM 2236 N N . LEU A 1 292 ? -8.732 -14.283 20.112 1.00 83.00 292 LEU A N 1
ATOM 2237 C CA . LEU A 1 292 ? -7.566 -14.005 20.960 1.00 83.00 292 LEU A CA 1
ATOM 2238 C C . LEU A 1 292 ? -6.753 -15.260 21.310 1.00 83.00 292 LEU A C 1
ATOM 2240 O O . LEU A 1 292 ? -5.532 -15.190 21.283 1.00 83.00 292 LEU A O 1
ATOM 2244 N N . GLY A 1 293 ? -7.397 -16.406 21.547 1.00 67.25 293 GLY A N 1
ATOM 2245 C CA . GLY A 1 293 ? -6.745 -17.702 21.803 1.00 67.25 293 GLY A CA 1
ATOM 2246 C C . GLY A 1 293 ? -6.244 -18.416 20.540 1.00 67.25 293 GLY A C 1
ATOM 2247 O O . GLY A 1 293 ? -5.933 -19.603 20.569 1.00 67.25 293 GLY A O 1
ATOM 2248 N N . GLY A 1 294 ? -6.179 -17.710 19.407 1.00 53.72 294 GLY A N 1
ATOM 2249 C CA . GLY A 1 294 ? -5.711 -18.217 18.115 1.00 53.72 294 GLY A CA 1
ATOM 2250 C C . GLY A 1 294 ? -4.191 -18.395 18.022 1.00 53.72 294 GLY A C 1
ATOM 2251 O O . GLY A 1 294 ? -3.601 -17.949 17.041 1.00 53.72 294 GLY A O 1
ATOM 2252 N N . GLY A 1 295 ? -3.572 -19.024 19.027 1.00 44.16 295 GLY A N 1
ATOM 2253 C CA . GLY A 1 295 ? -2.208 -19.563 18.952 1.00 44.16 295 GLY A CA 1
ATOM 2254 C C . GLY A 1 295 ? -2.134 -20.841 18.105 1.00 44.16 295 GLY A C 1
ATOM 2255 O O . GLY A 1 295 ? -1.104 -21.131 17.499 1.00 44.16 295 GLY A O 1
ATOM 2256 N N . GLU A 1 296 ? -3.255 -21.555 17.958 1.00 35.56 296 GLU A N 1
ATOM 2257 C CA . GLU A 1 296 ? -3.408 -22.564 16.914 1.00 35.56 296 GLU A CA 1
ATOM 2258 C C . GLU A 1 296 ? -3.900 -21.935 15.609 1.00 35.56 296 GLU A C 1
ATOM 2260 O O . GLU A 1 296 ? -5.096 -21.897 15.297 1.00 35.56 296 GLU A O 1
ATOM 2265 N N . ASP A 1 297 ? -2.935 -21.557 14.772 1.00 33.41 297 ASP A N 1
ATOM 2266 C CA . ASP A 1 297 ? -3.100 -21.655 13.327 1.00 33.41 297 ASP A CA 1
ATOM 2267 C C . ASP A 1 297 ? -3.414 -23.129 13.001 1.00 33.41 297 ASP A C 1
ATOM 2269 O O . ASP A 1 297 ? -2.531 -23.933 12.670 1.00 33.41 297 ASP A O 1
ATOM 2273 N N . LYS A 1 298 ? -4.704 -23.498 13.047 1.00 32.31 298 LYS A N 1
ATOM 2274 C CA . LYS A 1 298 ? -5.208 -24.622 12.261 1.00 32.31 298 LYS A CA 1
ATOM 2275 C C . LYS A 1 298 ? -4.901 -24.285 10.815 1.00 32.31 298 LYS A C 1
ATOM 2277 O O . LYS A 1 298 ? -5.689 -23.646 10.117 1.00 32.31 298 LYS A O 1
ATOM 2282 N N . LYS A 1 299 ? -3.732 -24.753 10.374 1.00 29.64 299 LYS A N 1
ATOM 2283 C CA . LYS A 1 299 ? -3.333 -24.865 8.981 1.00 29.64 299 LYS A CA 1
ATOM 2284 C C . LYS A 1 299 ? -4.334 -25.794 8.302 1.00 29.64 299 LYS A C 1
ATOM 2286 O O . LYS A 1 299 ? -4.036 -26.952 8.007 1.00 29.64 299 LYS A O 1
ATOM 2291 N N . GLU A 1 300 ? -5.495 -25.238 7.954 1.00 28.91 300 GLU A N 1
ATOM 2292 C CA . GLU A 1 300 ? -6.146 -25.558 6.699 1.00 28.91 300 GLU A CA 1
ATOM 2293 C C . GLU A 1 300 ? -5.091 -25.344 5.622 1.00 28.91 300 GLU A C 1
ATOM 2295 O O . GLU A 1 300 ? -4.905 -24.257 5.066 1.00 28.91 300 GLU A O 1
ATOM 2300 N N . THR A 1 301 ? -4.355 -26.416 5.349 1.00 31.69 301 THR A N 1
ATOM 2301 C CA . THR A 1 301 ? -3.474 -26.512 4.209 1.00 31.69 301 THR A CA 1
ATOM 2302 C C . THR A 1 301 ? -4.370 -26.495 2.981 1.00 31.69 301 THR A C 1
ATOM 2304 O O . THR A 1 301 ? -4.691 -27.523 2.383 1.00 31.69 301 THR A O 1
ATOM 2307 N N . LYS A 1 302 ? -4.762 -25.287 2.558 1.00 32.09 302 LYS A N 1
ATOM 2308 C CA . LYS A 1 302 ? -5.144 -25.013 1.178 1.00 32.09 302 LYS A CA 1
ATOM 2309 C C . LYS A 1 302 ? -3.945 -25.410 0.343 1.00 32.09 302 LYS A C 1
ATOM 2311 O O . LYS A 1 302 ? -3.035 -24.614 0.129 1.00 32.09 302 LYS A O 1
ATOM 2316 N N . LYS A 1 303 ? -3.939 -26.683 -0.068 1.00 32.41 303 LYS A N 1
ATOM 2317 C CA . LYS A 1 303 ? -2.914 -27.314 -0.893 1.00 32.41 303 LYS A CA 1
ATOM 2318 C C . LYS A 1 303 ? -2.823 -26.508 -2.176 1.00 32.41 303 LYS A C 1
ATOM 2320 O O . LYS A 1 303 ? -3.591 -26.743 -3.120 1.00 32.41 303 LYS A O 1
ATOM 2325 N N . SER A 1 304 ? -1.901 -25.543 -2.159 1.00 37.44 304 SER A N 1
ATOM 2326 C CA . SER A 1 304 ? -1.456 -24.780 -3.314 1.00 37.44 304 SER A CA 1
ATOM 2327 C C . SER A 1 304 ? -1.317 -25.749 -4.478 1.00 37.44 304 SER A C 1
ATOM 2329 O O . SER A 1 304 ? -0.796 -26.854 -4.300 1.00 37.44 304 SER A O 1
ATOM 2331 N N . GLY A 1 305 ? -1.808 -25.373 -5.662 1.00 47.41 305 GLY A N 1
ATOM 2332 C CA . GLY A 1 305 ? -1.724 -26.239 -6.845 1.00 47.41 305 GLY A CA 1
ATOM 2333 C C . GLY A 1 305 ? -0.294 -26.736 -7.093 1.00 47.41 305 GLY A C 1
ATOM 2334 O O . GLY A 1 305 ? -0.098 -27.860 -7.545 1.00 47.41 305 GLY A O 1
ATOM 2335 N N . TRP A 1 306 ? 0.692 -25.945 -6.663 1.00 34.62 306 TRP A N 1
ATOM 2336 C CA . TRP A 1 306 ? 2.113 -26.251 -6.744 1.00 34.62 306 TRP A CA 1
ATOM 2337 C C . TRP A 1 306 ? 2.563 -27.452 -5.900 1.00 34.62 306 TRP A C 1
ATOM 2339 O O . TRP A 1 306 ? 3.386 -28.229 -6.375 1.00 34.62 306 TRP A O 1
ATOM 2349 N N . SER A 1 307 ? 2.011 -27.673 -4.697 1.00 41.53 307 SER A N 1
ATOM 2350 C CA . SER A 1 307 ? 2.393 -28.845 -3.889 1.00 41.53 307 SER A CA 1
ATOM 2351 C C . SER A 1 307 ? 1.795 -30.137 -4.443 1.00 41.53 307 SER A C 1
ATOM 2353 O O . SER A 1 307 ? 2.448 -31.175 -4.399 1.00 41.53 307 SER A O 1
ATOM 2355 N N . ARG A 1 308 ? 0.603 -30.068 -5.055 1.00 49.66 308 ARG A N 1
ATOM 2356 C CA . ARG A 1 308 ? 0.021 -31.185 -5.822 1.00 49.66 308 ARG A CA 1
ATOM 2357 C C . ARG A 1 308 ? 0.804 -31.485 -7.103 1.00 49.66 308 ARG A C 1
ATOM 2359 O O . ARG A 1 308 ? 0.938 -32.654 -7.462 1.00 49.66 308 ARG A O 1
ATOM 2366 N N . PHE A 1 309 ? 1.333 -30.457 -7.767 1.00 52.12 309 PHE A N 1
ATOM 2367 C CA . PHE A 1 309 ? 2.214 -30.611 -8.925 1.00 52.12 309 PHE A CA 1
ATOM 2368 C C . PHE A 1 309 ? 3.530 -31.303 -8.534 1.00 52.12 309 PHE A C 1
ATOM 2370 O O . PHE A 1 309 ? 3.824 -32.379 -9.048 1.00 52.12 309 PHE A O 1
ATOM 2377 N N . TRP A 1 310 ? 4.253 -30.775 -7.540 1.00 41.28 310 TRP A N 1
ATOM 2378 C CA . TRP A 1 310 ? 5.497 -31.380 -7.047 1.00 41.28 310 TRP A CA 1
ATOM 2379 C C . TRP A 1 310 ? 5.298 -32.779 -6.450 1.00 41.28 310 TRP A C 1
ATOM 2381 O O . TRP A 1 310 ? 6.129 -33.656 -6.682 1.00 41.28 310 TRP A O 1
ATOM 2391 N N . SER A 1 311 ? 4.185 -33.049 -5.754 1.00 54.16 311 SER A N 1
ATOM 2392 C CA . SER A 1 311 ? 3.900 -34.406 -5.267 1.00 54.16 311 SER A CA 1
ATOM 2393 C C . SER A 1 311 ? 3.664 -35.398 -6.406 1.00 54.16 311 SER A C 1
ATOM 2395 O O . SER A 1 311 ? 4.042 -36.556 -6.277 1.00 54.16 311 SER A O 1
ATOM 2397 N N . ARG A 1 312 ? 3.060 -34.962 -7.525 1.00 50.53 312 ARG A N 1
ATOM 2398 C CA . ARG A 1 312 ? 2.865 -35.806 -8.715 1.00 50.53 312 ARG A CA 1
ATOM 2399 C C . ARG A 1 312 ? 4.173 -36.030 -9.470 1.00 50.53 312 ARG A C 1
ATOM 2401 O O . ARG A 1 312 ? 4.464 -37.174 -9.790 1.00 50.53 312 ARG A O 1
ATOM 2408 N N . PHE A 1 313 ? 4.983 -34.987 -9.647 1.00 45.66 313 PHE A N 1
ATOM 2409 C CA . PHE A 1 313 ? 6.303 -35.077 -10.281 1.00 45.66 313 PHE A CA 1
ATOM 2410 C C . PHE A 1 313 ? 7.271 -35.982 -9.493 1.00 45.66 313 PHE A C 1
ATOM 2412 O O . PHE A 1 313 ? 7.991 -36.797 -10.064 1.00 45.66 313 PHE A O 1
ATOM 2419 N N . ARG A 1 314 ? 7.229 -35.922 -8.153 1.00 45.06 314 ARG A N 1
ATOM 2420 C CA . ARG A 1 314 ? 8.000 -36.831 -7.291 1.00 45.06 314 ARG A CA 1
ATOM 2421 C C . ARG A 1 314 ? 7.439 -38.262 -7.299 1.00 45.06 314 ARG A C 1
ATOM 2423 O O . ARG A 1 314 ? 8.226 -39.201 -7.236 1.00 45.06 314 ARG A O 1
ATOM 2430 N N . LYS A 1 315 ? 6.116 -38.454 -7.441 1.00 46.47 315 LYS A N 1
ATOM 2431 C CA . LYS A 1 315 ? 5.518 -39.796 -7.605 1.00 46.47 315 LYS A CA 1
ATOM 2432 C C . LYS A 1 315 ? 5.842 -40.433 -8.961 1.00 46.47 315 LYS A C 1
ATOM 2434 O O . LYS A 1 315 ? 6.041 -41.638 -8.990 1.00 46.47 315 LYS A O 1
ATOM 2439 N N . SER A 1 316 ? 5.948 -39.664 -10.049 1.00 45.38 316 SER A N 1
ATOM 2440 C CA . SER A 1 316 ? 6.343 -40.204 -11.362 1.00 45.38 316 SER A CA 1
ATOM 2441 C C . SER A 1 316 ? 7.813 -40.626 -11.432 1.00 45.38 316 SER A C 1
ATOM 2443 O O . SER A 1 316 ? 8.134 -41.511 -12.211 1.00 45.38 316 SER A O 1
ATOM 2445 N N . ILE A 1 317 ? 8.692 -40.052 -10.601 1.00 44.09 317 ILE A N 1
ATOM 2446 C CA . ILE A 1 317 ? 10.081 -40.527 -10.460 1.00 44.09 317 ILE A CA 1
ATOM 2447 C C . ILE A 1 317 ? 10.161 -41.735 -9.508 1.00 44.09 317 ILE A C 1
ATOM 2449 O O . ILE A 1 317 ? 10.893 -42.681 -9.779 1.00 44.09 317 ILE A O 1
ATOM 2453 N N . ALA A 1 318 ? 9.365 -41.762 -8.432 1.00 41.38 318 ALA A N 1
ATOM 2454 C CA . ALA A 1 318 ? 9.311 -42.909 -7.515 1.00 41.38 318 ALA A CA 1
ATOM 2455 C C . ALA A 1 318 ? 8.638 -44.163 -8.116 1.00 41.38 318 ALA A C 1
ATOM 2457 O O . ALA A 1 318 ? 8.910 -45.270 -7.669 1.00 41.38 318 ALA A O 1
ATOM 2458 N N . ALA A 1 319 ? 7.797 -44.013 -9.144 1.00 43.84 319 ALA A N 1
ATOM 2459 C CA . ALA A 1 319 ? 7.164 -45.128 -9.856 1.00 43.84 319 ALA A CA 1
ATOM 2460 C C . ALA A 1 319 ? 8.132 -45.942 -10.747 1.00 43.84 319 ALA A C 1
ATOM 2462 O O . ALA A 1 319 ? 7.703 -46.892 -11.392 1.00 43.84 319 ALA A O 1
ATOM 2463 N N . GLY A 1 320 ? 9.421 -45.583 -10.798 1.00 41.59 320 GLY A N 1
ATOM 2464 C CA . GLY A 1 320 ? 10.422 -46.281 -11.608 1.00 41.59 320 GLY A CA 1
ATOM 2465 C C . GLY A 1 320 ? 10.904 -47.625 -11.046 1.00 41.59 320 GLY A C 1
ATOM 2466 O O . GLY A 1 320 ? 11.446 -48.415 -11.813 1.00 41.59 320 GLY A O 1
ATOM 2467 N N . GLN A 1 321 ? 10.742 -47.903 -9.743 1.00 43.34 321 GLN A N 1
ATOM 2468 C CA . GLN A 1 321 ? 11.206 -49.156 -9.122 1.00 43.34 321 GLN A CA 1
ATOM 2469 C C . GLN A 1 321 ? 10.322 -49.605 -7.938 1.00 43.34 321 GLN A C 1
ATOM 2471 O O . GLN A 1 321 ? 10.250 -48.923 -6.920 1.00 43.34 321 GLN A O 1
ATOM 2476 N N . GLY A 1 322 ? 9.737 -50.809 -8.036 1.00 47.12 322 GLY A N 1
ATOM 2477 C CA . GLY A 1 322 ? 9.412 -51.647 -6.866 1.00 47.12 322 GLY A CA 1
ATOM 2478 C C . GLY A 1 322 ? 8.061 -51.463 -6.153 1.00 47.12 322 GLY A C 1
ATOM 2479 O O . GLY A 1 322 ? 8.014 -51.662 -4.942 1.00 47.12 322 GLY A O 1
ATOM 2480 N N . GLY A 1 323 ? 6.972 -51.116 -6.850 1.00 42.44 323 GLY A N 1
ATOM 2481 C CA . GLY A 1 323 ? 5.650 -50.920 -6.220 1.00 42.44 323 GLY A CA 1
ATOM 2482 C C . GLY A 1 323 ? 4.947 -52.196 -5.718 1.00 42.44 323 GLY A C 1
ATOM 2483 O O . GLY A 1 323 ? 4.351 -52.193 -4.641 1.00 42.44 323 GLY A O 1
ATOM 2484 N N . ASP A 1 324 ? 5.048 -53.295 -6.467 1.00 45.44 324 ASP A N 1
ATOM 2485 C CA . ASP A 1 324 ? 4.059 -54.387 -6.408 1.00 45.44 324 ASP A CA 1
ATOM 2486 C C . ASP A 1 324 ? 4.052 -55.196 -5.094 1.00 45.44 324 ASP A C 1
ATOM 2488 O O . ASP A 1 324 ? 3.029 -55.760 -4.711 1.00 45.44 324 ASP A O 1
ATOM 2492 N N . LYS A 1 325 ? 5.169 -55.234 -4.352 1.00 47.38 325 LYS A N 1
ATOM 2493 C CA . LYS A 1 325 ? 5.296 -56.054 -3.127 1.00 47.38 325 LYS A CA 1
ATOM 2494 C C . LYS A 1 325 ? 4.679 -55.447 -1.863 1.00 47.38 325 LYS A C 1
ATOM 2496 O O . LYS A 1 325 ? 4.525 -56.161 -0.875 1.00 47.38 325 LYS A O 1
ATOM 2501 N N . ILE A 1 326 ? 4.364 -54.151 -1.854 1.00 52.66 326 ILE A N 1
ATOM 2502 C CA . ILE A 1 326 ? 3.798 -53.480 -0.668 1.00 52.66 326 ILE A CA 1
ATOM 2503 C C . ILE A 1 326 ? 2.265 -53.548 -0.692 1.00 52.66 326 ILE A C 1
ATOM 2505 O O . ILE A 1 326 ? 1.631 -53.724 0.348 1.00 52.66 326 ILE A O 1
ATOM 2509 N N . GLU A 1 327 ? 1.667 -53.470 -1.881 1.00 52.25 327 GLU A N 1
ATOM 2510 C CA . GLU A 1 327 ? 0.213 -53.501 -2.066 1.00 52.25 327 GLU A CA 1
ATOM 2511 C C . GLU A 1 327 ? -0.370 -54.895 -1.767 1.00 52.25 327 GLU A C 1
ATOM 2513 O O . GLU A 1 327 ? -1.392 -55.005 -1.089 1.00 52.25 327 GLU A O 1
ATOM 2518 N N . GLU A 1 328 ? 0.342 -55.969 -2.132 1.00 48.88 328 GLU A N 1
ATOM 2519 C CA . GLU A 1 328 ? -0.038 -57.347 -1.779 1.00 48.88 328 GLU A CA 1
ATOM 2520 C C . GLU A 1 328 ? 0.028 -57.621 -0.260 1.00 48.88 328 GLU A C 1
ATOM 2522 O O . GLU A 1 328 ? -0.754 -58.406 0.275 1.00 48.88 328 GLU A O 1
ATOM 2527 N N . MET A 1 329 ? 0.938 -56.952 0.457 1.00 50.44 329 MET A N 1
ATOM 2528 C CA . MET A 1 329 ? 1.113 -57.122 1.904 1.00 50.44 329 MET A CA 1
ATOM 2529 C C . MET A 1 329 ? -0.012 -56.431 2.691 1.00 50.44 329 MET A C 1
ATOM 2531 O O . MET A 1 329 ? -0.599 -57.035 3.587 1.00 50.44 329 MET A O 1
ATOM 2535 N N . LEU A 1 330 ? -0.373 -55.206 2.290 1.00 53.38 330 LEU A N 1
ATOM 2536 C CA . LEU A 1 330 ? -1.462 -54.426 2.894 1.00 53.38 330 LEU A CA 1
ATOM 2537 C C . LEU A 1 330 ? -2.851 -55.041 2.647 1.00 53.38 330 LEU A C 1
ATOM 2539 O O . LEU A 1 330 ? -3.721 -54.956 3.514 1.00 53.38 330 LEU A O 1
ATOM 2543 N N . MET A 1 331 ? -3.068 -55.686 1.495 1.00 53.97 331 MET A N 1
ATOM 2544 C CA . MET A 1 331 ? -4.326 -56.394 1.214 1.00 53.97 331 MET A CA 1
ATOM 2545 C C . MET A 1 331 ? -4.556 -57.570 2.174 1.00 53.97 331 MET A C 1
ATOM 2547 O O . MET A 1 331 ? -5.656 -57.719 2.706 1.00 53.97 331 MET A O 1
ATOM 2551 N N . ARG A 1 332 ? -3.514 -58.364 2.461 1.00 63.12 332 ARG A N 1
ATOM 2552 C CA . ARG A 1 332 ? -3.607 -59.527 3.365 1.00 63.12 332 ARG A CA 1
ATOM 2553 C C . ARG A 1 332 ? -3.927 -59.120 4.809 1.00 63.12 332 ARG A C 1
ATOM 2555 O O . ARG A 1 332 ? -4.702 -59.798 5.479 1.00 63.12 332 ARG A O 1
ATOM 2562 N N . GLU A 1 333 ? -3.385 -57.993 5.269 1.00 55.41 333 GLU A N 1
ATOM 2563 C CA . GLU A 1 333 ? -3.665 -57.435 6.601 1.00 55.41 333 GLU A CA 1
ATOM 2564 C C . GLU A 1 333 ? -5.115 -56.906 6.704 1.00 55.41 333 GLU A C 1
ATOM 2566 O O . GLU A 1 333 ? -5.810 -57.140 7.697 1.00 55.41 333 GLU A O 1
ATOM 2571 N N . ALA A 1 334 ? -5.628 -56.283 5.635 1.00 50.41 334 ALA A N 1
ATOM 2572 C CA . ALA A 1 334 ? -7.013 -55.813 5.559 1.00 50.41 334 ALA A CA 1
ATOM 2573 C C . ALA A 1 334 ? -8.056 -56.950 5.476 1.00 50.41 334 ALA A C 1
ATOM 2575 O O . ALA A 1 334 ? -9.175 -56.795 5.977 1.00 50.41 334 ALA A O 1
ATOM 2576 N N . GLU A 1 335 ? -7.720 -58.094 4.872 1.00 56.09 335 GLU A N 1
ATOM 2577 C CA . GLU A 1 335 ? -8.592 -59.277 4.856 1.00 56.09 335 GLU A CA 1
ATOM 2578 C C . GLU A 1 335 ? -8.645 -59.986 6.215 1.00 56.09 335 GLU A C 1
ATOM 2580 O O . GLU A 1 335 ? -9.735 -60.353 6.662 1.00 56.09 335 GLU A O 1
ATOM 2585 N N . GLN A 1 336 ? -7.516 -60.095 6.926 1.00 49.16 336 GLN A N 1
ATOM 2586 C CA . GLN A 1 336 ? -7.492 -60.631 8.295 1.00 49.16 336 GLN A CA 1
ATOM 2587 C C . GLN A 1 336 ? -8.357 -59.797 9.253 1.00 49.16 336 GLN A C 1
ATOM 2589 O O . GLN A 1 336 ? -9.140 -60.356 10.023 1.00 49.16 336 GLN A O 1
ATOM 2594 N N . ALA A 1 337 ? -8.309 -58.464 9.146 1.00 47.91 337 ALA A N 1
ATOM 2595 C CA . ALA A 1 337 ? -9.158 -57.574 9.940 1.00 47.91 337 ALA A CA 1
ATOM 2596 C C . ALA A 1 337 ? -10.667 -57.725 9.644 1.00 47.91 337 ALA A C 1
ATOM 2598 O O . ALA A 1 337 ? -11.494 -57.465 10.518 1.00 47.91 337 ALA A O 1
ATOM 2599 N N . ARG A 1 338 ? -11.050 -58.160 8.433 1.00 44.22 338 ARG A N 1
ATOM 2600 C CA . ARG A 1 338 ? -12.459 -58.385 8.055 1.00 44.22 338 ARG A CA 1
ATOM 2601 C C . ARG A 1 338 ? -13.020 -59.720 8.536 1.00 44.22 338 ARG A C 1
ATOM 2603 O O . ARG A 1 338 ? -14.212 -59.792 8.816 1.00 44.22 338 ARG A O 1
ATOM 2610 N N . GLN A 1 339 ? -12.197 -60.762 8.650 1.00 46.59 339 GLN A N 1
ATOM 2611 C CA . GLN A 1 339 ? -12.657 -62.089 9.086 1.00 46.59 339 GLN A CA 1
ATOM 2612 C C . GLN A 1 339 ? -12.936 -62.172 10.599 1.00 46.59 339 GLN A C 1
ATOM 2614 O O . GLN A 1 339 ? -13.664 -63.058 11.036 1.00 46.59 339 GLN A O 1
ATOM 2619 N N . ALA A 1 340 ? -12.421 -61.229 11.395 1.00 46.16 340 ALA A N 1
ATOM 2620 C CA . ALA A 1 340 ? -12.617 -61.186 12.846 1.00 46.16 340 ALA A CA 1
ATOM 2621 C C . ALA A 1 340 ? -13.986 -60.630 13.308 1.00 46.16 340 ALA A C 1
ATOM 2623 O O . ALA A 1 340 ? -14.256 -60.613 14.508 1.00 46.16 340 ALA A O 1
ATOM 2624 N N . ALA A 1 341 ? -14.849 -60.163 12.395 1.00 42.03 341 ALA A N 1
ATOM 2625 C CA . ALA A 1 341 ? -16.110 -59.493 12.728 1.00 42.03 341 ALA A CA 1
ATOM 2626 C C . ALA A 1 341 ? -17.334 -60.179 12.086 1.00 42.03 341 ALA A C 1
ATOM 2628 O O . ALA A 1 341 ? -17.799 -59.775 11.020 1.00 42.03 341 ALA A O 1
ATOM 2629 N N . ALA A 1 342 ? -17.887 -61.188 12.768 1.00 33.88 342 ALA A N 1
ATOM 2630 C CA . ALA A 1 342 ? -19.176 -61.810 12.438 1.00 33.88 342 ALA A CA 1
ATOM 2631 C C . ALA A 1 342 ? -20.252 -61.488 13.515 1.00 33.88 342 ALA A C 1
ATOM 2633 O O . ALA A 1 342 ? -19.888 -61.364 14.686 1.00 33.88 342 ALA A O 1
ATOM 2634 N N . PRO A 1 343 ? -21.552 -61.324 13.169 1.00 49.09 343 PRO A N 1
ATOM 2635 C CA . PRO A 1 343 ? -22.543 -60.662 14.039 1.00 49.09 343 PRO A CA 1
ATOM 2636 C C . PRO A 1 343 ? -23.672 -61.571 14.577 1.00 49.09 343 PRO A C 1
ATOM 2638 O O . PRO A 1 343 ? -23.929 -62.628 14.004 1.00 49.09 343 PRO A O 1
ATOM 2641 N N . SER A 1 344 ? -24.410 -61.111 15.609 1.00 25.98 344 SER A N 1
ATOM 2642 C CA . SER A 1 344 ? -25.805 -61.481 16.003 1.00 25.98 344 SER A CA 1
ATOM 2643 C C . SER A 1 344 ? -26.219 -60.778 17.328 1.00 25.98 344 SER A C 1
ATOM 2645 O O . SER A 1 344 ? -25.315 -60.412 18.077 1.00 25.98 344 SER A O 1
ATOM 2647 N N . PRO A 1 345 ? -27.514 -60.684 17.731 1.00 40.72 345 PRO A N 1
ATOM 2648 C CA . PRO A 1 345 ? -28.718 -60.371 16.937 1.00 40.72 345 PRO A CA 1
ATOM 2649 C C . PRO A 1 345 ? -29.749 -59.401 17.620 1.00 40.72 345 PRO A C 1
ATOM 2651 O O . PRO A 1 345 ? -29.809 -59.283 18.836 1.00 40.72 345 PRO A O 1
ATOM 2654 N N . VAL A 1 346 ? -30.577 -58.748 16.786 1.00 28.44 346 VAL A N 1
ATOM 2655 C CA . VAL A 1 346 ? -32.031 -58.383 16.876 1.00 28.44 346 VAL A CA 1
ATOM 2656 C C . VAL A 1 346 ? -32.782 -58.293 18.239 1.00 28.44 346 VAL A C 1
ATOM 2658 O O . VAL A 1 346 ? -32.774 -59.261 18.990 1.00 28.44 346 VAL A O 1
ATOM 2661 N N . ILE A 1 347 ? -33.585 -57.217 18.454 1.00 26.52 347 ILE A N 1
ATOM 2662 C CA . ILE A 1 347 ? -35.072 -57.199 18.693 1.00 26.52 347 ILE A CA 1
ATOM 2663 C C . ILE A 1 347 ? -35.658 -55.743 18.709 1.00 26.52 347 ILE A C 1
ATOM 2665 O O . ILE A 1 347 ? -34.903 -54.782 18.813 1.00 26.52 347 ILE A O 1
ATOM 2669 N N . SER A 1 348 ? -36.983 -55.627 18.477 1.00 25.75 348 SER A N 1
ATOM 2670 C CA . SER A 1 348 ? -37.919 -54.483 18.230 1.00 25.75 348 SER A CA 1
ATOM 2671 C C . SER A 1 348 ? -37.989 -53.355 19.300 1.00 25.75 348 SER A C 1
ATOM 2673 O O . SER A 1 348 ? -37.320 -53.473 20.316 1.00 25.75 348 SER A O 1
ATOM 2675 N N . GLU A 1 349 ? -38.703 -52.209 19.179 1.00 26.25 349 GLU A N 1
ATOM 2676 C CA . GLU A 1 349 ? -40.041 -51.803 18.627 1.00 26.25 349 GLU A CA 1
ATOM 2677 C C . GLU A 1 349 ? -40.001 -50.327 18.095 1.00 26.25 349 GLU A C 1
ATOM 2679 O O . GLU A 1 349 ? -39.150 -49.570 18.544 1.00 26.25 349 GLU A O 1
ATOM 2684 N N . ALA A 1 350 ? -40.663 -49.866 17.011 1.00 24.78 350 ALA A N 1
ATOM 2685 C CA . ALA A 1 350 ? -42.092 -49.637 16.650 1.00 24.78 350 ALA A CA 1
ATOM 2686 C C . ALA A 1 350 ? -42.692 -48.243 17.044 1.00 24.78 350 ALA A C 1
ATOM 2688 O O . ALA A 1 350 ? -42.401 -47.743 18.121 1.00 24.78 350 ALA A O 1
ATOM 2689 N N . VAL A 1 351 ? -43.586 -47.683 16.186 1.00 26.47 351 VAL A N 1
ATOM 2690 C CA . VAL A 1 351 ? -44.390 -46.411 16.308 1.00 26.47 351 VAL A CA 1
ATOM 2691 C C . VAL A 1 351 ? -43.589 -45.091 16.018 1.00 26.47 351 VAL A C 1
ATOM 2693 O O . VAL A 1 351 ? -42.559 -44.893 16.643 1.00 26.47 351 VAL A O 1
ATOM 2696 N N . VAL A 1 352 ? -43.820 -44.194 15.021 1.00 29.38 352 VAL A N 1
ATOM 2697 C CA . VAL A 1 352 ? -45.000 -43.487 14.403 1.00 29.38 352 VAL A CA 1
ATOM 2698 C C . VAL A 1 352 ? -45.344 -42.158 15.146 1.00 29.38 352 VAL A C 1
ATOM 2700 O O . VAL A 1 352 ? -45.491 -42.198 16.360 1.00 29.38 352 VAL A O 1
ATOM 2703 N N . ASP A 1 353 ? -45.461 -40.945 14.555 1.00 26.81 353 ASP A N 1
ATOM 2704 C CA . ASP A 1 353 ? -45.382 -40.469 13.144 1.00 26.81 353 ASP A CA 1
ATOM 2705 C C . ASP A 1 353 ? -45.008 -38.951 12.974 1.00 26.81 353 ASP A C 1
ATOM 2707 O O . ASP A 1 353 ? -44.794 -38.249 13.959 1.00 26.81 353 ASP A O 1
ATOM 2711 N N . ASP A 1 354 ? -44.971 -38.482 11.710 1.00 27.06 354 ASP A N 1
ATOM 2712 C CA . ASP A 1 354 ? -45.250 -37.139 11.112 1.00 27.06 354 ASP A CA 1
ATOM 2713 C C . ASP A 1 354 ? -44.644 -35.816 11.705 1.00 27.06 354 ASP A C 1
ATOM 2715 O O . ASP A 1 354 ? -44.927 -35.426 12.842 1.00 27.06 354 ASP A O 1
ATOM 2719 N N . PRO A 1 355 ? -43.867 -35.007 10.934 1.00 32.44 355 PRO A N 1
ATOM 2720 C CA . PRO A 1 355 ? -43.216 -33.792 11.443 1.00 32.44 355 PRO A CA 1
ATOM 2721 C C . PRO A 1 355 ? -44.060 -32.508 11.275 1.00 32.44 355 PRO A C 1
ATOM 2723 O O . PRO A 1 355 ? -43.769 -31.667 10.418 1.00 32.44 355 PRO A O 1
ATOM 2726 N N . ALA A 1 356 ? -45.052 -32.299 12.149 1.00 28.73 356 ALA A N 1
ATOM 2727 C CA . ALA A 1 356 ? -45.923 -31.111 12.106 1.00 28.73 356 ALA A CA 1
ATOM 2728 C C . ALA A 1 356 ? -46.180 -30.392 13.455 1.00 28.73 356 ALA A C 1
ATOM 2730 O O . ALA A 1 356 ? -47.146 -29.637 13.558 1.00 28.73 356 ALA A O 1
ATOM 2731 N N . ALA A 1 357 ? -45.331 -30.550 14.484 1.00 26.95 357 ALA A N 1
ATOM 2732 C CA . ALA A 1 357 ? -45.573 -29.907 15.788 1.00 26.95 357 ALA A CA 1
ATOM 2733 C C . ALA A 1 357 ? -44.318 -29.549 16.622 1.00 26.95 357 ALA A C 1
ATOM 2735 O O . ALA A 1 357 ? -43.954 -30.299 17.516 1.00 26.95 357 ALA A O 1
ATOM 2736 N N . VAL A 1 358 ? -43.727 -28.356 16.422 1.00 28.45 358 VAL A N 1
ATOM 2737 C CA . VAL A 1 358 ? -43.126 -27.534 17.512 1.00 28.45 358 VAL A CA 1
ATOM 2738 C C . VAL A 1 358 ? -43.184 -26.043 17.129 1.00 28.45 358 VAL A C 1
ATOM 2740 O O . VAL A 1 358 ? -42.208 -25.475 16.635 1.00 28.45 358 VAL A O 1
ATOM 2743 N N . ALA A 1 359 ? -44.333 -25.388 17.329 1.00 26.20 359 ALA A N 1
ATOM 2744 C CA . ALA A 1 359 ? -44.456 -23.936 17.133 1.00 26.20 359 ALA A CA 1
ATOM 2745 C C . ALA A 1 359 ? -45.605 -23.286 17.934 1.00 26.20 359 ALA A C 1
ATOM 2747 O O . ALA A 1 359 ? -46.382 -22.530 17.362 1.00 26.20 359 ALA A O 1
ATOM 2748 N N . ALA A 1 360 ? -45.705 -23.546 19.243 1.00 27.81 360 ALA A N 1
ATOM 2749 C CA . ALA A 1 360 ? -46.452 -22.686 20.173 1.00 27.81 360 ALA A CA 1
ATOM 2750 C C . ALA A 1 360 ? -46.112 -23.001 21.640 1.00 27.81 360 ALA A C 1
ATOM 2752 O O . ALA A 1 360 ? -46.482 -24.054 22.151 1.00 27.81 360 ALA A O 1
ATOM 2753 N N . SER A 1 361 ? -45.471 -22.065 22.341 1.00 27.81 361 SER A N 1
ATOM 2754 C CA . SER A 1 361 ? -45.626 -21.928 23.792 1.00 27.81 361 SER A CA 1
ATOM 2755 C C . SER A 1 361 ? -45.346 -20.487 24.234 1.00 27.81 361 SER A C 1
ATOM 2757 O O . SER A 1 361 ? -44.506 -19.801 23.654 1.00 27.81 361 SER A O 1
ATOM 2759 N N . VAL A 1 362 ? -46.060 -20.088 25.295 1.00 29.14 362 VAL A N 1
ATOM 2760 C CA . VAL A 1 362 ? -46.152 -18.776 25.975 1.00 29.14 362 VAL A CA 1
ATOM 2761 C C . VAL A 1 362 ? -47.382 -17.935 25.574 1.00 29.14 362 VAL A C 1
ATOM 2763 O O . VAL A 1 362 ? -47.621 -17.629 24.412 1.00 29.14 362 VAL A O 1
ATOM 2766 N N . ALA A 1 363 ? -48.176 -17.642 26.609 1.00 29.75 363 ALA A N 1
ATOM 2767 C CA . ALA A 1 363 ? -49.570 -17.170 26.649 1.00 29.75 363 ALA A CA 1
ATOM 2768 C C . ALA A 1 363 ? -49.641 -15.618 26.851 1.00 29.75 363 ALA A C 1
ATOM 2770 O O . ALA A 1 363 ? -48.574 -15.003 26.747 1.00 29.75 363 ALA A O 1
ATOM 2771 N N . PRO A 1 364 ? -50.779 -14.946 27.196 1.00 36.22 364 PRO A N 1
ATOM 2772 C CA . PRO A 1 364 ? -52.126 -15.463 27.528 1.00 36.22 364 PRO A CA 1
ATOM 2773 C C . PRO A 1 364 ? -53.366 -14.659 27.038 1.00 36.22 364 PRO A C 1
ATOM 2775 O O . PRO A 1 364 ? -53.274 -13.479 26.711 1.00 36.22 364 PRO A O 1
ATOM 2778 N N . GLY A 1 365 ? -54.552 -15.268 27.192 1.00 31.75 365 GLY A N 1
ATOM 2779 C CA . GLY A 1 365 ? -55.779 -14.565 27.615 1.00 31.75 365 GLY A CA 1
ATOM 2780 C C . GLY A 1 365 ? -56.897 -14.326 26.585 1.00 31.75 365 GLY A C 1
ATOM 2781 O O . GLY A 1 365 ? -56.660 -14.341 25.382 1.00 31.75 365 GLY A O 1
ATOM 2782 N N . MET A 1 366 ? -58.077 -14.017 27.146 1.00 28.70 366 MET A N 1
ATOM 2783 C CA . MET A 1 366 ? -59.395 -13.709 26.552 1.00 28.70 366 MET A CA 1
ATOM 2784 C C . MET A 1 366 ? -60.266 -14.882 26.059 1.00 28.70 366 MET A C 1
ATOM 2786 O O . MET A 1 366 ? -59.889 -15.636 25.166 1.00 28.70 366 MET A O 1
ATOM 2790 N N . ASP A 1 367 ? -61.464 -14.945 26.647 1.00 35.53 367 ASP A N 1
ATOM 2791 C CA . ASP A 1 367 ? -62.615 -15.766 26.263 1.00 35.53 367 ASP A CA 1
ATOM 2792 C C . ASP A 1 367 ? -63.392 -15.179 25.062 1.00 35.53 367 ASP A C 1
ATOM 2794 O O . ASP A 1 367 ? -63.159 -14.040 24.652 1.00 35.53 367 ASP A O 1
ATOM 2798 N N . ASP A 1 368 ? -64.361 -15.965 24.580 1.00 40.66 368 ASP A N 1
ATOM 2799 C CA . ASP A 1 368 ? -65.469 -15.622 23.674 1.00 40.66 368 ASP A CA 1
ATOM 2800 C C . ASP A 1 368 ? -65.132 -15.103 22.260 1.00 40.66 368 ASP A C 1
ATOM 2802 O O . ASP A 1 368 ? -64.838 -13.925 22.054 1.00 40.66 368 ASP A O 1
ATOM 2806 N N . LEU A 1 369 ? -65.309 -15.986 21.260 1.00 37.59 369 LEU A N 1
ATOM 2807 C CA . LEU A 1 369 ? -66.164 -15.798 20.063 1.00 37.59 369 LEU A CA 1
ATOM 2808 C C . LEU A 1 369 ? -65.954 -16.961 19.064 1.00 37.59 369 LEU A C 1
ATOM 2810 O O . LEU A 1 369 ? -65.154 -16.870 18.131 1.00 37.59 369 LEU A O 1
ATOM 2814 N N . ASP A 1 370 ? -66.699 -18.055 19.250 1.00 38.16 370 ASP A N 1
ATOM 2815 C CA . ASP A 1 370 ? -66.761 -19.169 18.294 1.00 38.16 370 ASP A CA 1
ATOM 2816 C C . ASP A 1 370 ? -67.693 -18.832 17.115 1.00 38.16 370 ASP A C 1
ATOM 2818 O O . ASP A 1 370 ? -68.901 -19.060 17.177 1.00 38.16 370 ASP A O 1
ATOM 2822 N N . ASP A 1 371 ? -67.127 -18.314 16.020 1.00 42.75 371 ASP A N 1
ATOM 2823 C CA . ASP A 1 371 ? -67.821 -18.165 14.733 1.00 42.75 371 ASP A CA 1
ATOM 2824 C C . ASP A 1 371 ? -67.009 -18.828 13.593 1.00 42.75 371 ASP A C 1
ATOM 2826 O O . ASP A 1 371 ? -65.904 -18.366 13.263 1.00 42.75 371 ASP A O 1
ATOM 2830 N N . PRO A 1 372 ? -67.501 -19.934 12.994 1.00 48.88 372 PRO A N 1
ATOM 2831 C CA . PRO A 1 372 ? -66.738 -20.713 12.022 1.00 48.88 372 PRO A CA 1
ATOM 2832 C C . PRO A 1 372 ? -66.485 -19.990 10.686 1.00 48.88 372 PRO A C 1
ATOM 2834 O O . PRO A 1 372 ? -65.474 -20.286 10.045 1.00 48.88 372 PRO A O 1
ATOM 2837 N N . GLU A 1 373 ? -67.310 -19.018 10.269 1.00 39.94 373 GLU A N 1
ATOM 2838 C CA . GLU A 1 373 ? -67.071 -18.290 9.005 1.00 39.94 373 GLU A CA 1
ATOM 2839 C C . GLU A 1 373 ? -65.849 -17.354 9.091 1.00 39.94 373 GLU A C 1
ATOM 2841 O O . GLU A 1 373 ? -65.131 -17.141 8.108 1.00 39.94 373 GLU A O 1
ATOM 2846 N N . VAL A 1 374 ? -65.544 -16.828 10.283 1.00 41.50 374 VAL A N 1
ATOM 2847 C CA . VAL A 1 374 ? -64.414 -15.903 10.487 1.00 41.50 374 VAL A CA 1
ATOM 2848 C C . VAL A 1 374 ? -63.067 -16.640 10.429 1.00 41.50 374 VAL A C 1
ATOM 2850 O O . VAL A 1 374 ? -62.075 -16.095 9.926 1.00 41.50 374 VAL A O 1
ATOM 2853 N N . GLN A 1 375 ? -63.020 -17.900 10.877 1.00 40.22 375 GLN 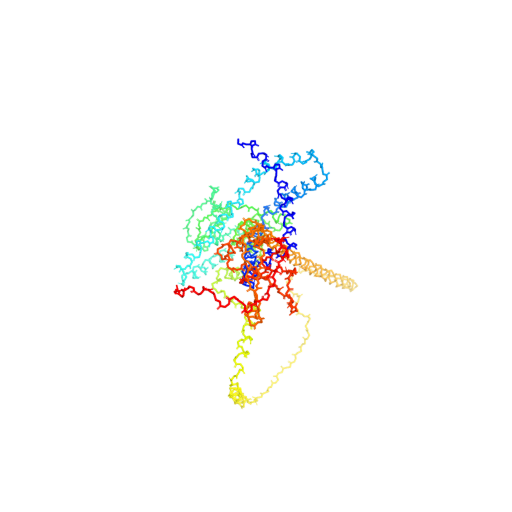A N 1
ATOM 2854 C CA . GLN A 1 375 ? -61.799 -18.712 10.841 1.00 40.22 375 GLN A CA 1
ATOM 2855 C C . GLN A 1 375 ? -61.382 -19.087 9.408 1.00 40.22 375 GLN A C 1
ATOM 2857 O O . GLN A 1 375 ? -60.189 -19.053 9.095 1.00 40.22 375 GLN A O 1
ATOM 2862 N N . GLU A 1 376 ? -62.330 -19.363 8.505 1.00 42.62 376 GLU A N 1
ATOM 2863 C CA . GLU A 1 376 ? -62.021 -19.711 7.109 1.00 42.62 376 GLU A CA 1
ATOM 2864 C C . GLU A 1 376 ? -61.423 -18.514 6.335 1.00 42.62 376 GLU A C 1
ATOM 2866 O O . GLU A 1 376 ? -60.434 -18.652 5.601 1.00 42.62 376 GLU A O 1
ATOM 2871 N N . ILE A 1 377 ? -61.930 -17.301 6.588 1.00 41.19 377 ILE A N 1
ATOM 2872 C CA . ILE A 1 377 ? -61.425 -16.048 5.998 1.00 41.19 377 ILE A CA 1
ATOM 2873 C C . ILE A 1 377 ? -60.015 -15.695 6.529 1.00 41.19 377 ILE A C 1
ATOM 2875 O O . ILE A 1 377 ? -59.148 -15.222 5.775 1.00 41.19 377 ILE A O 1
ATOM 2879 N N . LEU A 1 378 ? -59.725 -15.977 7.805 1.00 38.06 378 LEU A N 1
ATOM 2880 C CA . LEU A 1 378 ? -58.385 -15.814 8.392 1.00 38.06 378 LEU A CA 1
ATOM 2881 C C . LEU A 1 378 ? -57.382 -16.874 7.898 1.00 38.06 378 LEU A C 1
ATOM 2883 O O . LEU A 1 378 ? -56.221 -16.545 7.617 1.00 38.06 378 LEU A O 1
ATOM 2887 N N . ALA A 1 379 ? -57.819 -18.121 7.707 1.00 40.31 379 ALA A N 1
ATOM 2888 C CA . ALA A 1 379 ? -56.988 -19.193 7.158 1.00 40.31 379 ALA A CA 1
ATOM 2889 C C . ALA A 1 379 ? -56.565 -18.910 5.702 1.00 40.31 379 ALA A C 1
ATOM 2891 O O . ALA A 1 379 ? -55.392 -19.059 5.340 1.00 40.31 379 ALA A O 1
ATOM 2892 N N . HIS A 1 380 ? -57.487 -18.419 4.866 1.00 42.53 380 HIS A N 1
ATOM 2893 C CA . HIS A 1 380 ? -57.204 -18.141 3.454 1.00 42.53 380 HIS A CA 1
ATOM 2894 C C . HIS A 1 380 ? -56.335 -16.895 3.200 1.00 42.53 380 HIS A C 1
ATOM 2896 O O . HIS A 1 380 ? -55.650 -16.823 2.171 1.00 42.53 380 HIS A O 1
ATOM 2902 N N . SER A 1 381 ? -56.307 -15.930 4.124 1.00 37.16 381 SER A N 1
ATOM 2903 C CA . SER A 1 381 ? -55.559 -14.672 3.969 1.00 37.16 381 SER A CA 1
ATOM 2904 C C . SER A 1 381 ? -54.111 -14.736 4.486 1.00 37.16 381 SER A C 1
ATOM 2906 O O . SER A 1 381 ? -53.207 -14.149 3.881 1.00 37.16 381 SER A O 1
ATOM 2908 N N . THR A 1 382 ? -53.844 -15.489 5.556 1.00 39.06 382 THR A N 1
ATOM 2909 C CA . THR A 1 382 ? -52.547 -15.458 6.263 1.00 39.06 382 THR A CA 1
ATOM 2910 C C . THR A 1 382 ? -51.450 -16.335 5.633 1.00 39.06 382 THR A C 1
ATOM 2912 O O . THR A 1 382 ? -50.282 -15.930 5.590 1.00 39.06 382 THR A O 1
ATOM 2915 N N . GLN A 1 383 ? -51.781 -17.498 5.059 1.00 42.34 383 GLN A N 1
ATOM 2916 C CA . GLN A 1 383 ? -50.767 -18.471 4.606 1.00 42.34 383 GLN A CA 1
ATOM 2917 C C . GLN A 1 383 ? -50.115 -18.164 3.235 1.00 42.34 383 GLN A C 1
ATOM 2919 O O . GLN A 1 383 ? -48.965 -18.549 2.977 1.00 42.34 383 GLN A O 1
ATOM 2924 N N . ARG A 1 384 ? -50.805 -17.456 2.326 1.00 37.34 384 ARG A N 1
ATOM 2925 C CA . ARG A 1 384 ? -50.337 -17.259 0.930 1.00 37.34 384 ARG A CA 1
ATOM 2926 C C . ARG A 1 384 ? -49.494 -15.999 0.693 1.00 37.34 384 ARG A C 1
ATOM 2928 O O . ARG A 1 384 ? -48.733 -15.957 -0.278 1.00 37.34 384 ARG A O 1
ATOM 2935 N N . VAL A 1 385 ? -49.577 -14.993 1.567 1.00 41.47 385 VAL A N 1
ATOM 2936 C CA . VAL A 1 385 ? -48.861 -13.711 1.395 1.00 41.47 385 VAL A CA 1
ATOM 2937 C C . VAL A 1 385 ? -47.452 -13.756 2.006 1.00 41.47 385 VAL A C 1
ATOM 2939 O O . VAL A 1 385 ? -46.480 -13.353 1.358 1.00 41.47 385 VAL A O 1
ATOM 2942 N N . GLY A 1 386 ? -47.304 -14.327 3.208 1.00 40.31 386 GLY A N 1
ATOM 2943 C CA . GLY A 1 386 ? -46.020 -14.392 3.920 1.00 40.31 386 GLY A CA 1
ATOM 2944 C C . GLY A 1 386 ? -44.954 -15.241 3.216 1.00 40.31 386 GLY A C 1
ATOM 2945 O O . GLY A 1 386 ? -43.793 -14.835 3.124 1.00 40.31 386 GLY A O 1
ATOM 2946 N N . SER A 1 387 ? -45.335 -16.390 2.652 1.00 48.16 387 SER A N 1
ATOM 2947 C CA . SER A 1 387 ? -44.412 -17.328 1.993 1.00 48.16 387 SER A CA 1
ATOM 2948 C C . SER A 1 387 ? -43.791 -16.745 0.715 1.00 48.16 387 SER A C 1
ATOM 2950 O O . SER A 1 387 ? -42.566 -16.749 0.563 1.00 48.16 387 SER A O 1
ATOM 2952 N N . ARG A 1 388 ? -44.602 -16.151 -0.173 1.00 49.25 388 ARG A N 1
ATOM 2953 C CA . ARG A 1 388 ? -44.124 -15.474 -1.396 1.00 49.25 388 ARG A CA 1
ATOM 2954 C C . ARG A 1 388 ? -43.296 -14.225 -1.085 1.00 49.25 388 ARG A C 1
ATOM 2956 O O . ARG A 1 388 ? -42.266 -14.016 -1.727 1.00 49.25 388 ARG A O 1
ATOM 2963 N N . ALA A 1 389 ? -43.690 -13.426 -0.091 1.00 50.81 389 ALA A N 1
ATOM 2964 C CA . ALA A 1 389 ? -42.920 -12.258 0.333 1.00 50.81 389 ALA A CA 1
ATOM 2965 C C . ALA A 1 389 ? -41.550 -12.655 0.914 1.00 50.81 389 ALA A C 1
ATOM 2967 O O . ALA A 1 389 ? -40.528 -12.101 0.506 1.00 50.81 389 ALA A O 1
ATOM 2968 N N . ARG A 1 390 ? -41.501 -13.662 1.800 1.00 44.34 390 ARG A N 1
ATOM 2969 C CA . ARG A 1 390 ? -40.263 -14.193 2.401 1.00 44.34 390 ARG A CA 1
ATOM 2970 C C . ARG A 1 390 ? -39.339 -14.818 1.351 1.00 44.34 390 ARG A C 1
ATOM 2972 O O . ARG A 1 390 ? -38.142 -14.538 1.373 1.00 44.34 390 ARG A O 1
ATOM 2979 N N . ARG A 1 391 ? -39.883 -15.572 0.385 1.00 51.69 391 ARG A N 1
ATOM 2980 C CA . ARG A 1 391 ? -39.125 -16.161 -0.737 1.00 51.69 391 ARG A CA 1
ATOM 2981 C C . ARG A 1 391 ? -38.517 -15.078 -1.639 1.00 51.69 391 ARG A C 1
ATOM 2983 O O . ARG A 1 391 ? -37.305 -15.077 -1.827 1.00 51.69 391 ARG A O 1
ATOM 2990 N N . ARG A 1 392 ? -39.298 -14.062 -2.037 1.00 53.44 392 ARG A N 1
ATOM 2991 C CA . ARG A 1 392 ? -38.792 -12.880 -2.769 1.00 53.44 392 ARG A CA 1
ATOM 2992 C C . ARG A 1 392 ? -37.748 -12.080 -1.975 1.00 53.44 392 ARG A C 1
ATOM 2994 O O . ARG A 1 392 ? -36.828 -11.524 -2.569 1.00 53.44 392 ARG A O 1
ATOM 3001 N N . ARG A 1 393 ? -37.852 -12.013 -0.639 1.00 52.53 393 ARG A N 1
ATOM 3002 C CA . ARG A 1 393 ? -36.851 -11.359 0.235 1.00 52.53 393 ARG A CA 1
ATOM 3003 C C . ARG A 1 393 ? -35.531 -12.138 0.271 1.00 52.53 393 ARG A C 1
ATOM 3005 O O . ARG A 1 393 ? -34.475 -11.515 0.238 1.00 52.53 393 ARG A O 1
ATOM 3012 N N . LEU A 1 394 ? -35.595 -13.472 0.291 1.00 51.62 394 LEU A N 1
ATOM 3013 C CA . LEU A 1 394 ? -34.436 -14.375 0.230 1.00 51.62 394 LEU A CA 1
ATOM 3014 C C . LEU A 1 394 ? -33.784 -14.407 -1.161 1.00 51.62 394 LEU A C 1
ATOM 3016 O O . LEU A 1 394 ? -32.563 -14.459 -1.267 1.00 51.62 394 LEU A O 1
ATOM 3020 N N . GLU A 1 395 ? -34.571 -14.327 -2.232 1.00 56.44 395 GLU A N 1
ATOM 3021 C CA . GLU A 1 395 ? -34.060 -14.186 -3.600 1.00 56.44 395 GLU A CA 1
ATOM 3022 C C . GLU A 1 395 ? -33.358 -12.835 -3.779 1.00 56.44 395 GLU A C 1
ATOM 3024 O O . GLU A 1 395 ? -32.201 -12.800 -4.193 1.00 56.44 395 GLU A O 1
ATOM 3029 N N . ARG A 1 396 ? -33.980 -11.724 -3.353 1.00 49.84 396 ARG A N 1
ATOM 3030 C CA . ARG A 1 396 ? -33.333 -10.399 -3.355 1.00 49.84 396 ARG A CA 1
ATOM 3031 C C . ARG A 1 396 ? -32.084 -10.347 -2.471 1.00 49.84 396 ARG A C 1
ATOM 3033 O O . ARG A 1 396 ? -31.114 -9.702 -2.858 1.00 49.84 396 ARG A O 1
ATOM 3040 N N . SER A 1 397 ? -32.062 -11.014 -1.312 1.00 45.34 397 SER A N 1
ATOM 3041 C CA . SER A 1 397 ? -30.859 -11.040 -0.467 1.00 45.34 397 SER A CA 1
ATOM 3042 C C . SER A 1 397 ? -29.736 -11.875 -1.084 1.00 45.34 397 SER A C 1
ATOM 3044 O O . SER A 1 397 ? -28.585 -11.448 -1.021 1.00 45.34 397 SER A O 1
ATOM 3046 N N . ARG A 1 398 ? -30.051 -13.000 -1.748 1.00 50.53 398 ARG A N 1
ATOM 3047 C CA . ARG A 1 398 ? -29.086 -13.800 -2.524 1.00 50.53 398 ARG A CA 1
ATOM 3048 C C . ARG A 1 398 ? -28.513 -13.025 -3.709 1.00 50.53 398 ARG A C 1
ATOM 3050 O O . ARG A 1 398 ? -27.294 -12.988 -3.838 1.00 50.53 398 ARG A O 1
ATOM 3057 N N . VAL A 1 399 ? -29.354 -12.354 -4.501 1.00 57.56 399 VAL A N 1
ATOM 3058 C CA . VAL A 1 399 ? -28.911 -11.504 -5.621 1.00 57.56 399 VAL A CA 1
ATOM 3059 C C . VAL A 1 399 ? -28.016 -10.369 -5.113 1.00 57.56 399 VAL A C 1
ATOM 3061 O O . VAL A 1 399 ? -26.897 -10.224 -5.591 1.00 57.56 399 VAL A O 1
ATOM 3064 N N . ASN A 1 400 ? -28.425 -9.644 -4.065 1.00 53.88 400 ASN A N 1
ATOM 3065 C CA . ASN A 1 400 ? -27.601 -8.586 -3.464 1.00 53.88 400 ASN A CA 1
ATOM 3066 C C . ASN A 1 400 ? -26.266 -9.110 -2.893 1.00 53.88 400 ASN A C 1
ATOM 3068 O O . ASN A 1 400 ? -25.257 -8.405 -2.940 1.00 53.88 400 ASN A O 1
ATOM 3072 N N . LEU A 1 401 ? -26.233 -10.338 -2.361 1.00 52.09 401 LEU A N 1
ATOM 3073 C CA . LEU A 1 401 ? -25.004 -10.998 -1.905 1.00 52.09 401 LEU A CA 1
ATOM 3074 C C . LEU A 1 401 ? -24.090 -11.386 -3.071 1.00 52.09 401 LEU A C 1
ATOM 3076 O O . LEU A 1 401 ? -22.886 -11.144 -2.988 1.00 52.09 401 LEU A O 1
ATOM 3080 N N . GLN A 1 402 ? -24.638 -11.950 -4.150 1.00 58.34 402 GLN A N 1
ATOM 3081 C CA . GLN A 1 402 ? -23.886 -12.270 -5.366 1.00 58.34 402 GLN A CA 1
ATOM 3082 C C . GLN A 1 402 ? -23.295 -10.995 -5.979 1.00 58.34 402 GLN A C 1
ATOM 3084 O O . GLN A 1 402 ? -22.080 -10.923 -6.158 1.00 58.34 402 GLN A O 1
ATOM 3089 N N . ASP A 1 403 ? -24.098 -9.943 -6.141 1.00 56.41 403 ASP A N 1
ATOM 3090 C CA . ASP A 1 403 ? -23.659 -8.613 -6.572 1.00 56.41 403 ASP A CA 1
ATOM 3091 C C . ASP A 1 403 ? -22.536 -8.046 -5.690 1.00 56.41 403 ASP A C 1
ATOM 3093 O O . ASP A 1 403 ? -21.528 -7.542 -6.191 1.00 56.41 403 ASP A O 1
ATOM 3097 N N . ALA A 1 404 ? -22.667 -8.132 -4.363 1.00 50.19 404 ALA A N 1
ATOM 3098 C CA . ALA A 1 404 ? -21.645 -7.651 -3.434 1.00 50.19 404 ALA A CA 1
ATOM 3099 C C . ALA A 1 404 ? -20.340 -8.466 -3.525 1.00 50.19 404 ALA A C 1
ATOM 3101 O O . ALA A 1 404 ? -19.242 -7.898 -3.468 1.00 50.19 404 ALA A O 1
ATOM 3102 N N . VAL A 1 405 ? -20.435 -9.788 -3.699 1.00 52.41 405 VAL A N 1
ATOM 3103 C CA . VAL A 1 405 ? -19.285 -10.681 -3.912 1.00 52.41 405 VAL A CA 1
ATOM 3104 C C . VAL A 1 405 ? -18.611 -10.389 -5.254 1.00 52.41 405 VAL A C 1
ATOM 3106 O O . VAL A 1 405 ? -17.382 -10.287 -5.307 1.00 52.41 405 VAL A O 1
ATOM 3109 N N . GLU A 1 406 ? -19.378 -10.170 -6.319 1.00 62.62 406 GLU A N 1
ATOM 3110 C CA . GLU A 1 406 ? -18.851 -9.809 -7.631 1.00 62.62 406 GLU A CA 1
ATOM 3111 C C . GLU A 1 406 ? -18.190 -8.435 -7.643 1.00 62.62 406 GLU A C 1
ATOM 3113 O O . GLU A 1 406 ? -17.078 -8.309 -8.156 1.00 62.62 406 GLU A O 1
ATOM 3118 N N . ARG A 1 407 ? -18.797 -7.414 -7.028 1.00 58.09 407 ARG A N 1
ATOM 3119 C CA . ARG A 1 407 ? -18.180 -6.085 -6.878 1.00 58.09 407 ARG A CA 1
ATOM 3120 C C . ARG A 1 407 ? -16.850 -6.189 -6.118 1.00 58.09 407 ARG A C 1
ATOM 3122 O O . ARG A 1 407 ? -15.852 -5.613 -6.554 1.00 58.09 407 ARG A O 1
ATOM 3129 N N . ARG A 1 408 ? -16.777 -7.007 -5.054 1.00 56.22 408 ARG A N 1
ATOM 3130 C CA . ARG A 1 408 ? -15.523 -7.326 -4.330 1.00 56.22 408 ARG A CA 1
ATOM 3131 C C . ARG A 1 408 ? -14.512 -8.123 -5.164 1.00 56.22 408 ARG A C 1
ATOM 3133 O O . ARG A 1 408 ? -13.307 -7.991 -4.933 1.00 56.22 408 ARG A O 1
ATOM 3140 N N . LYS A 1 409 ? -14.960 -8.965 -6.101 1.00 62.53 409 LYS A N 1
ATOM 3141 C CA . LYS A 1 409 ? -14.091 -9.690 -7.045 1.00 62.53 409 LYS A CA 1
ATOM 3142 C C . LYS A 1 409 ? -13.522 -8.718 -8.083 1.00 62.53 409 LYS A C 1
ATOM 3144 O O . LYS A 1 409 ? -12.303 -8.634 -8.200 1.00 62.53 409 LYS A O 1
ATOM 3149 N N . ARG A 1 410 ? -14.368 -7.912 -8.736 1.00 67.56 410 ARG A N 1
ATOM 3150 C CA . ARG A 1 410 ? -13.970 -6.894 -9.728 1.00 67.56 410 ARG A CA 1
ATOM 3151 C C . ARG A 1 410 ? -12.987 -5.872 -9.142 1.00 67.56 410 ARG A C 1
ATOM 3153 O O . ARG A 1 410 ? -11.939 -5.661 -9.742 1.00 67.56 410 ARG A O 1
ATOM 3160 N N . ARG A 1 411 ? -13.230 -5.335 -7.932 1.00 66.25 411 ARG A N 1
ATOM 3161 C CA . ARG A 1 411 ? -12.273 -4.443 -7.228 1.00 66.25 411 ARG A CA 1
ATOM 3162 C C . ARG A 1 411 ? -10.889 -5.089 -7.051 1.00 66.25 411 ARG A C 1
ATOM 3164 O O . ARG A 1 411 ? -9.879 -4.469 -7.371 1.00 66.25 411 ARG A O 1
ATOM 3171 N N . ARG A 1 412 ? -10.836 -6.345 -6.583 1.00 71.88 412 ARG A N 1
ATOM 3172 C CA . ARG A 1 412 ? -9.570 -7.074 -6.367 1.00 71.88 412 ARG A CA 1
ATOM 3173 C C . ARG A 1 412 ? -8.837 -7.431 -7.662 1.00 71.88 412 ARG A C 1
ATOM 3175 O O . ARG A 1 412 ? -7.614 -7.498 -7.647 1.00 71.88 412 ARG A O 1
ATOM 3182 N N . TRP A 1 413 ? -9.553 -7.648 -8.764 1.00 80.38 413 TRP A N 1
ATOM 3183 C CA . TRP A 1 413 ? -8.936 -7.843 -10.080 1.00 80.38 413 TRP A CA 1
ATOM 3184 C C . TRP A 1 413 ? -8.412 -6.531 -10.672 1.00 80.38 413 TRP A C 1
ATOM 3186 O O . TRP A 1 413 ? -7.278 -6.507 -11.137 1.00 80.38 413 TRP A O 1
ATOM 3196 N N . GLY A 1 414 ? -9.163 -5.430 -10.558 1.00 82.25 414 GLY A N 1
ATOM 3197 C CA . GLY A 1 414 ? -8.703 -4.104 -10.987 1.00 82.25 414 GLY A CA 1
ATOM 3198 C C . GLY A 1 414 ? -7.389 -3.684 -10.319 1.00 82.25 414 GLY A C 1
ATOM 3199 O O . GLY A 1 414 ? -6.486 -3.214 -11.001 1.00 82.25 414 GLY A O 1
ATOM 3200 N N . LEU A 1 415 ? -7.235 -3.947 -9.015 1.00 84.31 415 LEU A N 1
ATOM 3201 C CA . LEU A 1 415 ? -5.984 -3.698 -8.284 1.00 84.31 415 LEU A CA 1
ATOM 3202 C C . LEU A 1 415 ? -4.789 -4.498 -8.824 1.00 84.31 415 LEU A C 1
ATOM 3204 O O . LEU A 1 415 ? -3.706 -3.940 -8.959 1.00 84.31 415 LEU A O 1
ATOM 3208 N N . LYS A 1 416 ? -4.984 -5.779 -9.166 1.00 88.50 416 LYS A N 1
ATOM 3209 C CA . LYS A 1 416 ? -3.928 -6.635 -9.739 1.00 88.50 416 LYS A CA 1
ATOM 3210 C C . LYS A 1 416 ? -3.516 -6.214 -11.148 1.00 88.50 416 LYS A C 1
ATOM 3212 O O . LYS A 1 416 ? -2.344 -6.294 -11.496 1.00 88.50 416 LYS A O 1
ATOM 3217 N N . ILE A 1 417 ? -4.482 -5.788 -11.960 1.00 90.69 417 ILE A N 1
ATOM 3218 C CA . ILE A 1 417 ? -4.222 -5.295 -13.318 1.00 90.69 417 ILE A CA 1
ATOM 3219 C C . ILE A 1 417 ? -3.468 -3.962 -13.238 1.00 90.69 417 ILE A C 1
ATOM 3221 O O . ILE A 1 417 ? -2.462 -3.793 -13.919 1.00 90.69 417 ILE A O 1
ATOM 3225 N N . ALA A 1 418 ? -3.889 -3.055 -12.349 1.00 88.69 418 ALA A N 1
ATOM 3226 C CA . ALA A 1 418 ? -3.208 -1.784 -12.120 1.00 88.69 418 ALA A CA 1
ATOM 3227 C C . ALA A 1 418 ? -1.770 -1.966 -11.600 1.00 88.69 418 ALA A C 1
ATOM 3229 O O . ALA A 1 418 ? -0.867 -1.295 -12.091 1.00 88.69 418 ALA A O 1
ATOM 3230 N N . SER A 1 419 ? -1.530 -2.891 -10.660 1.00 92.81 419 SER A N 1
ATOM 3231 C CA . SER A 1 419 ? -0.175 -3.160 -10.157 1.00 92.81 419 SER A CA 1
ATOM 3232 C C . SER A 1 419 ? 0.740 -3.776 -11.215 1.00 92.81 419 SER A C 1
ATOM 3234 O O . SER A 1 419 ? 1.911 -3.416 -11.275 1.00 92.81 419 SER A O 1
ATOM 3236 N N . LEU A 1 420 ? 0.217 -4.666 -12.068 1.00 94.50 420 LEU A N 1
ATOM 3237 C CA . LEU A 1 420 ? 0.975 -5.235 -13.185 1.00 94.50 420 LEU A CA 1
ATOM 3238 C C . LEU A 1 420 ? 1.315 -4.167 -14.235 1.00 94.50 420 LEU A C 1
ATOM 3240 O O . LEU A 1 420 ? 2.463 -4.071 -14.653 1.00 94.50 420 LEU A O 1
ATOM 3244 N N . ALA A 1 421 ? 0.343 -3.335 -14.622 1.00 91.50 421 ALA A N 1
ATOM 3245 C CA . ALA A 1 421 ? 0.561 -2.253 -15.582 1.00 91.50 421 ALA A CA 1
ATOM 3246 C C . ALA A 1 421 ? 1.595 -1.233 -15.075 1.00 91.50 421 ALA A C 1
ATOM 3248 O O . ALA A 1 421 ? 2.484 -0.833 -15.823 1.00 91.50 421 ALA A O 1
ATOM 3249 N N . LEU A 1 422 ? 1.516 -0.857 -13.793 1.00 92.19 422 LEU A N 1
ATOM 3250 C CA . LEU A 1 422 ? 2.473 0.051 -13.161 1.00 92.19 422 LEU A CA 1
ATOM 3251 C C . LEU A 1 422 ? 3.879 -0.563 -13.084 1.00 92.19 422 LEU A C 1
ATOM 3253 O O . LEU A 1 422 ? 4.851 0.119 -13.393 1.00 92.19 422 LEU A O 1
ATOM 3257 N N . ALA A 1 423 ? 3.991 -1.852 -12.748 1.00 93.38 423 ALA A N 1
ATOM 3258 C CA . ALA A 1 423 ? 5.269 -2.561 -12.727 1.00 93.38 423 ALA A CA 1
ATOM 3259 C C . ALA A 1 423 ? 5.924 -2.646 -14.110 1.00 93.38 423 ALA A C 1
ATOM 3261 O O . ALA A 1 423 ? 7.106 -2.348 -14.229 1.00 93.38 423 ALA A O 1
ATOM 3262 N N . VAL A 1 424 ? 5.164 -2.987 -15.157 1.00 90.75 424 VAL A N 1
ATOM 3263 C CA . VAL A 1 424 ? 5.674 -3.031 -16.539 1.00 90.75 424 VAL A CA 1
ATOM 3264 C C . VAL A 1 424 ? 6.126 -1.643 -17.004 1.00 90.75 424 VAL A C 1
ATOM 3266 O O . VAL A 1 424 ? 7.193 -1.522 -17.601 1.00 90.75 424 VAL A O 1
ATOM 3269 N N . LEU A 1 425 ? 5.364 -0.587 -16.693 1.00 88.19 425 LEU A N 1
ATOM 3270 C CA . LEU A 1 425 ? 5.722 0.793 -17.037 1.00 88.19 425 LEU A CA 1
ATOM 3271 C C . LEU A 1 425 ? 7.016 1.233 -16.334 1.00 88.19 425 LEU A C 1
ATOM 3273 O O . LEU A 1 425 ? 7.908 1.779 -16.981 1.00 88.19 425 LEU A O 1
ATOM 3277 N N . VAL A 1 426 ? 7.139 0.965 -15.029 1.00 90.31 426 VAL A N 1
ATOM 3278 C CA . VAL A 1 426 ? 8.337 1.300 -14.242 1.00 90.31 426 VAL A CA 1
ATOM 3279 C C . VAL A 1 426 ? 9.547 0.485 -14.696 1.00 90.31 426 VAL A C 1
ATOM 3281 O O . VAL A 1 426 ? 10.607 1.067 -14.904 1.00 90.31 426 VAL A O 1
ATOM 3284 N N . TRP A 1 427 ? 9.395 -0.822 -14.923 1.00 89.62 427 TRP A N 1
ATOM 3285 C CA . TRP A 1 427 ? 10.457 -1.677 -15.461 1.00 89.62 427 TRP A CA 1
ATOM 3286 C C . TRP A 1 427 ? 10.970 -1.143 -16.801 1.00 89.62 427 TRP A C 1
ATOM 3288 O O . TRP A 1 427 ? 12.171 -0.949 -16.977 1.00 89.62 427 TRP A O 1
ATOM 3298 N N . PHE A 1 428 ? 10.062 -0.806 -17.719 1.00 85.88 428 PHE A N 1
ATOM 3299 C CA . PHE A 1 428 ? 10.431 -0.264 -19.023 1.00 85.88 428 PHE A CA 1
ATOM 3300 C C . PHE A 1 428 ? 11.142 1.093 -18.906 1.00 85.88 428 PHE A C 1
ATOM 3302 O O . PHE A 1 428 ? 12.151 1.330 -19.570 1.00 85.88 428 PHE A O 1
ATOM 3309 N N . PHE A 1 429 ? 10.659 1.975 -18.023 1.00 85.00 429 PHE A N 1
ATOM 3310 C CA . PHE A 1 429 ? 11.332 3.237 -17.715 1.00 85.00 429 PHE A CA 1
ATOM 3311 C C . PHE A 1 429 ? 12.754 3.008 -17.182 1.00 85.00 429 PHE A C 1
ATOM 3313 O O . PHE A 1 429 ? 13.679 3.684 -17.620 1.00 85.00 429 PHE A O 1
ATOM 3320 N N . VAL A 1 430 ? 12.954 2.042 -16.283 1.00 86.56 430 VAL A N 1
ATOM 3321 C CA . VAL A 1 430 ? 14.280 1.697 -15.748 1.00 86.56 430 VAL A CA 1
ATOM 3322 C C . VAL A 1 430 ? 15.200 1.156 -16.849 1.00 86.56 430 VAL A C 1
ATOM 3324 O O . VAL A 1 430 ? 16.329 1.632 -16.968 1.00 86.56 430 VAL A O 1
ATOM 3327 N N . GLN A 1 431 ? 14.720 0.248 -17.705 1.00 82.75 431 GLN A N 1
ATOM 3328 C CA . GLN A 1 431 ? 15.505 -0.304 -18.820 1.00 82.75 431 GLN A CA 1
ATOM 3329 C C . GLN A 1 431 ? 15.973 0.785 -19.796 1.00 82.75 431 GLN A C 1
ATOM 3331 O O . GLN A 1 431 ? 17.166 0.863 -20.090 1.00 82.75 431 GLN A O 1
ATOM 3336 N N . LEU A 1 432 ? 15.082 1.697 -20.210 1.00 80.62 432 LEU A N 1
ATOM 3337 C CA . LEU A 1 432 ? 15.438 2.837 -21.070 1.00 80.62 432 LEU A CA 1
ATOM 3338 C C . LEU A 1 432 ? 16.498 3.772 -20.464 1.00 80.62 432 LEU A C 1
ATOM 3340 O O . LEU A 1 432 ? 17.140 4.525 -21.195 1.00 80.62 432 LEU A O 1
ATOM 3344 N N . ARG A 1 433 ? 16.651 3.791 -19.134 1.00 82.44 433 ARG A N 1
ATOM 3345 C CA . ARG A 1 433 ? 17.551 4.716 -18.428 1.00 82.44 433 ARG A CA 1
ATOM 3346 C C . ARG A 1 433 ? 18.875 4.073 -18.029 1.00 82.44 433 ARG A C 1
ATOM 3348 O O . ARG A 1 433 ? 19.883 4.771 -18.037 1.00 82.44 433 ARG A O 1
ATOM 3355 N N . LEU A 1 434 ? 18.879 2.782 -17.692 1.00 83.56 434 LEU A N 1
ATOM 3356 C CA . LEU A 1 434 ? 20.084 2.048 -17.291 1.00 83.56 434 LEU A CA 1
ATOM 3357 C C . LEU A 1 434 ? 20.769 1.330 -18.459 1.00 83.56 434 LEU A C 1
ATOM 3359 O O . LEU A 1 434 ? 21.992 1.227 -18.467 1.00 83.56 434 LEU A O 1
ATOM 3363 N N . ASN A 1 435 ? 20.008 0.840 -19.441 1.00 81.62 435 ASN A N 1
ATOM 3364 C CA . ASN A 1 435 ? 20.538 0.057 -20.557 1.00 81.62 435 ASN A CA 1
ATOM 3365 C C . ASN A 1 435 ? 19.896 0.452 -21.907 1.00 81.62 435 ASN A C 1
ATOM 3367 O O . ASN A 1 435 ? 19.270 -0.385 -22.564 1.00 81.62 435 ASN A O 1
ATOM 3371 N N . PRO A 1 436 ? 20.022 1.728 -22.328 1.00 85.00 436 PRO A N 1
ATOM 3372 C CA . PRO A 1 436 ? 19.410 2.222 -23.559 1.00 85.00 436 PRO A CA 1
ATOM 3373 C C . PRO A 1 436 ? 19.933 1.489 -24.801 1.00 85.00 436 PRO A C 1
ATOM 3375 O O . PRO A 1 436 ? 21.085 1.040 -24.844 1.00 85.00 436 PRO A O 1
ATOM 3378 N N . ILE A 1 437 ? 19.103 1.423 -25.845 1.00 84.12 437 ILE A N 1
ATOM 3379 C CA . ILE A 1 437 ? 19.538 0.985 -27.174 1.00 84.12 437 ILE A CA 1
ATOM 3380 C C . ILE A 1 437 ? 20.336 2.116 -27.829 1.00 84.12 437 ILE A C 1
ATOM 3382 O O . ILE A 1 437 ? 19.820 3.215 -28.033 1.00 84.12 437 ILE A O 1
ATOM 3386 N N . VAL A 1 438 ? 21.579 1.828 -28.209 1.00 86.06 438 VAL A N 1
ATOM 3387 C CA . VAL A 1 438 ? 22.489 2.774 -28.865 1.00 86.06 438 VAL A CA 1
ATOM 3388 C C . VAL A 1 438 ? 2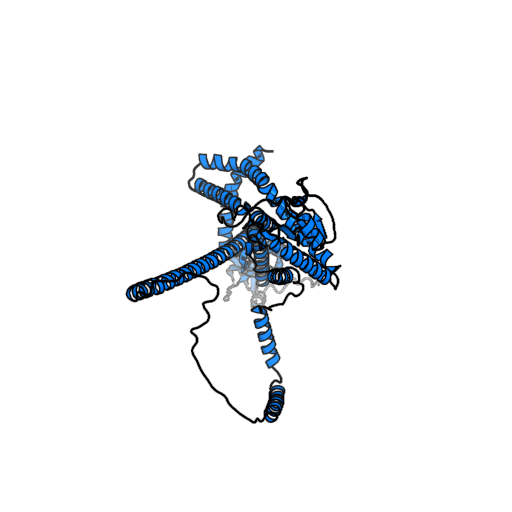3.027 2.193 -30.174 1.00 86.06 438 VAL A C 1
ATOM 3390 O O . VAL A 1 438 ? 22.992 0.982 -30.403 1.00 86.06 438 VAL A O 1
ATOM 3393 N N . ASN A 1 439 ? 23.505 3.071 -31.054 1.00 88.06 439 ASN A N 1
ATOM 3394 C CA . ASN A 1 439 ? 24.199 2.694 -32.283 1.00 88.06 439 ASN A CA 1
ATOM 3395 C C . ASN A 1 439 ? 25.709 2.833 -32.052 1.00 88.06 439 ASN A C 1
ATOM 3397 O O . ASN A 1 439 ? 26.147 3.845 -31.507 1.00 88.06 439 ASN A O 1
ATOM 3401 N N . HIS A 1 440 ? 26.497 1.859 -32.499 1.00 86.19 440 HIS A N 1
ATOM 3402 C CA . HIS A 1 440 ? 27.957 1.898 -32.448 1.00 86.19 440 HIS A CA 1
ATOM 3403 C C . HIS A 1 440 ? 28.547 1.458 -33.785 1.00 86.19 440 HIS A C 1
ATOM 3405 O O . HIS A 1 440 ? 28.131 0.443 -34.345 1.00 86.19 440 HIS A O 1
ATOM 3411 N N . THR A 1 441 ? 29.521 2.212 -34.291 1.00 86.31 441 THR A N 1
ATOM 3412 C CA . THR A 1 441 ? 30.235 1.887 -35.528 1.00 86.31 441 THR A CA 1
ATOM 3413 C C . THR A 1 441 ? 31.575 1.255 -35.186 1.00 86.31 441 THR A C 1
ATOM 3415 O O . THR A 1 441 ? 32.444 1.893 -34.599 1.00 86.31 441 THR A O 1
ATOM 3418 N N . PHE A 1 442 ? 31.737 -0.007 -35.569 1.00 83.69 442 PHE A N 1
ATOM 3419 C CA . PHE A 1 442 ? 33.017 -0.697 -35.565 1.00 83.69 442 PHE A CA 1
ATOM 3420 C C . PHE A 1 442 ? 33.733 -0.345 -36.866 1.00 83.69 442 PHE A C 1
ATOM 3422 O O . PHE A 1 442 ? 33.253 -0.677 -37.950 1.00 83.69 442 PHE A O 1
ATOM 3429 N N . SER A 1 443 ? 34.847 0.369 -36.746 1.00 81.50 443 SER A N 1
ATOM 3430 C CA . SER A 1 443 ? 35.693 0.809 -37.857 1.00 81.50 443 SER A CA 1
ATOM 3431 C C . SER A 1 443 ? 37.029 0.081 -37.805 1.00 81.50 443 SER A C 1
ATOM 3433 O O . SER A 1 443 ? 37.495 -0.265 -36.723 1.00 81.50 443 SER A O 1
ATOM 3435 N N . GLY A 1 444 ? 37.671 -0.112 -38.957 1.00 71.50 444 GLY A N 1
ATOM 3436 C CA . GLY A 1 444 ? 38.987 -0.754 -38.997 1.00 71.50 444 GLY A CA 1
ATOM 3437 C C . GLY A 1 444 ? 38.944 -2.283 -38.938 1.00 71.50 444 GLY A C 1
ATOM 3438 O O . GLY A 1 444 ? 39.966 -2.898 -38.648 1.00 71.50 444 GLY A O 1
ATOM 3439 N N . LEU A 1 445 ? 37.788 -2.907 -39.198 1.00 77.12 445 LEU A N 1
ATOM 3440 C CA . LEU A 1 445 ? 37.666 -4.363 -39.165 1.00 77.12 445 LEU A CA 1
ATOM 3441 C C . LEU A 1 445 ? 38.521 -4.983 -40.279 1.00 77.12 445 LEU A C 1
ATOM 3443 O O . LEU A 1 445 ? 38.259 -4.775 -41.468 1.00 77.12 445 LEU A O 1
ATOM 3447 N N . GLN A 1 446 ? 39.539 -5.748 -39.882 1.00 67.81 446 GLN A N 1
ATOM 3448 C CA . GLN A 1 446 ? 40.366 -6.518 -40.805 1.00 67.81 446 GLN A CA 1
ATOM 3449 C C . GLN A 1 446 ? 39.565 -7.707 -41.343 1.00 67.81 446 GLN A C 1
ATOM 3451 O O . GLN A 1 446 ? 39.018 -8.506 -40.580 1.00 67.81 446 GLN A O 1
ATOM 3456 N N . VAL A 1 447 ? 39.505 -7.833 -42.668 1.00 70.31 447 VAL A N 1
ATOM 3457 C CA . VAL A 1 447 ? 38.802 -8.931 -43.339 1.00 70.31 447 VAL A CA 1
ATOM 3458 C C . VAL A 1 447 ? 39.608 -10.220 -43.169 1.00 70.31 447 VAL A C 1
ATOM 3460 O O . VAL A 1 447 ? 40.664 -10.389 -43.785 1.00 70.31 447 VAL A O 1
ATOM 3463 N N . ARG A 1 448 ? 39.111 -11.155 -42.349 1.00 69.75 448 ARG A N 1
ATOM 3464 C CA . ARG A 1 448 ? 39.705 -12.491 -42.225 1.00 69.75 448 ARG A CA 1
ATOM 3465 C C . ARG A 1 448 ? 39.449 -13.257 -43.523 1.00 69.75 448 ARG A C 1
ATOM 3467 O O . ARG A 1 448 ? 38.311 -13.439 -43.959 1.00 69.75 448 ARG A O 1
ATOM 3474 N N . ARG A 1 449 ? 40.544 -13.683 -44.150 1.00 66.44 449 ARG A N 1
ATOM 3475 C CA . ARG A 1 449 ? 40.567 -14.390 -45.434 1.00 66.44 449 ARG A CA 1
ATOM 3476 C C . ARG A 1 449 ? 40.177 -15.858 -45.211 1.00 66.44 449 ARG A C 1
ATOM 3478 O O . ARG A 1 449 ? 40.929 -16.597 -44.583 1.00 66.44 449 ARG A O 1
ATOM 3485 N N . GLY A 1 450 ? 39.009 -16.273 -45.699 1.00 59.56 450 GLY A N 1
ATOM 3486 C CA . GLY A 1 450 ? 38.601 -17.684 -45.709 1.00 59.56 450 GLY A CA 1
ATOM 3487 C C . GLY A 1 450 ? 39.237 -18.462 -46.870 1.00 59.56 450 GLY A C 1
ATOM 3488 O O . GLY A 1 450 ? 39.572 -17.866 -47.890 1.00 59.56 450 GLY A O 1
ATOM 3489 N N . ASN A 1 451 ? 39.378 -19.786 -46.727 1.00 57.34 451 ASN A N 1
ATOM 3490 C CA . ASN A 1 451 ? 39.789 -20.722 -47.791 1.00 57.34 451 ASN A CA 1
ATOM 3491 C C . ASN A 1 451 ? 41.114 -20.415 -48.534 1.00 57.34 451 ASN A C 1
ATOM 3493 O O . ASN A 1 451 ? 41.276 -20.812 -49.687 1.00 57.34 451 ASN A O 1
ATOM 3497 N N . ILE A 1 452 ? 42.103 -19.785 -47.882 1.00 60.84 452 ILE A N 1
ATOM 3498 C CA . ILE A 1 452 ? 43.426 -19.559 -48.503 1.00 60.84 452 ILE A CA 1
ATOM 3499 C C . ILE A 1 452 ? 44.080 -20.882 -48.941 1.00 60.84 452 ILE A C 1
ATOM 3501 O O . ILE A 1 452 ? 44.598 -20.951 -50.049 1.00 60.84 452 ILE A O 1
ATOM 3505 N N . GLU A 1 453 ? 44.017 -21.941 -48.126 1.00 59.47 453 GLU A N 1
ATOM 3506 C CA . GLU A 1 453 ? 44.661 -23.229 -48.442 1.00 59.47 453 GLU A CA 1
ATOM 3507 C C . GLU A 1 453 ? 44.184 -23.842 -49.768 1.00 59.47 453 GLU A C 1
ATOM 3509 O O . GLU A 1 453 ? 44.976 -24.462 -50.475 1.00 59.47 453 GLU A O 1
ATOM 3514 N N . GLU A 1 454 ? 42.921 -23.634 -50.149 1.00 60.94 454 GLU A N 1
ATOM 3515 C CA . GLU A 1 454 ? 42.370 -24.142 -51.410 1.00 60.94 454 GLU A CA 1
ATOM 3516 C C . GLU A 1 454 ? 42.863 -23.330 -52.625 1.00 60.94 454 GLU A C 1
ATOM 3518 O O . GLU A 1 454 ? 43.037 -23.884 -53.710 1.00 60.94 454 GLU A O 1
ATOM 3523 N N . LEU A 1 455 ? 43.171 -22.038 -52.445 1.00 61.03 455 LEU A N 1
ATOM 3524 C CA . LEU A 1 455 ? 43.842 -21.213 -53.459 1.00 61.03 455 LEU A CA 1
ATOM 3525 C C . LEU A 1 455 ? 45.327 -21.581 -53.586 1.00 61.03 455 LEU A C 1
ATOM 3527 O O . LEU A 1 455 ? 45.830 -21.745 -54.698 1.00 61.03 455 LEU A O 1
ATOM 3531 N N . THR A 1 456 ? 46.015 -21.778 -52.457 1.00 64.12 456 THR A N 1
ATOM 3532 C CA . THR A 1 456 ? 47.433 -22.163 -52.426 1.00 64.12 456 THR A CA 1
ATOM 3533 C C . THR A 1 456 ? 47.655 -23.541 -53.053 1.00 64.12 456 THR A C 1
ATOM 3535 O O . THR A 1 456 ? 48.557 -23.690 -53.872 1.00 64.12 456 THR A O 1
ATOM 3538 N N . ARG A 1 457 ? 46.784 -24.529 -52.783 1.00 63.06 457 ARG A N 1
ATOM 3539 C CA . ARG A 1 457 ? 46.814 -25.853 -53.447 1.00 63.06 457 ARG A CA 1
ATOM 3540 C C . ARG A 1 457 ? 46.639 -25.793 -54.966 1.00 63.06 457 ARG A C 1
ATOM 3542 O O . ARG A 1 457 ? 47.080 -26.705 -55.657 1.00 63.06 457 ARG A O 1
ATOM 3549 N N . ARG A 1 458 ? 45.993 -24.745 -55.485 1.00 64.56 458 ARG A N 1
ATOM 3550 C CA . ARG A 1 458 ? 45.778 -24.520 -56.925 1.00 64.56 458 ARG A CA 1
ATOM 3551 C C . ARG A 1 458 ? 46.815 -23.576 -57.548 1.00 64.56 458 ARG A C 1
ATOM 3553 O O . ARG A 1 458 ? 46.653 -23.189 -58.703 1.00 64.56 458 ARG A O 1
ATOM 3560 N N . GLY A 1 459 ? 47.861 -23.201 -56.807 1.00 60.75 459 GLY A N 1
ATOM 3561 C CA . GLY A 1 459 ? 48.924 -22.322 -57.296 1.00 60.75 459 GLY A CA 1
ATOM 3562 C C . GLY A 1 459 ? 48.443 -20.902 -57.604 1.00 60.75 459 GLY A C 1
ATOM 3563 O O . GLY A 1 459 ? 48.842 -20.330 -58.615 1.00 60.75 459 GLY A O 1
ATOM 3564 N N . MET A 1 460 ? 47.550 -20.338 -56.782 1.00 70.50 460 MET A N 1
ATOM 3565 C CA . MET A 1 460 ? 47.022 -18.981 -56.967 1.00 70.50 460 MET A CA 1
ATOM 3566 C C . MET A 1 460 ? 47.283 -18.080 -55.755 1.00 70.50 460 MET A C 1
ATOM 3568 O O . MET A 1 460 ? 47.127 -18.498 -54.607 1.00 70.50 460 MET A O 1
ATOM 3572 N N . THR A 1 461 ? 47.633 -16.820 -56.018 1.00 69.25 461 THR A N 1
ATOM 3573 C CA . THR A 1 461 ? 47.754 -15.752 -55.017 1.00 69.25 461 THR A CA 1
ATOM 3574 C C . THR A 1 461 ? 46.544 -14.822 -55.056 1.00 69.25 461 THR A C 1
ATOM 3576 O O . THR A 1 461 ? 45.898 -14.635 -56.089 1.00 69.25 461 THR A O 1
ATOM 3579 N N . LEU A 1 462 ? 46.225 -14.244 -53.897 1.00 69.00 462 LEU A N 1
ATOM 3580 C CA . LEU A 1 462 ? 45.072 -13.373 -53.691 1.00 69.00 462 LEU A CA 1
ATOM 3581 C C . LEU A 1 462 ? 45.535 -12.010 -53.169 1.00 69.00 462 LEU A C 1
ATOM 3583 O O . LEU A 1 462 ? 45.927 -11.889 -52.006 1.00 69.00 462 LEU A O 1
ATOM 3587 N N . THR A 1 463 ? 45.423 -10.985 -54.008 1.00 65.56 463 THR A N 1
ATOM 3588 C CA . THR A 1 463 ? 45.690 -9.592 -53.633 1.00 65.56 463 THR A CA 1
ATOM 3589 C C . THR A 1 463 ? 44.361 -8.864 -53.470 1.00 65.56 463 THR A C 1
ATOM 3591 O O . THR A 1 463 ? 43.528 -8.859 -54.373 1.00 65.56 463 THR A O 1
ATOM 3594 N N . ILE A 1 464 ? 44.138 -8.256 -52.307 1.00 67.00 464 ILE A N 1
ATOM 3595 C CA . ILE A 1 464 ? 42.902 -7.531 -51.986 1.00 67.00 464 ILE A CA 1
ATOM 3596 C C . ILE A 1 464 ? 43.259 -6.055 -51.828 1.00 67.00 464 ILE A C 1
ATOM 3598 O O . ILE A 1 464 ? 44.243 -5.734 -51.164 1.00 67.00 464 ILE A O 1
ATOM 3602 N N . SER A 1 465 ? 42.456 -5.154 -52.398 1.00 63.00 465 SER A N 1
ATOM 3603 C CA . SER A 1 465 ? 42.559 -3.728 -52.069 1.00 63.00 465 SER A CA 1
ATOM 3604 C C . SER A 1 465 ? 42.219 -3.533 -50.587 1.00 63.00 465 SER A C 1
ATOM 3606 O O . SER A 1 465 ? 41.121 -3.902 -50.164 1.00 63.00 465 SER A O 1
ATOM 3608 N N . GLU A 1 466 ? 43.156 -3.003 -49.792 1.00 57.03 466 GLU A N 1
ATOM 3609 C CA . GLU A 1 466 ? 43.018 -2.847 -48.335 1.00 57.03 466 GLU A CA 1
ATOM 3610 C C . GLU A 1 466 ? 41.913 -1.846 -47.960 1.00 57.03 466 GLU A C 1
ATOM 3612 O O . GLU A 1 466 ? 42.149 -0.679 -47.653 1.00 57.03 466 GLU A O 1
ATOM 3617 N N . GLN A 1 467 ? 40.669 -2.317 -47.974 1.00 61.75 467 GLN A N 1
ATOM 3618 C CA . GLN A 1 467 ? 39.511 -1.562 -47.525 1.00 61.75 467 GLN A CA 1
ATOM 3619 C C . GLN A 1 467 ? 39.105 -2.026 -46.131 1.00 61.75 467 GLN A C 1
ATOM 3621 O O . GLN A 1 467 ? 38.545 -3.107 -45.945 1.00 61.75 467 GLN A O 1
ATOM 3626 N N . LEU A 1 468 ? 39.379 -1.169 -45.149 1.00 69.75 468 LEU A N 1
ATOM 3627 C CA . LEU A 1 468 ? 38.902 -1.330 -43.782 1.00 69.75 468 LEU A CA 1
ATOM 3628 C C . LEU A 1 468 ? 37.371 -1.324 -43.770 1.00 69.75 468 LEU A C 1
ATOM 3630 O O . LEU A 1 468 ? 36.735 -0.349 -44.175 1.00 69.75 468 LEU A O 1
ATOM 3634 N N . MET A 1 469 ? 36.779 -2.410 -43.284 1.00 80.50 469 MET A N 1
ATOM 3635 C CA . MET A 1 469 ? 35.331 -2.531 -43.205 1.00 80.50 469 MET A CA 1
ATOM 3636 C C . MET A 1 469 ? 34.792 -1.731 -42.012 1.00 80.50 469 MET A C 1
ATOM 3638 O O . MET A 1 469 ? 35.353 -1.747 -40.913 1.00 80.50 469 MET A O 1
ATOM 3642 N N . THR A 1 470 ? 33.683 -1.029 -42.245 1.00 84.25 470 THR A N 1
ATOM 3643 C CA . THR A 1 470 ? 32.919 -0.294 -41.232 1.00 84.25 470 THR A CA 1
ATOM 3644 C C . THR A 1 470 ? 31.527 -0.905 -41.092 1.00 84.25 470 THR A C 1
ATOM 3646 O O . THR A 1 470 ? 30.823 -1.116 -42.085 1.00 84.25 470 THR A O 1
ATOM 3649 N N . VAL A 1 471 ? 31.120 -1.210 -39.859 1.00 85.81 471 VAL A N 1
ATOM 3650 C CA . VAL A 1 471 ? 29.816 -1.815 -39.547 1.00 85.81 471 VAL A CA 1
ATOM 3651 C C . VAL A 1 471 ? 29.169 -1.047 -38.405 1.00 85.81 471 VAL A C 1
ATOM 3653 O O . VAL A 1 471 ? 29.718 -0.975 -37.308 1.00 85.81 471 VAL A O 1
ATOM 3656 N N . THR A 1 472 ? 27.982 -0.489 -38.641 1.00 88.12 472 THR A N 1
ATOM 3657 C CA . THR A 1 472 ? 27.181 0.159 -37.596 1.00 88.12 472 THR A CA 1
ATOM 3658 C C . THR A 1 472 ? 26.146 -0.820 -37.066 1.00 88.12 472 THR A C 1
ATOM 3660 O O . THR A 1 472 ? 25.209 -1.203 -37.774 1.00 88.12 472 THR A O 1
ATOM 3663 N N . ILE A 1 473 ? 26.310 -1.203 -35.803 1.00 88.31 473 ILE A N 1
ATOM 3664 C CA . ILE A 1 473 ? 25.445 -2.129 -35.076 1.00 88.31 473 ILE A CA 1
ATOM 3665 C C . ILE A 1 473 ? 24.583 -1.334 -34.092 1.00 88.31 473 ILE A C 1
ATOM 3667 O O . ILE A 1 473 ? 25.072 -0.453 -33.385 1.00 88.31 473 ILE A O 1
ATOM 3671 N N . ARG A 1 474 ? 23.292 -1.659 -34.032 1.00 88.06 474 ARG A N 1
ATOM 3672 C CA . ARG A 1 474 ? 22.344 -1.166 -33.030 1.00 88.06 474 ARG A CA 1
ATOM 3673 C C . ARG A 1 474 ? 22.069 -2.265 -32.014 1.00 88.06 474 ARG A C 1
ATOM 3675 O O . ARG A 1 474 ? 21.596 -3.335 -32.386 1.00 88.06 474 ARG A O 1
ATOM 3682 N N . ALA A 1 475 ? 22.360 -2.007 -30.746 1.00 86.19 475 ALA A N 1
ATOM 3683 C CA . ALA A 1 475 ? 22.184 -2.965 -29.657 1.00 86.19 475 ALA A CA 1
ATOM 3684 C C . ALA A 1 475 ? 22.027 -2.238 -28.310 1.00 86.19 475 ALA A C 1
ATOM 3686 O O . ALA A 1 475 ? 22.139 -1.013 -28.234 1.00 86.19 475 ALA A O 1
ATOM 3687 N N . ARG A 1 476 ? 21.734 -2.977 -27.235 1.00 85.69 476 ARG A N 1
ATOM 3688 C CA . ARG A 1 476 ? 21.731 -2.410 -25.876 1.00 85.69 476 ARG A CA 1
ATOM 3689 C C . ARG A 1 476 ? 23.149 -1.976 -25.484 1.00 85.69 476 ARG A C 1
ATOM 3691 O O . ARG A 1 476 ? 24.124 -2.622 -25.874 1.00 85.69 476 ARG A O 1
ATOM 3698 N N . SER A 1 477 ? 23.269 -0.905 -24.701 1.00 85.25 477 SER A N 1
ATOM 3699 C CA . SER A 1 477 ? 24.563 -0.341 -24.280 1.00 85.25 477 SER A CA 1
ATOM 3700 C C . SER A 1 477 ? 25.482 -1.378 -23.612 1.00 85.25 477 SER A C 1
ATOM 3702 O O . SER A 1 477 ? 26.676 -1.430 -23.908 1.00 85.25 477 SER A O 1
ATOM 3704 N N . SER A 1 478 ? 24.929 -2.282 -22.794 1.00 83.38 478 SER A N 1
ATOM 3705 C CA . SER A 1 478 ? 25.676 -3.396 -22.189 1.00 83.38 478 SER A CA 1
ATOM 3706 C C . SER A 1 478 ? 26.286 -4.355 -23.222 1.00 83.38 478 SER A C 1
ATOM 3708 O O . SER A 1 478 ? 27.431 -4.779 -23.071 1.00 83.38 478 SER A O 1
ATOM 3710 N N . THR A 1 479 ? 25.547 -4.672 -24.287 1.00 83.94 479 THR A N 1
ATOM 3711 C CA . THR A 1 479 ? 25.998 -5.540 -25.384 1.00 83.94 479 THR A CA 1
ATOM 3712 C C . THR A 1 479 ? 27.107 -4.875 -26.196 1.00 83.94 479 THR A C 1
ATOM 3714 O O . THR A 1 479 ? 28.114 -5.512 -26.490 1.00 83.94 479 THR A O 1
ATOM 3717 N N . ILE A 1 480 ? 26.972 -3.578 -26.492 1.00 85.50 480 ILE A N 1
ATOM 3718 C CA . ILE A 1 480 ? 27.987 -2.802 -27.226 1.00 85.50 480 ILE A CA 1
ATOM 3719 C C . ILE A 1 480 ? 29.273 -2.622 -26.417 1.00 85.50 480 ILE A C 1
ATOM 3721 O O . ILE A 1 480 ? 30.359 -2.725 -26.982 1.00 85.50 480 ILE A O 1
ATOM 3725 N N . ASN A 1 481 ? 29.182 -2.403 -25.102 1.00 86.12 481 ASN A N 1
ATOM 3726 C CA . ASN A 1 481 ? 30.369 -2.323 -24.247 1.00 86.12 481 ASN A CA 1
ATOM 3727 C C . ASN A 1 481 ? 31.159 -3.643 -24.258 1.00 86.12 481 ASN A C 1
ATOM 3729 O O . ASN A 1 481 ? 32.363 -3.611 -24.496 1.00 86.12 481 ASN A O 1
ATOM 3733 N N . LYS A 1 482 ? 30.482 -4.794 -24.140 1.00 83.19 482 LYS A N 1
ATOM 3734 C CA . LYS A 1 482 ? 31.131 -6.114 -24.231 1.00 83.19 482 LYS A CA 1
ATOM 3735 C C . LYS A 1 482 ? 31.719 -6.402 -25.623 1.00 83.19 482 LYS A C 1
ATOM 3737 O O . LYS A 1 482 ? 32.829 -6.908 -25.709 1.00 83.19 482 LYS A O 1
ATOM 3742 N N . MET A 1 483 ? 31.042 -6.011 -26.712 1.00 83.81 483 MET A N 1
ATOM 3743 C CA . MET A 1 483 ? 31.613 -6.067 -28.076 1.00 83.81 483 MET A CA 1
ATOM 3744 C C . MET A 1 483 ? 32.862 -5.179 -28.248 1.00 83.81 483 MET A C 1
ATOM 3746 O O . MET A 1 483 ? 33.686 -5.444 -29.116 1.00 83.81 483 MET A O 1
ATOM 3750 N N . ARG A 1 484 ? 32.999 -4.099 -27.465 1.00 84.12 484 ARG A N 1
ATOM 3751 C CA . ARG A 1 484 ? 34.187 -3.228 -27.473 1.00 84.12 484 ARG A CA 1
ATOM 3752 C C . ARG A 1 484 ? 35.330 -3.802 -26.629 1.00 84.12 484 ARG A C 1
ATOM 3754 O O . ARG A 1 484 ? 36.487 -3.591 -26.970 1.00 84.12 484 ARG A O 1
ATOM 3761 N N . GLU A 1 485 ? 35.008 -4.505 -25.547 1.00 86.31 485 GLU A N 1
ATOM 3762 C CA . GLU A 1 485 ? 35.971 -5.246 -24.715 1.00 86.31 485 GLU A CA 1
ATOM 3763 C C . GLU A 1 485 ? 36.523 -6.484 -25.447 1.00 86.31 485 GLU A C 1
ATOM 3765 O O . GLU A 1 485 ? 37.696 -6.813 -25.285 1.00 86.31 485 GLU A O 1
ATOM 3770 N N . HIS A 1 486 ? 35.711 -7.105 -26.309 1.00 84.25 486 HIS A N 1
ATOM 3771 C CA . HIS A 1 486 ? 36.063 -8.258 -27.143 1.00 84.25 486 HIS A CA 1
ATOM 3772 C C . HIS A 1 486 ? 35.920 -7.950 -28.649 1.00 84.25 486 HIS A C 1
ATOM 3774 O O . HIS A 1 486 ? 34.947 -8.369 -29.289 1.00 84.25 486 HIS A O 1
ATOM 3780 N N . PRO A 1 487 ? 36.869 -7.199 -29.249 1.00 75.94 487 PRO A N 1
ATOM 3781 C CA . PRO A 1 487 ? 36.815 -6.825 -30.666 1.00 75.94 487 PRO A CA 1
ATOM 3782 C C . PRO A 1 487 ? 36.946 -8.028 -31.618 1.00 75.94 487 PRO A C 1
ATOM 3784 O O . PRO A 1 487 ? 36.575 -7.931 -32.786 1.00 75.94 487 PRO A O 1
ATOM 3787 N N . ASP A 1 488 ? 37.429 -9.170 -31.125 1.00 78.31 488 ASP A N 1
ATOM 3788 C CA . ASP A 1 488 ? 37.509 -10.448 -31.834 1.00 78.31 488 ASP A CA 1
ATOM 3789 C C . ASP A 1 488 ? 36.135 -11.050 -32.175 1.00 78.31 488 ASP A C 1
ATOM 3791 O O . ASP A 1 488 ? 36.038 -11.874 -33.085 1.00 78.31 488 ASP A O 1
ATOM 3795 N N . TRP A 1 489 ? 35.061 -10.623 -31.498 1.00 82.62 489 TRP A N 1
ATOM 3796 C CA . TRP A 1 489 ? 33.712 -11.136 -31.744 1.00 82.62 489 TRP A CA 1
ATOM 3797 C C . TRP A 1 489 ? 33.069 -10.596 -33.025 1.00 82.62 489 TRP A C 1
ATOM 3799 O O . TRP A 1 489 ? 32.156 -11.235 -33.544 1.00 82.62 489 TRP A O 1
ATOM 3809 N N . VAL A 1 490 ? 33.503 -9.445 -33.551 1.00 81.75 490 VAL A N 1
ATOM 3810 C CA . VAL A 1 490 ? 32.955 -8.864 -34.791 1.00 81.75 490 VAL A CA 1
ATOM 3811 C C . VA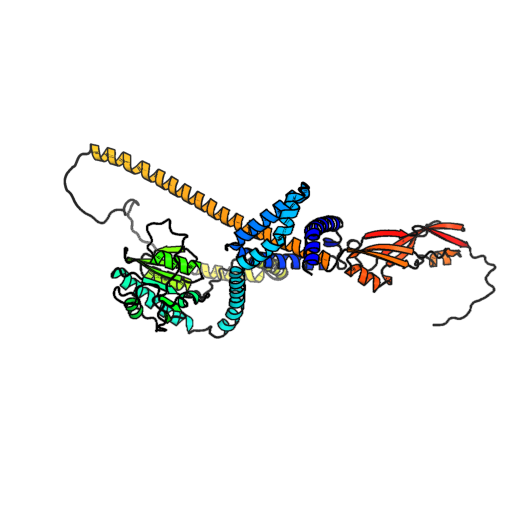L A 1 490 ? 33.917 -9.153 -35.941 1.00 81.75 490 VAL A C 1
ATOM 3813 O O . VAL A 1 490 ? 34.813 -8.371 -36.245 1.00 81.75 490 VAL A O 1
ATOM 3816 N N . VAL A 1 491 ? 33.734 -10.301 -36.593 1.00 80.50 491 VAL A N 1
ATOM 3817 C CA . VAL A 1 491 ? 34.644 -10.775 -37.642 1.00 80.50 491 VAL A CA 1
ATOM 3818 C C . VAL A 1 491 ? 34.108 -10.415 -39.022 1.00 80.50 491 VAL A C 1
ATOM 3820 O O . VAL A 1 491 ? 33.050 -10.898 -39.422 1.00 80.50 491 VAL A O 1
ATOM 3823 N N . ALA A 1 492 ? 34.867 -9.627 -39.781 1.00 80.00 492 ALA A N 1
ATOM 3824 C CA . ALA A 1 492 ? 34.657 -9.458 -41.214 1.00 80.00 492 ALA A CA 1
ATOM 3825 C C . ALA A 1 492 ? 35.166 -10.699 -41.969 1.00 80.00 492 ALA A C 1
ATOM 3827 O O . ALA A 1 492 ? 36.317 -11.103 -41.795 1.00 80.00 492 ALA A O 1
ATOM 3828 N N . THR A 1 493 ? 34.324 -11.293 -42.812 1.00 75.25 493 THR A N 1
ATOM 3829 C CA . THR A 1 493 ? 34.620 -12.483 -43.624 1.00 75.25 493 THR A CA 1
ATOM 3830 C C . THR A 1 493 ? 34.364 -12.204 -45.099 1.00 75.25 493 THR A C 1
ATOM 3832 O O . THR A 1 493 ? 33.461 -11.453 -45.460 1.00 75.25 493 THR A O 1
ATOM 3835 N N . MET A 1 494 ? 35.144 -12.828 -45.977 1.00 74.38 494 MET A N 1
ATOM 3836 C CA . MET A 1 494 ? 34.978 -12.700 -47.424 1.00 74.38 494 MET A CA 1
ATOM 3837 C C . MET A 1 494 ? 34.566 -14.044 -48.026 1.00 74.38 494 MET A C 1
ATOM 3839 O O . MET A 1 494 ? 35.259 -15.041 -47.824 1.00 74.38 494 MET A O 1
ATOM 3843 N N . THR A 1 495 ? 33.464 -14.061 -48.777 1.00 71.00 495 THR A N 1
ATOM 3844 C CA . THR A 1 495 ? 32.950 -15.275 -49.430 1.00 71.00 495 THR A CA 1
ATOM 3845 C C . THR A 1 495 ? 33.384 -15.286 -50.889 1.00 71.00 495 THR A C 1
ATOM 3847 O O . THR A 1 495 ? 32.818 -14.558 -51.702 1.00 71.00 495 THR A O 1
ATOM 3850 N N . LEU A 1 496 ? 34.397 -16.088 -51.225 1.00 69.38 496 LEU A N 1
ATOM 3851 C CA . LEU A 1 496 ? 34.835 -16.251 -52.613 1.00 69.38 496 LEU A CA 1
ATOM 3852 C C . LEU A 1 496 ? 33.811 -17.079 -53.421 1.00 69.38 496 LEU A C 1
ATOM 3854 O O . LEU A 1 496 ? 33.226 -18.009 -52.862 1.00 69.38 496 LEU A O 1
ATOM 3858 N N . PRO A 1 497 ? 33.599 -16.777 -54.717 1.00 68.12 497 PRO A N 1
ATOM 3859 C CA . PRO A 1 497 ? 32.816 -17.636 -55.608 1.00 68.12 497 PRO A CA 1
ATOM 3860 C C . PRO A 1 497 ? 33.511 -18.992 -55.832 1.00 68.12 497 PRO A C 1
ATOM 3862 O O . PRO A 1 497 ? 34.729 -19.089 -55.724 1.00 68.12 497 PRO A O 1
ATOM 3865 N N . GLU A 1 498 ? 32.751 -20.041 -56.159 1.00 65.25 498 GLU A N 1
ATOM 3866 C CA . GLU A 1 498 ? 33.288 -21.412 -56.295 1.00 65.25 498 GLU A CA 1
ATOM 3867 C C . GLU A 1 498 ? 34.119 -21.625 -57.577 1.00 65.25 498 GLU A C 1
ATOM 3869 O O . GLU A 1 498 ? 35.086 -22.391 -57.575 1.00 65.25 498 GLU A O 1
ATOM 3874 N N . ASN A 1 499 ? 33.781 -20.913 -58.658 1.00 64.75 499 ASN A N 1
ATOM 3875 C CA . ASN A 1 499 ? 34.509 -20.936 -59.929 1.00 64.75 499 ASN A CA 1
ATOM 3876 C C . ASN A 1 499 ? 35.451 -19.728 -60.007 1.00 64.75 499 ASN A C 1
ATOM 3878 O O . ASN A 1 499 ? 35.009 -18.600 -60.224 1.00 64.75 499 ASN A O 1
ATOM 3882 N N . LEU A 1 500 ? 36.746 -19.974 -59.805 1.00 66.81 500 LEU A N 1
ATOM 3883 C CA . LEU A 1 500 ? 37.780 -18.946 -59.676 1.00 66.81 500 LEU A CA 1
ATOM 3884 C C . LEU A 1 500 ? 38.720 -19.002 -60.884 1.00 66.81 500 LEU A C 1
ATOM 3886 O O . LEU A 1 500 ? 39.596 -19.862 -60.959 1.00 66.81 500 LEU A O 1
ATOM 3890 N N . GLU A 1 501 ? 38.530 -18.076 -61.821 1.00 69.94 501 GLU A N 1
ATOM 3891 C CA . GLU A 1 501 ? 39.455 -17.829 -62.934 1.00 69.94 501 GLU A CA 1
ATOM 3892 C C . GLU A 1 501 ? 40.452 -16.709 -62.569 1.00 69.94 501 GLU A C 1
ATOM 3894 O O . GLU A 1 501 ? 40.102 -15.827 -61.778 1.00 69.94 501 GLU A O 1
ATOM 3899 N N . PRO A 1 502 ? 41.677 -16.679 -63.128 1.00 70.56 502 PRO A N 1
ATOM 3900 C CA . PRO A 1 502 ? 42.606 -15.567 -62.919 1.00 70.56 502 PRO A CA 1
ATOM 3901 C C . PRO A 1 502 ? 42.015 -14.235 -63.408 1.00 70.56 502 PRO A C 1
ATOM 3903 O O . PRO A 1 502 ? 41.541 -14.139 -64.538 1.00 70.56 502 PRO A O 1
ATOM 3906 N N . GLY A 1 503 ? 42.051 -13.196 -62.571 1.00 72.62 503 GLY A N 1
ATOM 3907 C CA . GLY A 1 503 ? 41.464 -11.893 -62.887 1.00 72.62 503 GLY A CA 1
ATOM 3908 C C . GLY A 1 503 ? 40.948 -11.119 -61.671 1.00 72.62 503 GLY A C 1
ATOM 3909 O O . GLY A 1 503 ? 41.175 -11.492 -60.519 1.00 72.62 503 GLY A O 1
ATOM 3910 N N . ASN A 1 504 ? 40.249 -10.014 -61.942 1.00 76.00 504 ASN A N 1
ATOM 3911 C CA . ASN A 1 504 ? 39.630 -9.161 -60.926 1.00 76.00 504 ASN A CA 1
ATOM 3912 C C . ASN A 1 504 ? 38.183 -9.592 -60.673 1.00 76.00 504 ASN A C 1
ATOM 3914 O O . ASN A 1 504 ? 37.322 -9.400 -61.530 1.00 76.00 504 ASN A O 1
ATOM 3918 N N . HIS A 1 505 ? 37.903 -10.092 -59.472 1.00 76.75 505 HIS A N 1
ATOM 3919 C CA . HIS A 1 505 ? 36.566 -10.512 -59.055 1.00 76.75 505 HIS A CA 1
ATOM 3920 C C . HIS A 1 505 ? 35.977 -9.537 -58.040 1.00 76.75 505 HIS A C 1
ATOM 3922 O O . HIS A 1 505 ? 36.661 -9.079 -57.124 1.00 76.75 505 HIS A O 1
ATOM 3928 N N . SER A 1 506 ? 34.687 -9.224 -58.183 1.00 75.44 506 SER A N 1
ATOM 3929 C CA . SER A 1 506 ? 33.951 -8.480 -57.158 1.00 75.44 506 SER A CA 1
ATOM 3930 C C . SER A 1 506 ? 33.455 -9.461 -56.103 1.00 75.44 506 SER A C 1
ATOM 3932 O O . SER A 1 506 ? 32.617 -10.312 -56.397 1.00 75.44 506 SER A O 1
ATOM 3934 N N . VAL A 1 507 ? 33.981 -9.349 -54.885 1.00 77.88 507 VAL A N 1
ATOM 3935 C CA . VAL A 1 507 ? 33.715 -10.299 -53.799 1.00 77.88 507 VAL A CA 1
ATOM 3936 C C . VAL A 1 507 ? 32.905 -9.623 -52.702 1.00 77.88 507 VAL A C 1
ATOM 3938 O O . VAL A 1 507 ? 33.162 -8.473 -52.337 1.00 77.88 507 VAL A O 1
ATOM 3941 N N . GLU A 1 508 ? 31.898 -10.326 -52.188 1.00 79.75 508 GLU A N 1
ATOM 3942 C CA . GLU A 1 508 ? 31.021 -9.813 -51.140 1.00 79.75 508 GLU A CA 1
ATOM 3943 C C . GLU A 1 508 ? 31.679 -9.944 -49.762 1.00 79.75 508 GLU A C 1
ATOM 3945 O O . GLU A 1 508 ? 32.166 -11.009 -49.369 1.00 79.75 508 GLU A O 1
ATOM 3950 N N . LEU A 1 509 ? 31.699 -8.827 -49.035 1.00 79.00 509 LEU A N 1
ATOM 3951 C CA . LEU A 1 509 ? 32.136 -8.777 -47.650 1.00 79.00 509 LEU A CA 1
ATOM 3952 C C . LEU A 1 509 ? 30.923 -9.035 -46.763 1.00 79.00 509 LEU A C 1
ATOM 3954 O O . LEU A 1 509 ? 29.939 -8.297 -46.794 1.00 79.00 509 LEU A O 1
ATOM 3958 N N . SER A 1 510 ? 31.012 -10.074 -45.948 1.00 79.88 510 SER A N 1
ATOM 3959 C CA . SER A 1 510 ? 30.079 -10.361 -44.866 1.00 79.88 510 SER A CA 1
ATOM 3960 C C . SER A 1 510 ? 30.737 -10.019 -43.529 1.00 79.88 510 SER A C 1
ATOM 3962 O O . SER A 1 510 ? 31.952 -9.844 -43.435 1.00 79.88 510 SER A O 1
ATOM 3964 N N . PHE A 1 511 ? 29.945 -9.912 -42.470 1.00 83.62 511 PHE A N 1
ATOM 3965 C CA . PHE A 1 511 ? 30.475 -9.941 -41.113 1.00 83.62 511 PHE A CA 1
ATOM 3966 C C . PHE A 1 511 ? 29.636 -10.896 -40.272 1.00 83.62 511 PHE A C 1
ATOM 3968 O O . PHE A 1 511 ? 28.431 -11.040 -40.485 1.00 83.62 511 PHE A O 1
ATOM 3975 N N . THR A 1 512 ? 30.284 -11.539 -39.311 1.00 81.25 512 THR A N 1
ATOM 3976 C CA . THR A 1 512 ? 29.651 -12.420 -38.334 1.00 81.25 512 THR A CA 1
ATOM 3977 C C . THR A 1 512 ? 29.931 -11.877 -36.943 1.00 81.25 512 THR A C 1
ATOM 3979 O O . THR A 1 512 ? 31.080 -11.592 -36.608 1.00 81.25 512 THR A O 1
ATOM 3982 N N . VAL A 1 513 ? 28.885 -11.756 -36.127 1.00 82.19 513 VAL A N 1
ATOM 3983 C CA . VAL A 1 513 ? 29.021 -11.499 -34.690 1.00 82.19 513 VAL A CA 1
ATOM 3984 C C . VAL A 1 513 ? 29.028 -12.847 -33.973 1.00 82.19 513 VAL A C 1
ATOM 3986 O O . VAL A 1 513 ? 28.033 -13.570 -34.000 1.00 82.19 513 VAL A O 1
ATOM 3989 N N . GLN A 1 514 ? 30.153 -13.195 -33.361 1.00 82.00 514 GLN A N 1
ATOM 3990 C CA . GLN A 1 514 ? 30.333 -14.414 -32.575 1.00 82.00 514 GLN A CA 1
ATOM 3991 C C . GLN A 1 514 ? 29.935 -14.184 -31.110 1.00 82.00 514 GLN A C 1
ATOM 3993 O O . GLN A 1 514 ? 29.850 -13.047 -30.651 1.00 82.00 514 GLN A O 1
ATOM 3998 N N . ASN A 1 515 ? 29.676 -15.270 -30.375 1.00 80.06 515 ASN A N 1
ATOM 3999 C CA . ASN A 1 515 ? 29.390 -15.280 -28.928 1.00 80.06 515 ASN A CA 1
ATOM 4000 C C . ASN A 1 515 ? 28.189 -14.429 -28.458 1.00 80.06 515 ASN A C 1
ATOM 4002 O O . ASN A 1 515 ? 27.989 -14.247 -27.259 1.00 80.06 515 ASN A O 1
ATOM 4006 N N . ILE A 1 516 ? 27.360 -13.933 -29.381 1.00 80.00 516 ILE A N 1
ATOM 4007 C CA . ILE A 1 516 ? 26.188 -13.102 -29.091 1.00 80.00 516 ILE A CA 1
ATOM 4008 C C . ILE A 1 516 ? 24.989 -13.625 -29.882 1.00 80.00 516 ILE A C 1
ATOM 4010 O O . ILE A 1 516 ? 25.059 -13.820 -31.094 1.00 80.00 516 ILE A O 1
ATOM 4014 N N . ASN A 1 517 ? 23.864 -13.811 -29.192 1.00 79.94 517 ASN A N 1
ATOM 4015 C CA . ASN A 1 517 ? 22.594 -14.205 -29.794 1.00 79.94 517 ASN A CA 1
ATOM 4016 C C . ASN A 1 517 ? 22.179 -13.232 -30.930 1.00 79.94 517 ASN A C 1
ATOM 4018 O O . ASN A 1 517 ? 22.136 -12.022 -30.688 1.00 79.94 517 ASN A O 1
ATOM 4022 N N . PRO A 1 518 ? 21.816 -13.712 -32.139 1.00 77.62 518 PRO A N 1
ATOM 4023 C CA . PRO A 1 518 ? 21.350 -12.864 -33.240 1.00 77.62 518 PRO A CA 1
ATOM 4024 C C . PRO A 1 518 ? 20.170 -11.933 -32.914 1.00 77.62 518 PRO A C 1
ATOM 4026 O O . PRO A 1 518 ? 20.007 -10.922 -33.587 1.00 77.62 518 PRO A O 1
ATOM 4029 N N . SER A 1 519 ? 19.358 -12.214 -31.884 1.00 78.50 519 SER A N 1
ATOM 4030 C CA . SER A 1 519 ? 18.294 -11.290 -31.445 1.00 78.50 519 SER A CA 1
ATOM 4031 C C . SER A 1 519 ? 18.790 -10.096 -30.611 1.00 78.50 519 SER A C 1
ATOM 4033 O O . SER A 1 519 ? 18.018 -9.171 -30.362 1.00 78.50 519 SER A O 1
ATOM 4035 N N . ALA A 1 520 ? 20.054 -10.097 -30.167 1.00 79.69 520 ALA A N 1
ATOM 4036 C CA . ALA A 1 520 ? 20.646 -9.074 -29.296 1.00 79.69 520 ALA A CA 1
ATOM 4037 C C . ALA A 1 520 ? 21.175 -7.830 -30.021 1.00 79.69 520 ALA A C 1
ATOM 4039 O O . ALA A 1 520 ? 21.527 -6.842 -29.371 1.00 79.69 520 ALA A O 1
ATOM 4040 N N . TRP A 1 521 ? 21.226 -7.858 -31.351 1.00 84.06 521 TRP A N 1
ATOM 4041 C CA . TRP A 1 521 ? 21.768 -6.778 -32.162 1.00 84.06 521 TRP A CA 1
ATOM 4042 C C . TRP A 1 521 ? 21.058 -6.683 -33.515 1.00 84.06 521 TRP A C 1
ATOM 4044 O O . TRP A 1 521 ? 20.472 -7.642 -34.005 1.00 84.06 521 TRP A O 1
ATOM 4054 N N . GLN A 1 522 ? 21.103 -5.502 -34.128 1.00 85.00 522 GLN A N 1
ATOM 4055 C CA . GLN A 1 522 ? 20.528 -5.238 -35.442 1.00 85.00 522 GLN A CA 1
ATOM 4056 C C . GLN A 1 522 ? 21.522 -4.439 -36.286 1.00 85.00 522 GLN A C 1
ATOM 4058 O O . GLN A 1 522 ? 22.025 -3.401 -35.855 1.00 85.00 522 GLN A O 1
ATOM 4063 N N . LEU A 1 523 ? 21.787 -4.890 -37.512 1.00 85.44 523 LEU A N 1
ATOM 4064 C CA . LEU A 1 523 ? 22.579 -4.129 -38.477 1.00 85.44 523 LEU A CA 1
ATOM 4065 C C . LEU A 1 523 ? 21.850 -2.830 -38.860 1.00 85.44 523 LEU A C 1
ATOM 4067 O O . LEU A 1 523 ? 20.679 -2.861 -39.233 1.00 85.44 523 LEU A O 1
ATOM 4071 N N . GLN A 1 524 ? 22.543 -1.692 -38.787 1.00 87.12 524 GLN A N 1
ATOM 4072 C CA . GLN A 1 524 ? 22.070 -0.415 -39.337 1.00 87.12 524 GLN A CA 1
ATOM 4073 C C . GLN A 1 524 ? 22.702 -0.133 -40.699 1.00 87.12 524 GLN A C 1
ATOM 4075 O O . GLN A 1 524 ? 21.999 0.185 -41.656 1.00 87.12 524 GLN A O 1
ATOM 4080 N N . SER A 1 525 ? 24.025 -0.259 -40.803 1.00 84.12 525 SER A N 1
ATOM 4081 C CA . SER A 1 525 ? 24.758 -0.010 -42.044 1.00 84.12 525 SER A CA 1
ATOM 4082 C C . SER A 1 525 ? 26.075 -0.781 -42.089 1.00 84.12 525 SER A C 1
ATOM 4084 O O . SER A 1 525 ? 26.643 -1.139 -41.060 1.00 84.12 525 SER A O 1
ATOM 4086 N N . GLN A 1 526 ? 26.551 -1.030 -43.305 1.00 87.00 526 GLN A N 1
ATOM 4087 C CA . GLN A 1 526 ? 27.808 -1.711 -43.597 1.00 87.00 526 GLN A CA 1
ATOM 4088 C C . GLN A 1 526 ? 28.432 -1.048 -44.824 1.00 87.00 526 GLN A C 1
ATOM 4090 O O . GLN A 1 526 ? 27.742 -0.886 -45.835 1.00 87.00 526 GLN A O 1
ATOM 4095 N N . SER A 1 527 ? 29.718 -0.705 -44.753 1.00 82.00 527 SER A N 1
ATOM 4096 C CA . SER A 1 527 ? 30.477 -0.172 -45.886 1.00 82.00 527 SER A CA 1
ATOM 4097 C C . SER A 1 527 ? 31.963 -0.560 -45.808 1.00 82.00 527 SER A C 1
ATOM 4099 O O . SER A 1 527 ? 32.557 -0.387 -44.742 1.00 82.00 527 SER A O 1
ATOM 4101 N N . PRO A 1 528 ? 32.590 -1.037 -46.900 1.00 78.12 528 PRO A N 1
ATOM 4102 C CA . PRO A 1 528 ? 31.967 -1.408 -48.171 1.00 78.12 528 PRO A CA 1
ATOM 4103 C C . PRO A 1 528 ? 31.215 -2.753 -48.075 1.00 78.12 528 PRO A C 1
ATOM 4105 O O . PRO A 1 528 ? 31.454 -3.566 -47.182 1.00 78.12 528 PRO A O 1
ATOM 4108 N N . ARG A 1 529 ? 30.273 -2.996 -48.999 1.00 77.12 529 ARG A N 1
ATOM 4109 C CA . ARG A 1 529 ? 29.597 -4.307 -49.144 1.00 77.12 529 ARG A CA 1
ATOM 4110 C C . ARG A 1 529 ? 30.327 -5.264 -50.083 1.00 77.12 529 ARG A C 1
ATOM 4112 O O . ARG A 1 529 ? 30.213 -6.472 -49.932 1.00 77.12 529 ARG A O 1
ATOM 4119 N N . ARG A 1 530 ? 31.070 -4.732 -51.052 1.00 78.38 530 ARG A N 1
ATOM 4120 C CA . ARG A 1 530 ? 31.884 -5.503 -51.994 1.00 78.38 530 ARG A CA 1
ATOM 4121 C C . ARG A 1 530 ? 33.259 -4.872 -52.103 1.00 78.38 530 ARG A C 1
ATOM 4123 O O . ARG A 1 530 ? 33.355 -3.648 -52.096 1.00 78.38 530 ARG A O 1
ATOM 4130 N N . THR A 1 531 ? 34.278 -5.708 -52.235 1.00 79.00 531 THR A N 1
ATOM 4131 C CA . THR A 1 531 ? 35.643 -5.298 -52.585 1.00 79.00 531 THR A CA 1
ATOM 4132 C C . THR A 1 531 ? 36.050 -5.948 -53.908 1.00 79.00 531 THR A C 1
ATOM 4134 O O . THR A 1 531 ? 35.352 -6.829 -54.418 1.00 79.00 531 THR A O 1
ATOM 4137 N N . ILE A 1 532 ? 37.161 -5.498 -54.483 1.00 77.31 532 ILE A N 1
ATOM 4138 C CA . ILE A 1 532 ? 37.796 -6.151 -55.628 1.00 77.31 532 ILE A CA 1
ATOM 4139 C C . ILE A 1 532 ? 38.934 -7.009 -55.083 1.00 77.31 532 ILE A C 1
ATOM 4141 O O . ILE A 1 532 ? 39.841 -6.502 -54.417 1.00 77.31 532 ILE A O 1
ATOM 4145 N N . ALA A 1 533 ? 38.873 -8.306 -55.372 1.00 75.88 533 ALA A N 1
ATOM 4146 C CA . ALA A 1 533 ? 39.959 -9.236 -55.126 1.00 75.88 533 ALA A CA 1
ATOM 4147 C C . ALA A 1 533 ? 40.574 -9.645 -56.468 1.00 75.88 533 ALA A C 1
ATOM 4149 O O . ALA A 1 533 ? 39.874 -10.108 -57.371 1.00 75.88 533 ALA A O 1
ATOM 4150 N N . THR A 1 534 ? 41.882 -9.463 -56.596 1.00 76.44 534 THR A N 1
ATOM 4151 C CA . THR A 1 534 ? 42.661 -9.880 -57.758 1.00 76.44 534 THR A CA 1
ATOM 4152 C C . THR A 1 534 ? 43.244 -11.257 -57.479 1.00 76.44 534 THR A C 1
ATOM 4154 O O . THR A 1 534 ? 43.957 -11.446 -56.491 1.00 76.44 534 THR A O 1
ATOM 4157 N N . ILE A 1 535 ? 42.937 -12.214 -58.351 1.00 76.31 535 ILE A N 1
ATOM 4158 C CA . ILE A 1 535 ? 43.465 -13.576 -58.301 1.00 76.31 535 ILE A CA 1
ATOM 4159 C C . ILE A 1 535 ? 44.492 -13.713 -59.416 1.00 76.31 535 ILE A C 1
ATOM 4161 O O . ILE A 1 535 ? 44.150 -13.590 -60.593 1.00 76.31 535 ILE A O 1
ATOM 4165 N N . ALA A 1 536 ? 45.742 -13.971 -59.046 1.00 73.69 536 ALA A N 1
ATOM 4166 C CA . ALA A 1 536 ? 46.820 -14.247 -59.985 1.00 73.69 536 ALA A CA 1
ATOM 4167 C C . ALA A 1 536 ? 47.237 -15.716 -59.876 1.00 73.69 536 ALA A C 1
ATOM 4169 O O . ALA A 1 536 ? 47.228 -16.300 -58.792 1.00 73.69 536 ALA A O 1
ATOM 4170 N N . LYS A 1 537 ? 47.611 -16.323 -61.003 1.00 70.50 537 LYS A N 1
ATOM 4171 C CA . LYS A 1 537 ? 48.266 -17.631 -61.001 1.00 70.50 537 LYS A CA 1
ATOM 4172 C C . LYS A 1 537 ? 49.749 -17.423 -60.698 1.00 70.50 537 LYS A C 1
ATOM 4174 O O . LYS A 1 537 ? 50.361 -16.536 -61.287 1.00 70.50 537 LYS A O 1
ATOM 4179 N N . ILE A 1 538 ? 50.309 -18.231 -59.803 1.00 66.75 538 ILE A N 1
ATOM 4180 C CA . ILE A 1 538 ? 51.753 -18.296 -59.568 1.00 66.75 538 ILE A CA 1
ATOM 4181 C C . ILE A 1 538 ? 52.391 -18.824 -60.858 1.00 66.75 538 ILE A C 1
ATOM 4183 O O . ILE A 1 538 ? 52.018 -19.894 -61.343 1.00 66.75 538 ILE A O 1
ATOM 4187 N N . SER A 1 539 ? 53.289 -18.041 -61.447 1.00 53.62 539 SER A N 1
ATOM 4188 C CA . SER A 1 539 ? 54.119 -18.452 -62.579 1.00 53.62 539 SER A CA 1
ATOM 4189 C C . SER A 1 539 ? 55.355 -19.192 -62.076 1.00 53.62 539 SER A C 1
ATOM 4191 O O . SER A 1 539 ? 56.007 -18.719 -61.149 1.00 53.62 539 SER A O 1
ATOM 4193 N N . ASP A 1 540 ? 55.716 -20.294 -62.734 1.00 51.38 540 ASP A N 1
ATOM 4194 C CA . ASP A 1 540 ? 56.835 -21.178 -62.357 1.00 51.38 540 ASP A CA 1
ATOM 4195 C C . ASP A 1 540 ? 58.250 -20.545 -62.500 1.00 51.38 540 ASP A C 1
ATOM 4197 O O . ASP A 1 540 ? 59.252 -21.248 -62.401 1.00 51.38 540 ASP A O 1
ATOM 4201 N N . ASP A 1 541 ? 58.355 -19.227 -62.724 1.00 48.56 541 ASP A N 1
ATOM 4202 C CA . ASP A 1 541 ? 59.620 -18.481 -62.876 1.00 48.56 541 ASP A CA 1
ATOM 4203 C C . ASP A 1 541 ? 60.139 -17.832 -61.568 1.00 48.56 541 ASP A C 1
ATOM 4205 O O . ASP A 1 541 ? 61.308 -17.452 -61.504 1.00 48.56 541 ASP A O 1
ATOM 4209 N N . ASP A 1 542 ? 59.320 -17.720 -60.511 1.00 45.69 542 ASP A N 1
ATOM 4210 C CA . ASP A 1 542 ? 59.689 -17.010 -59.264 1.00 45.69 542 ASP A CA 1
ATOM 4211 C C . ASP A 1 542 ? 60.432 -17.877 -58.217 1.00 45.69 542 ASP A C 1
ATOM 4213 O O . ASP A 1 542 ? 60.786 -17.395 -57.139 1.00 45.69 542 ASP A O 1
ATOM 4217 N N . ASP A 1 543 ? 60.752 -19.140 -58.520 1.00 40.72 543 ASP A N 1
ATOM 4218 C CA . ASP A 1 543 ? 61.353 -20.107 -57.574 1.00 40.72 543 ASP A CA 1
ATOM 4219 C C . ASP A 1 543 ? 62.862 -19.861 -57.284 1.00 40.72 543 ASP A C 1
ATOM 4221 O O . ASP A 1 543 ? 63.629 -20.770 -56.957 1.00 40.72 543 ASP A O 1
ATOM 4225 N N . LYS A 1 544 ? 63.333 -18.612 -57.451 1.00 41.91 544 LYS A N 1
ATOM 4226 C CA . LYS A 1 544 ? 64.735 -18.189 -57.266 1.00 41.91 544 LYS A CA 1
ATOM 4227 C C . LYS A 1 544 ? 64.920 -16.794 -56.651 1.00 41.91 544 LYS A C 1
ATOM 4229 O O . LYS A 1 544 ? 65.770 -16.034 -57.115 1.00 41.91 544 LYS A O 1
ATOM 4234 N N . ASN A 1 545 ? 64.227 -16.482 -55.552 1.00 41.19 545 ASN A N 1
ATOM 4235 C CA . ASN A 1 545 ? 64.885 -15.867 -54.382 1.00 41.19 545 ASN A CA 1
ATOM 4236 C C . ASN A 1 545 ? 63.963 -15.693 -53.163 1.00 41.19 545 ASN A C 1
ATOM 4238 O O . ASN A 1 545 ? 62.771 -15.454 -53.294 1.00 41.19 545 ASN A O 1
ATOM 4242 N N . SER A 1 546 ? 64.593 -15.651 -51.983 1.00 34.97 546 SER A N 1
ATOM 4243 C CA . SER A 1 546 ? 64.035 -15.116 -50.726 1.00 34.97 546 SER A CA 1
ATOM 4244 C C . SER A 1 546 ? 63.070 -16.008 -49.930 1.00 34.97 546 SER A C 1
ATOM 4246 O O . SER A 1 546 ? 61.949 -15.612 -49.620 1.00 34.97 546 SER A O 1
ATOM 4248 N N . TYR A 1 547 ? 63.591 -17.120 -49.403 1.00 35.00 547 TYR A N 1
ATOM 4249 C CA . TYR A 1 547 ? 63.283 -17.484 -48.013 1.00 35.00 547 TYR A CA 1
ATOM 4250 C C . TYR A 1 547 ? 64.184 -16.678 -47.063 1.00 35.00 547 TYR A C 1
ATOM 4252 O O . TYR A 1 547 ? 65.403 -16.867 -47.092 1.00 35.00 547 TYR A O 1
ATOM 4260 N N . PRO A 1 548 ? 63.624 -15.851 -46.167 1.00 38.28 548 PRO A N 1
ATOM 4261 C CA . PRO A 1 548 ? 64.283 -15.490 -44.923 1.00 38.28 548 PRO A CA 1
ATOM 4262 C C . PRO A 1 548 ? 63.532 -16.066 -43.714 1.00 38.28 548 PRO A C 1
ATOM 4264 O O . PRO A 1 548 ? 62.364 -15.769 -43.494 1.00 38.28 548 PRO A O 1
ATOM 4267 N N . GLY A 1 549 ? 64.254 -16.830 -42.894 1.00 34.25 549 GLY A N 1
ATOM 4268 C CA . GLY A 1 549 ? 64.091 -16.817 -41.437 1.00 34.25 549 GLY A CA 1
ATOM 4269 C C . GLY A 1 549 ? 62.724 -17.182 -40.852 1.00 34.25 549 GLY A C 1
ATOM 4270 O O . GLY A 1 549 ? 61.955 -16.317 -40.450 1.00 34.25 549 GLY A O 1
ATOM 4271 N N . GLN A 1 550 ? 62.536 -18.480 -40.636 1.00 35.12 550 GLN A N 1
ATOM 4272 C CA . GLN A 1 550 ? 61.882 -19.011 -39.438 1.00 35.12 550 GLN A CA 1
ATOM 4273 C C . GLN A 1 550 ? 62.324 -18.245 -38.167 1.00 35.12 550 GLN A C 1
ATOM 4275 O O . GLN A 1 550 ? 63.521 -18.196 -37.882 1.00 35.12 550 GLN A O 1
ATOM 4280 N N . VAL A 1 551 ? 61.374 -17.697 -37.401 1.00 36.28 551 VAL A N 1
ATOM 4281 C CA . VAL A 1 551 ? 61.531 -17.262 -35.997 1.00 36.28 551 VAL A CA 1
ATOM 4282 C C . VAL A 1 551 ? 60.219 -17.577 -35.263 1.00 36.28 551 VAL A C 1
ATOM 4284 O O . VAL A 1 551 ? 59.156 -17.462 -35.876 1.00 36.28 551 VAL A O 1
ATOM 4287 N N . ASP A 1 552 ? 60.329 -18.025 -34.008 1.00 33.00 552 ASP A N 1
ATOM 4288 C CA . ASP A 1 552 ? 59.234 -18.467 -33.119 1.00 33.00 552 ASP A CA 1
ATOM 4289 C C . ASP A 1 552 ? 58.191 -17.381 -32.766 1.00 33.00 552 ASP A C 1
ATOM 4291 O O . ASP A 1 552 ? 58.575 -16.193 -32.646 1.00 33.00 552 ASP A O 1
#